Protein AF-0000000070281683 (afdb_homodimer)

Structure (mmCIF, N/CA/C/O backbone):
data_AF-0000000070281683-model_v1
#
loop_
_entity.id
_entity.type
_entity.pdbx_description
1 polymer 'Uncharacterized protein'
#
loop_
_atom_site.group_PDB
_atom_site.id
_atom_site.type_symbol
_atom_site.label_atom_id
_atom_site.label_alt_id
_atom_site.label_comp_id
_atom_site.label_asym_id
_atom_site.label_entity_id
_atom_site.label_seq_id
_atom_site.pdbx_PDB_ins_code
_atom_site.Cartn_x
_atom_site.Cartn_y
_atom_site.Cartn_z
_atom_site.occupancy
_atom_site.B_iso_or_equiv
_atom_site.auth_seq_id
_atom_site.auth_comp_id
_atom_site.auth_asym_id
_atom_site.auth_atom_id
_atom_site.pdbx_PDB_model_num
ATOM 1 N N . MET A 1 1 ? -3.287 -8.453 13.711 1 25.17 1 MET A N 1
ATOM 2 C CA . MET A 1 1 ? -2.549 -7.414 14.422 1 25.17 1 MET A CA 1
ATOM 3 C C . MET A 1 1 ? -3.266 -6.07 14.328 1 25.17 1 MET A C 1
ATOM 5 O O . MET A 1 1 ? -3.588 -5.613 13.234 1 25.17 1 MET A O 1
ATOM 9 N N . PHE A 1 2 ? -3.898 -5.676 15.305 1 34.19 2 PHE A N 1
ATOM 10 C CA . PHE A 1 2 ? -4.582 -4.395 15.438 1 34.19 2 PHE A CA 1
ATOM 11 C C . PHE A 1 2 ? -3.65 -3.246 15.07 1 34.19 2 PHE A C 1
ATOM 13 O O . PHE A 1 2 ? -2.623 -3.039 15.719 1 34.19 2 PHE A O 1
ATOM 20 N N . SER A 1 3 ? -3.578 -3.045 13.812 1 40.22 3 SER A N 1
ATOM 21 C CA . SER A 1 3 ? -2.689 -1.954 13.422 1 40.22 3 SER A CA 1
ATOM 22 C C . SER A 1 3 ? -2.85 -0.754 14.352 1 40.22 3 SER A C 1
ATOM 24 O O . SER A 1 3 ? -3.959 -0.446 14.789 1 40.22 3 SER A O 1
ATOM 26 N N . LEU A 1 4 ? -1.819 -0.611 15.094 1 39.09 4 LEU A N 1
ATOM 27 C CA . LEU A 1 4 ? -1.726 0.609 15.883 1 39.09 4 LEU A CA 1
ATOM 28 C C . LEU A 1 4 ? -2.492 1.749 15.219 1 39.09 4 LEU A C 1
ATOM 30 O O . LEU A 1 4 ? -3.156 2.533 15.906 1 39.09 4 LEU A O 1
ATOM 34 N N . SER A 1 5 ? -2.486 1.692 13.977 1 43.75 5 SER A N 1
ATOM 35 C CA . SER A 1 5 ? -3.246 2.709 13.258 1 43.75 5 SER A CA 1
ATOM 36 C C . SER A 1 5 ? -4.727 2.646 13.617 1 43.75 5 SER A C 1
ATOM 38 O O . SER A 1 5 ? -5.383 3.682 13.758 1 43.75 5 SER A O 1
ATOM 40 N N . ARG A 1 6 ? -5.055 1.394 13.773 1 50.94 6 ARG A N 1
ATOM 41 C CA . ARG A 1 6 ? -6.457 1.244 14.148 1 50.94 6 ARG A CA 1
ATOM 42 C C . ARG A 1 6 ? -6.707 1.785 15.555 1 50.94 6 ARG A C 1
ATOM 44 O O . ARG A 1 6 ? -7.758 2.367 15.82 1 50.94 6 ARG A O 1
ATOM 51 N N . ALA A 1 7 ? -5.734 1.673 16.328 1 44.97 7 ALA A N 1
ATOM 52 C CA . ALA A 1 7 ? -5.875 2.189 17.688 1 44.97 7 ALA A CA 1
ATOM 53 C C . ALA A 1 7 ? -6.039 3.707 17.688 1 44.97 7 ALA A C 1
ATOM 55 O O . ALA A 1 7 ? -6.898 4.246 18.391 1 44.97 7 ALA A O 1
ATOM 56 N N . ILE A 1 8 ? -5.258 4.328 16.906 1 44.72 8 ILE A N 1
ATOM 57 C CA . ILE A 1 8 ? -5.32 5.781 16.812 1 44.72 8 ILE A CA 1
ATOM 58 C C . ILE A 1 8 ? -6.637 6.199 16.156 1 44.72 8 ILE A C 1
ATOM 60 O O . ILE A 1 8 ? -7.293 7.141 16.609 1 44.72 8 ILE A O 1
ATOM 64 N N . GLU A 1 9 ? -7.012 5.422 15.211 1 48.69 9 GLU A N 1
ATOM 65 C CA . GLU A 1 9 ? -8.281 5.723 14.547 1 48.69 9 GLU A CA 1
ATOM 66 C C . GLU A 1 9 ? -9.461 5.477 15.484 1 48.69 9 GLU A C 1
ATOM 68 O O . GLU A 1 9 ? -10.414 6.258 15.5 1 48.69 9 GLU A O 1
ATOM 73 N N . GLU A 1 10 ? -9.359 4.336 16.094 1 45.75 10 GLU A N 1
ATOM 74 C CA . GLU A 1 10 ? -10.398 4.07 17.078 1 45.75 10 GLU A CA 1
ATOM 75 C C . GLU A 1 10 ? -10.477 5.188 18.125 1 45.75 10 GLU A C 1
ATOM 77 O O . GLU A 1 10 ? -11.57 5.551 18.562 1 45.75 10 GLU A O 1
ATOM 82 N N . PHE A 1 11 ? -9.312 5.586 18.375 1 41.75 11 PHE A N 1
ATOM 83 C CA . PHE A 1 11 ? -9.258 6.68 19.344 1 41.75 11 PHE A CA 1
ATOM 84 C C . PHE A 1 11 ? -10.016 7.898 18.828 1 41.75 11 PHE A C 1
ATOM 86 O O . PHE A 1 11 ? -10.711 8.578 19.578 1 41.75 11 PHE A O 1
ATOM 93 N N . SER A 1 12 ? -9.719 8.211 17.672 1 42.56 12 SER A N 1
ATOM 94 C CA . SER A 1 12 ? -10.367 9.406 17.125 1 42.56 12 SER A CA 1
ATOM 95 C C . SER A 1 12 ? -11.883 9.281 17.172 1 42.56 12 SER A C 1
ATOM 97 O O . SER A 1 12 ? -12.594 10.281 17.297 1 42.56 12 SER A O 1
ATOM 99 N N . ILE A 1 13 ? -12.367 8.094 17.062 1 40.47 13 ILE A N 1
ATOM 100 C CA . ILE A 1 13 ? -13.812 7.922 17 1 40.47 13 ILE A CA 1
ATOM 101 C C . ILE A 1 13 ? -14.375 7.828 18.422 1 40.47 13 ILE A C 1
ATOM 103 O O . ILE A 1 13 ? -15.555 8.109 18.641 1 40.47 13 ILE A O 1
ATOM 107 N N . ARG A 1 14 ? -13.703 7.227 19.375 1 38.62 14 ARG A N 1
ATOM 108 C CA . ARG A 1 14 ? -14.43 6.898 20.594 1 38.62 14 ARG A CA 1
ATOM 109 C C . ARG A 1 14 ? -14.469 8.094 21.547 1 38.62 14 ARG A C 1
ATOM 111 O O . ARG A 1 14 ? -13.578 8.266 22.375 1 38.62 14 ARG A O 1
ATOM 118 N N . ARG A 1 15 ? -14.938 9.289 21.469 1 32.97 15 ARG A N 1
ATOM 119 C CA . ARG A 1 15 ? -15.117 10.344 22.453 1 32.97 15 ARG A CA 1
ATOM 120 C C . ARG A 1 15 ? -15.984 9.875 23.609 1 32.97 15 ARG A C 1
ATOM 122 O O . ARG A 1 15 ? -16.438 10.688 24.422 1 32.97 15 ARG A O 1
ATOM 129 N N . GLN A 1 16 ? -16.406 8.773 23.859 1 30.27 16 GLN A N 1
ATOM 130 C CA . GLN A 1 16 ? -17.391 8.758 24.938 1 30.27 16 GLN A CA 1
ATOM 131 C C . GLN A 1 16 ? -16.734 9.055 26.281 1 30.27 16 GLN A C 1
ATOM 133 O O . GLN A 1 16 ? -15.5 9.023 26.391 1 30.27 16 GLN A O 1
ATOM 138 N N . GLU A 1 17 ? -17.109 8.375 27.766 1 30.81 17 GLU A N 1
ATOM 139 C CA . GLU A 1 17 ? -17.328 8.758 29.172 1 30.81 17 GLU A CA 1
ATOM 140 C C . GLU A 1 17 ? -15.992 9.016 29.875 1 30.81 17 GLU A C 1
ATOM 142 O O . GLU A 1 17 ? -14.945 8.547 29.422 1 30.81 17 GLU A O 1
ATOM 147 N N . LYS A 1 18 ? -16 9.469 31.391 1 35.62 18 LYS A N 1
ATOM 148 C CA . LYS A 1 18 ? -15.102 10.094 32.344 1 35.62 18 LYS A CA 1
ATOM 149 C C . LYS A 1 18 ? -13.852 9.242 32.562 1 35.62 18 LYS A C 1
ATOM 151 O O . LYS A 1 18 ? -12.734 9.758 32.594 1 35.62 18 LYS A O 1
ATOM 156 N N . VAL A 1 19 ? -14 8.156 33.375 1 38.22 19 VAL A N 1
ATOM 157 C CA . VAL A 1 19 ? -12.961 7.254 33.844 1 38.22 19 VAL A CA 1
ATOM 158 C C . VAL A 1 19 ? -12.188 6.68 32.656 1 38.22 19 VAL A C 1
ATOM 160 O O . VAL A 1 19 ? -11.016 6.305 32.812 1 38.22 19 VAL A O 1
ATOM 163 N N . LEU A 1 20 ? -12.859 6.352 31.484 1 38.34 20 LEU A N 1
ATOM 164 C CA . LEU A 1 20 ? -12.492 5.824 30.172 1 38.34 20 LEU A CA 1
ATOM 165 C C . LEU A 1 20 ? -11.625 6.816 29.406 1 38.34 20 LEU A C 1
ATOM 167 O O . LEU A 1 20 ? -10.992 6.457 28.422 1 38.34 20 LEU A O 1
ATOM 171 N N . THR A 1 21 ? -11.703 8.008 29.984 1 41.88 21 THR A N 1
ATOM 172 C CA . THR A 1 21 ? -10.969 9.102 29.359 1 41.88 21 THR A CA 1
ATOM 173 C C . THR A 1 21 ? -9.469 8.969 29.625 1 41.88 21 THR A C 1
ATOM 175 O O . THR A 1 21 ? -8.648 9.156 28.719 1 41.88 21 THR A O 1
ATOM 178 N N . LYS A 1 22 ? -9.211 8.719 31 1 46.12 22 LYS A N 1
ATOM 179 C CA . LYS A 1 22 ? -7.781 8.711 31.312 1 46.12 22 LYS A CA 1
ATOM 180 C C . LYS A 1 22 ? -7.066 7.578 30.594 1 46.12 22 LYS A C 1
ATOM 182 O O . LYS A 1 22 ? -5.969 7.766 30.062 1 46.12 22 LYS A O 1
ATOM 187 N N . LYS A 1 23 ? -7.613 6.367 30.781 1 50.53 23 LYS A N 1
ATOM 188 C CA . LYS A 1 23 ? -7.039 5.223 30.078 1 50.53 23 LYS A CA 1
ATOM 189 C C . LYS A 1 23 ? -7.008 5.461 28.578 1 50.53 23 LYS A C 1
ATOM 191 O O . LYS A 1 23 ? -6.047 5.078 27.906 1 50.53 23 LYS A O 1
ATOM 196 N N . PHE A 1 24 ? -8.047 6.164 28.281 1 53.62 24 PHE A N 1
ATOM 197 C CA . PHE A 1 24 ? -8.125 6.535 26.875 1 53.62 24 PHE A CA 1
ATOM 198 C C . PHE A 1 24 ? -7.043 7.547 26.531 1 53.62 24 PHE A C 1
ATOM 200 O O . PHE A 1 24 ? -6.367 7.414 25.5 1 53.62 24 PHE A O 1
ATOM 207 N N . GLU A 1 25 ? -6.867 8.43 27.484 1 63.75 25 GLU A N 1
ATOM 208 C CA . GLU A 1 25 ? -5.84 9.438 27.25 1 63.75 25 GLU A CA 1
ATOM 209 C C . GLU A 1 25 ? -4.445 8.828 27.266 1 63.75 25 GLU A C 1
ATOM 211 O O . GLU A 1 25 ? -3.596 9.172 26.438 1 63.75 25 GLU A O 1
ATOM 216 N N . ALA A 1 26 ? -4.273 7.996 28.281 1 67.38 26 ALA A N 1
ATOM 217 C CA . ALA A 1 26 ? -2.99 7.305 28.344 1 67.38 26 ALA A CA 1
ATOM 218 C C . ALA A 1 26 ? -2.732 6.488 27.078 1 67.38 26 ALA A C 1
ATOM 220 O O . ALA A 1 26 ? -1.604 6.441 26.594 1 67.38 26 ALA A O 1
ATOM 221 N N . GLY A 1 27 ? -3.705 5.938 26.688 1 70.56 27 GLY A N 1
ATOM 222 C CA . GLY A 1 27 ? -3.604 5.184 25.453 1 70.56 27 GLY A CA 1
ATOM 223 C C . GLY A 1 27 ? -3.281 6.051 24.25 1 70.56 27 GLY A C 1
ATOM 224 O O . GLY A 1 27 ? -2.461 5.676 23.406 1 70.56 27 GLY A O 1
ATOM 225 N N . ARG A 1 28 ? -3.836 7.246 24.312 1 75.06 28 ARG A N 1
ATOM 226 C CA . ARG A 1 28 ? -3.592 8.18 23.219 1 75.06 28 ARG A CA 1
ATOM 227 C C . ARG A 1 28 ? -2.156 8.695 23.234 1 75.06 28 ARG A C 1
ATOM 229 O O . ARG A 1 28 ? -1.501 8.773 22.203 1 75.06 28 ARG A O 1
ATOM 236 N N . ILE A 1 29 ? -1.781 9.008 24.469 1 77.25 29 ILE A N 1
ATOM 237 C CA . ILE A 1 29 ? -0.422 9.508 24.672 1 77.25 29 ILE A CA 1
ATOM 238 C C . ILE A 1 29 ? 0.58 8.445 24.203 1 77.25 29 ILE A C 1
ATOM 240 O O . ILE A 1 29 ? 1.506 8.742 23.453 1 77.25 29 ILE A O 1
ATOM 244 N N . ASN A 1 30 ? 0.32 7.285 24.656 1 82.5 30 ASN A N 1
ATOM 245 C CA . ASN A 1 30 ? 1.211 6.191 24.281 1 82.5 30 ASN A CA 1
ATOM 246 C C . ASN A 1 30 ? 1.222 5.973 22.766 1 82.5 30 ASN A C 1
ATOM 248 O O . ASN A 1 30 ? 2.273 5.715 22.188 1 82.5 30 ASN A O 1
ATOM 252 N N . ALA A 1 31 ? 0.145 6.168 22.203 1 84.31 31 ALA A N 1
ATOM 253 C CA . ALA A 1 31 ? 0.026 5.973 20.766 1 84.31 31 ALA A CA 1
ATOM 254 C C . ALA A 1 31 ? 0.799 7.043 20 1 84.31 31 ALA A C 1
ATOM 256 O O . ALA A 1 31 ? 1.506 6.738 19.031 1 84.31 31 ALA A O 1
ATOM 257 N N . LEU A 1 32 ? 0.688 8.227 20.484 1 88.5 32 LEU A N 1
ATOM 258 C CA . LEU A 1 32 ? 1.375 9.32 19.812 1 88.5 32 LEU A CA 1
ATOM 259 C C . LEU A 1 32 ? 2.889 9.164 19.922 1 88.5 32 LEU A C 1
ATOM 261 O O . LEU A 1 32 ? 3.609 9.344 18.938 1 88.5 32 LEU A O 1
ATOM 265 N N . GLU A 1 33 ? 3.303 8.773 21.109 1 89.06 33 GLU A N 1
ATOM 266 C CA .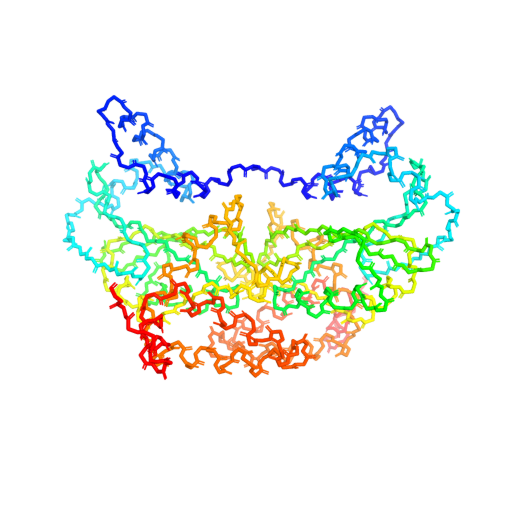 GLU A 1 33 ? 4.73 8.562 21.344 1 89.06 33 GLU A CA 1
ATOM 267 C C . GLU A 1 33 ? 5.27 7.445 20.453 1 89.06 33 GLU A C 1
ATOM 269 O O . GLU A 1 33 ? 6.371 7.551 19.906 1 89.06 33 GLU A O 1
ATOM 274 N N . HIS A 1 34 ? 4.488 6.516 20.312 1 87.38 34 HIS A N 1
ATOM 275 C CA . HIS A 1 34 ? 4.914 5.371 19.516 1 87.38 34 HIS A CA 1
ATOM 276 C C . HIS A 1 34 ? 4.895 5.699 18.031 1 87.38 34 HIS A C 1
ATOM 278 O O . HIS A 1 34 ? 5.816 5.328 17.297 1 87.38 34 HIS A O 1
ATOM 284 N N . VAL A 1 35 ? 3.939 6.398 17.609 1 89.38 35 VAL A N 1
ATOM 285 C CA . VAL A 1 35 ? 3.744 6.688 16.203 1 89.38 35 VAL A CA 1
ATOM 286 C C . VAL A 1 35 ? 4.84 7.629 15.703 1 89.38 35 VAL A C 1
ATOM 288 O O . VAL A 1 35 ? 5.406 7.422 14.625 1 89.38 35 VAL A O 1
ATOM 291 N N . PHE A 1 36 ? 5.172 8.57 16.562 1 93.12 36 PHE A N 1
ATOM 292 C CA . PHE A 1 36 ? 6.121 9.578 16.094 1 93.12 36 PHE A CA 1
ATOM 293 C C . PHE A 1 36 ? 7.496 9.344 16.703 1 93.12 36 PHE A C 1
ATOM 295 O O . PHE A 1 36 ? 8.469 10.008 16.328 1 93.12 36 PHE A O 1
ATOM 302 N N . ASN A 1 37 ? 7.551 8.398 17.562 1 91.62 37 ASN A N 1
ATOM 303 C CA . ASN A 1 37 ? 8.797 8.023 18.219 1 91.62 37 ASN A CA 1
ATOM 304 C C . ASN A 1 37 ? 9.445 9.219 18.906 1 91.62 37 ASN A C 1
ATOM 306 O O . ASN A 1 37 ? 10.641 9.469 18.734 1 91.62 37 ASN A O 1
ATOM 310 N N . VAL A 1 38 ? 8.664 10.023 19.578 1 93.88 38 VAL A N 1
ATOM 311 C CA . VAL A 1 38 ? 9.086 11.188 20.344 1 93.88 38 VAL A CA 1
ATOM 312 C C . VAL A 1 38 ? 8.398 11.18 21.719 1 93.88 38 VAL A C 1
ATOM 314 O O . VAL A 1 38 ? 7.176 11.016 21.797 1 93.88 38 VAL A O 1
ATOM 317 N N . PRO A 1 39 ? 9.156 11.297 22.75 1 94.19 39 PRO A N 1
ATOM 318 C CA . PRO A 1 39 ? 8.531 11.312 24.078 1 94.19 39 PRO A CA 1
ATOM 319 C C . PRO A 1 39 ? 7.543 12.461 24.25 1 94.19 39 PRO A C 1
ATOM 321 O O . PRO A 1 39 ? 7.727 13.531 23.672 1 94.19 39 PRO A O 1
ATOM 324 N N . MET A 1 40 ? 6.637 12.266 25.156 1 92.75 40 MET A N 1
ATOM 325 C CA . MET A 1 40 ? 5.551 13.219 25.359 1 92.75 40 MET A CA 1
ATOM 326 C C . MET A 1 40 ? 6.086 14.562 25.844 1 92.75 40 MET A C 1
ATOM 328 O O . MET A 1 40 ? 5.625 15.617 25.391 1 92.75 40 MET A O 1
ATOM 332 N N . GLU A 1 41 ? 7.008 14.523 26.641 1 93.88 41 GLU A N 1
ATOM 333 C CA . GLU A 1 41 ? 7.578 15.758 27.172 1 93.88 41 GLU A CA 1
ATOM 334 C C . GLU A 1 41 ? 8.188 16.609 26.062 1 93.88 41 GLU A C 1
ATOM 336 O O . GLU A 1 41 ? 8.062 17.828 26.062 1 93.88 41 GLU A O 1
ATOM 341 N N . THR A 1 42 ? 8.836 15.953 25.188 1 95.5 42 THR A N 1
ATOM 342 C CA . THR A 1 42 ? 9.438 16.641 24.047 1 95.5 42 THR A CA 1
ATOM 343 C C . THR A 1 42 ? 8.359 17.219 23.141 1 95.5 42 THR A C 1
ATOM 345 O O . THR A 1 42 ? 8.492 18.344 22.656 1 95.5 42 THR A O 1
ATOM 348 N N . LEU A 1 43 ? 7.305 16.5 22.922 1 95.56 43 LEU A N 1
ATOM 349 C CA . LEU A 1 43 ? 6.199 16.969 22.094 1 95.56 43 LEU A CA 1
ATOM 350 C C . LEU A 1 43 ? 5.57 18.219 22.703 1 95.56 43 LEU A C 1
ATOM 352 O O . LEU A 1 43 ? 5.305 19.188 21.984 1 95.56 43 LEU A O 1
ATOM 356 N N . LYS A 1 44 ? 5.359 18.188 23.953 1 94.38 44 LYS A N 1
ATOM 357 C CA . LYS A 1 44 ? 4.77 19.328 24.641 1 94.38 44 LYS A CA 1
ATOM 358 C C . LYS A 1 44 ? 5.68 20.547 24.531 1 94.38 44 LYS A C 1
ATOM 360 O O . LYS A 1 44 ? 5.195 21.688 24.453 1 94.38 44 LYS A O 1
ATOM 365 N N . GLY A 1 45 ? 6.926 20.297 24.562 1 94.94 45 GLY A N 1
ATOM 366 C CA . GLY A 1 45 ? 7.891 21.375 24.391 1 94.94 45 GLY A CA 1
ATOM 367 C C . GLY A 1 45 ? 7.895 21.969 23 1 94.94 45 GLY A C 1
ATOM 368 O O . GLY A 1 45 ? 7.926 23.188 22.844 1 94.94 45 GLY A O 1
ATOM 369 N N . LEU A 1 46 ? 7.824 21.125 22 1 95.25 46 LEU A N 1
ATOM 370 C CA . LEU A 1 46 ? 7.82 21.562 20.609 1 95.25 46 LEU A CA 1
ATOM 371 C C . LEU A 1 46 ? 6.559 22.359 20.297 1 95.25 46 LEU A C 1
ATOM 373 O O . LEU A 1 46 ? 6.598 23.312 19.516 1 95.25 46 LEU A O 1
ATOM 377 N N . PHE A 1 47 ? 5.461 21.906 20.953 1 96.5 47 PHE A N 1
ATOM 378 C CA . PHE A 1 47 ? 4.148 22.469 20.672 1 96.5 47 PHE A CA 1
ATOM 379 C C . PHE A 1 47 ? 3.559 23.141 21.906 1 96.5 47 PHE A C 1
ATOM 381 O O . PHE A 1 47 ? 2.521 22.719 22.422 1 96.5 47 PHE A O 1
ATOM 388 N N . SER A 1 48 ? 4.082 24.219 22.266 1 93 48 SER A N 1
ATOM 389 C CA . SER A 1 48 ? 3.74 24.844 23.531 1 93 48 SER A CA 1
ATOM 390 C C . SER A 1 48 ? 2.867 26.078 23.328 1 93 48 SER A C 1
ATOM 392 O O . SER A 1 48 ? 2.195 26.531 24.266 1 93 48 SER A O 1
ATOM 394 N N . ASN A 1 49 ? 2.842 26.594 22.125 1 91.44 49 ASN A N 1
ATOM 395 C CA . ASN A 1 49 ? 2.09 27.812 21.875 1 91.44 49 ASN A CA 1
ATOM 396 C C . ASN A 1 49 ? 0.658 27.516 21.438 1 91.44 49 ASN A C 1
ATOM 398 O O . ASN A 1 49 ? 0.432 26.641 20.594 1 91.44 49 ASN A O 1
ATOM 402 N N . ALA A 1 50 ? -0.233 28.219 21.922 1 88 50 ALA A N 1
ATOM 403 C CA . ALA A 1 50 ? -1.651 28.016 21.641 1 88 50 ALA A CA 1
ATOM 404 C C . ALA A 1 50 ? -1.94 28.156 20.156 1 88 50 ALA A C 1
ATOM 406 O O . ALA A 1 50 ? -1.367 29.031 19.484 1 88 50 ALA A O 1
ATOM 407 N N . ILE A 1 51 ? -2.852 27.266 19.734 1 88.75 51 ILE A N 1
ATOM 408 C CA . ILE A 1 51 ? -3.23 27.312 18.328 1 88.75 51 ILE A CA 1
ATOM 409 C C . ILE A 1 51 ? -4.742 27.5 18.203 1 88.75 51 ILE A C 1
ATOM 411 O O . ILE A 1 51 ? -5.496 27.078 19.094 1 88.75 51 ILE A O 1
ATOM 415 N N . GLU A 1 52 ? -5.031 28.141 17.141 1 88.56 52 GLU A N 1
ATOM 416 C CA . GLU A 1 52 ? -6.449 28.344 16.844 1 88.56 52 GLU A CA 1
ATOM 417 C C . GLU A 1 52 ? -7.059 27.109 16.188 1 88.56 52 GLU A C 1
ATOM 419 O O . GLU A 1 52 ? -6.457 26.531 15.289 1 88.56 52 GLU A O 1
ATOM 424 N N . ASP A 1 53 ? -8.227 26.797 16.688 1 89.19 53 ASP A N 1
ATOM 425 C CA . ASP A 1 53 ? -8.914 25.641 16.141 1 89.19 53 ASP A CA 1
ATOM 426 C C . ASP A 1 53 ? -9.523 25.953 14.773 1 89.19 53 ASP A C 1
ATOM 428 O O . ASP A 1 53 ? -9.828 27.109 14.469 1 89.19 53 ASP A O 1
ATOM 432 N N . PHE A 1 54 ? -9.57 24.938 13.984 1 88 54 PHE A N 1
ATOM 433 C CA . PHE A 1 54 ? -10.227 25.047 12.688 1 88 54 PHE A CA 1
ATOM 434 C C . PHE A 1 54 ? -10.828 23.703 12.266 1 88 54 PHE A C 1
ATOM 436 O O . PHE A 1 54 ? -10.555 22.672 12.891 1 88 54 PHE A O 1
ATOM 443 N N . LYS A 1 55 ? -11.75 23.812 11.312 1 84.75 55 LYS A N 1
ATOM 444 C CA . LYS A 1 55 ? -12.414 22.594 10.836 1 84.75 55 LYS A CA 1
ATOM 445 C C . LYS A 1 55 ? -12.156 22.375 9.352 1 84.75 55 LYS A C 1
ATOM 447 O O . LYS A 1 55 ? -12.133 23.328 8.57 1 84.75 55 LYS A O 1
ATOM 452 N N . LEU A 1 56 ? -11.867 21.141 9.102 1 88.75 56 LEU A N 1
ATOM 453 C CA . LEU A 1 56 ? -11.719 20.688 7.723 1 88.75 56 LEU A CA 1
ATOM 454 C C . LEU A 1 56 ? -12.477 19.375 7.496 1 88.75 56 LEU A C 1
ATOM 456 O O . LEU A 1 56 ? -12.539 18.531 8.383 1 88.75 56 LEU A O 1
ATOM 460 N N . ASP A 1 57 ? -13.094 19.219 6.316 1 82.38 57 ASP A N 1
ATOM 461 C CA . ASP A 1 57 ? -13.773 17.969 5.965 1 82.38 57 ASP A CA 1
ATOM 462 C C . ASP A 1 57 ? -12.758 16.859 5.68 1 82.38 57 ASP A C 1
ATOM 464 O O . ASP A 1 57 ? -12.977 15.711 6.047 1 82.38 57 ASP A O 1
ATOM 468 N N . TYR A 1 58 ? -11.781 17.297 5.02 1 92.25 58 TYR A N 1
ATOM 469 C CA . TYR A 1 58 ? -10.695 16.391 4.633 1 92.25 58 TYR A CA 1
ATOM 470 C C . TYR A 1 58 ? -9.398 17.172 4.43 1 92.25 58 TYR A C 1
ATOM 472 O O . TYR A 1 58 ? -9.406 18.266 3.857 1 92.25 58 TYR A O 1
ATOM 480 N N . PRO A 1 59 ? -8.32 16.562 4.98 1 95.19 59 PRO A N 1
ATOM 481 C CA . PRO A 1 59 ? -8.148 15.328 5.75 1 95.19 59 PRO A CA 1
ATOM 482 C C . PRO A 1 59 ? -8.688 15.438 7.176 1 95.19 59 PRO A C 1
ATOM 484 O O . PRO A 1 59 ? -9.203 16.484 7.562 1 95.19 59 PRO A O 1
ATOM 487 N N . ARG A 1 60 ? -8.617 14.328 7.855 1 92.62 60 ARG A N 1
ATOM 488 C CA . ARG A 1 60 ? -9.039 14.336 9.25 1 92.62 60 ARG A CA 1
ATOM 489 C C . ARG A 1 60 ? -8.07 15.141 10.117 1 92.62 60 ARG A C 1
ATOM 491 O O . ARG A 1 60 ? -6.855 14.945 10.047 1 92.62 60 ARG A O 1
ATOM 498 N N . VAL A 1 61 ? -8.664 16.047 10.867 1 94.56 61 VAL A N 1
ATOM 499 C CA . VAL A 1 61 ? -7.859 16.922 11.719 1 94.56 61 VAL A CA 1
ATOM 500 C C . VAL A 1 61 ? -8.383 16.859 13.156 1 94.56 61 VAL A C 1
ATOM 502 O O . VAL A 1 61 ? -9.586 16.984 13.391 1 94.56 61 VAL A O 1
ATOM 505 N N . GLU A 1 62 ? -7.469 16.641 14.062 1 91.31 62 GLU A N 1
ATOM 506 C CA . GLU A 1 62 ? -7.805 16.609 15.484 1 91.31 62 GLU A CA 1
ATOM 507 C C . GLU A 1 62 ? -6.91 17.562 16.281 1 91.31 62 GLU A C 1
ATOM 509 O O . GLU A 1 62 ? -5.684 17.484 16.188 1 91.31 62 GLU A O 1
ATOM 514 N N . ASN A 1 63 ? -7.613 18.453 17 1 93.44 63 ASN A N 1
ATOM 515 C CA . ASN A 1 63 ? -6.875 19.328 17.906 1 93.44 63 ASN A CA 1
ATOM 516 C C . ASN A 1 63 ? -6.449 18.594 19.172 1 93.44 63 ASN A C 1
ATOM 518 O O . ASN A 1 63 ? -7.281 18 19.859 1 93.44 63 ASN A O 1
ATOM 522 N N . LEU A 1 64 ? -5.195 18.688 19.531 1 92.94 64 LEU A N 1
ATOM 523 C CA . LEU A 1 64 ? -4.699 17.906 20.656 1 92.94 64 LEU A CA 1
ATOM 524 C C . LEU A 1 64 ? -4.449 18.812 21.875 1 92.94 64 LEU A C 1
ATOM 526 O O . LEU A 1 64 ? -3.777 18.406 22.828 1 92.94 64 LEU A O 1
ATOM 530 N N . GLY A 1 65 ? -4.992 19.953 21.797 1 91.12 65 GLY A N 1
ATOM 531 C CA . GLY A 1 65 ? -4.836 20.891 22.906 1 91.12 65 GLY A CA 1
ATOM 532 C C . GLY A 1 65 ? -5.312 20.328 24.234 1 91.12 65 GLY A C 1
ATOM 533 O O . GLY A 1 65 ? -4.762 20.672 25.281 1 91.12 65 GLY A O 1
ATOM 534 N N . SER A 1 66 ? -6.266 19.453 24.219 1 86.5 66 SER A N 1
ATOM 535 C CA . SER A 1 66 ? -6.867 18.906 25.438 1 86.5 66 SER A CA 1
ATOM 536 C C . SER A 1 66 ? -5.867 18.062 26.219 1 86.5 66 SER A C 1
ATOM 538 O O . SER A 1 66 ? -6.008 17.875 27.422 1 86.5 66 SER A O 1
ATOM 540 N N . ILE A 1 67 ? -4.879 17.562 25.516 1 88 67 ILE A N 1
ATOM 541 C CA . ILE A 1 67 ? -3.914 16.734 26.219 1 88 67 ILE A CA 1
ATOM 542 C C . ILE A 1 67 ? -2.59 17.484 26.359 1 88 67 ILE A C 1
ATOM 544 O O . ILE A 1 67 ? -1.55 16.859 26.625 1 88 67 ILE A O 1
ATOM 548 N N . GLY A 1 68 ? -2.588 18.75 26.047 1 89.81 68 GLY A N 1
ATOM 549 C CA . GLY A 1 68 ? -1.438 19.594 26.328 1 89.81 68 GLY A CA 1
ATOM 550 C C . GLY A 1 68 ? -0.521 19.766 25.141 1 89.81 68 GLY A C 1
ATOM 551 O O . GLY A 1 68 ? 0.579 20.312 25.266 1 89.81 68 GLY A O 1
ATOM 552 N N . ILE A 1 69 ? -0.856 19.234 24 1 93.94 69 ILE A N 1
ATOM 553 C CA . ILE A 1 69 ? -0.098 19.406 22.766 1 93.94 69 ILE A CA 1
ATOM 554 C C . ILE A 1 69 ? -0.819 20.406 21.859 1 93.94 69 ILE A C 1
ATOM 556 O O . ILE A 1 69 ? -1.884 20.094 21.312 1 93.94 69 ILE A O 1
ATOM 560 N N . GLU A 1 70 ? -0.236 21.547 21.734 1 95.88 70 GLU A N 1
ATOM 561 C CA . GLU A 1 70 ? -0.861 22.578 20.906 1 95.88 70 GLU A CA 1
ATOM 562 C C . GLU A 1 70 ? -0.556 22.359 19.438 1 95.88 70 GLU A C 1
ATOM 564 O O . GLU A 1 70 ? 0.134 23.172 18.812 1 95.88 70 GLU A O 1
ATOM 569 N N . ALA A 1 71 ? -1.054 21.266 18.891 1 96.62 71 ALA A N 1
ATOM 570 C CA . ALA A 1 71 ? -0.877 20.844 17.5 1 96.62 71 ALA A CA 1
ATOM 571 C C . ALA A 1 71 ? -2.082 20.047 17.016 1 96.62 71 ALA A C 1
ATOM 573 O O . ALA A 1 71 ? -2.969 19.703 17.797 1 96.62 71 ALA A O 1
ATOM 574 N N . PHE A 1 72 ? -2.127 19.906 15.797 1 96.12 72 PHE A N 1
ATOM 575 C CA . PHE A 1 72 ? -3.148 19.078 15.164 1 96.12 72 PHE A CA 1
ATOM 576 C C . PHE A 1 72 ? -2.574 17.719 14.75 1 96.12 72 PHE A C 1
ATOM 578 O O . PHE A 1 72 ? -1.448 17.656 14.258 1 96.12 72 PHE A O 1
ATOM 585 N N . LEU A 1 73 ? -3.307 16.719 15.016 1 95 73 LEU A N 1
ATOM 586 C CA . LEU A 1 73 ? -3.07 15.445 14.359 1 95 73 LEU A CA 1
ATOM 587 C C . LEU A 1 73 ? -3.832 15.359 13.047 1 95 73 LEU A C 1
ATOM 589 O O . LEU A 1 73 ? -5.062 15.398 13.031 1 95 73 LEU A O 1
ATOM 593 N N . VAL A 1 74 ? -3.113 15.281 11.977 1 95.75 74 VAL A N 1
ATOM 594 C CA . VAL A 1 74 ? -3.691 15.203 10.633 1 95.75 74 VAL A CA 1
ATOM 595 C C . VAL A 1 74 ? -3.479 13.812 10.055 1 95.75 74 VAL A C 1
ATOM 597 O O . VAL A 1 74 ? -2.361 13.281 10.078 1 95.75 74 VAL A O 1
ATOM 600 N N . THR A 1 75 ? -4.539 13.211 9.602 1 94.38 75 THR A N 1
ATOM 601 C CA . THR A 1 75 ? -4.449 11.875 9.023 1 94.38 75 THR A CA 1
ATOM 602 C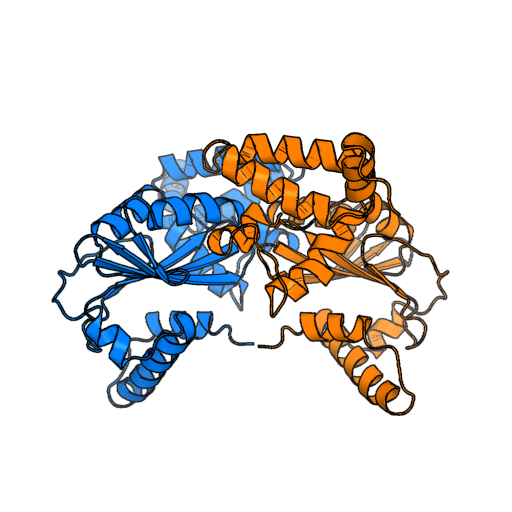 C . THR A 1 75 ? -5.012 11.859 7.609 1 94.38 75 THR A C 1
ATOM 604 O O . THR A 1 75 ? -6.141 12.297 7.379 1 94.38 75 THR A O 1
ATOM 607 N N . LEU A 1 76 ? -4.219 11.375 6.688 1 95.06 76 LEU A N 1
ATOM 608 C CA . LEU A 1 76 ? -4.707 11.18 5.324 1 95.06 76 LEU A CA 1
ATOM 609 C C . LEU A 1 76 ? -4.176 9.875 4.742 1 95.06 76 LEU A C 1
ATOM 611 O O . LEU A 1 76 ? -3.129 9.383 5.16 1 95.06 76 LEU A O 1
ATOM 615 N N . ASN A 1 77 ? -4.969 9.273 3.965 1 95.81 77 ASN A N 1
ATOM 616 C CA . ASN A 1 77 ? -4.602 8.086 3.205 1 95.81 77 ASN A CA 1
ATOM 617 C C . ASN A 1 77 ? -4.344 8.414 1.737 1 95.81 77 ASN A C 1
ATOM 619 O O . ASN A 1 77 ? -5.133 9.117 1.108 1 95.81 77 ASN A O 1
ATOM 623 N N . VAL A 1 78 ? -3.209 7.934 1.261 1 97.81 78 VAL A N 1
ATOM 624 C CA . VAL A 1 78 ? -2.863 8.305 -0.107 1 97.81 78 VAL A CA 1
ATOM 625 C C . VAL A 1 78 ? -2.453 7.062 -0.893 1 97.81 78 VAL A C 1
ATOM 627 O O . VAL A 1 78 ? -2.051 6.055 -0.307 1 97.81 78 VAL A O 1
ATOM 630 N N . GLU A 1 79 ? -2.627 7.148 -2.199 1 97.38 79 GLU A N 1
ATOM 631 C CA . GLU A 1 79 ? -1.959 6.176 -3.057 1 97.38 79 GLU A CA 1
ATOM 632 C C . GLU A 1 79 ? -0.446 6.215 -2.863 1 97.38 79 GLU A C 1
ATOM 634 O O . GLU A 1 79 ? 0.134 7.289 -2.684 1 97.38 79 GLU A O 1
ATOM 639 N N . ILE A 1 80 ? 0.177 5.09 -2.994 1 97.44 80 ILE A N 1
ATOM 640 C CA . ILE A 1 80 ? 1.606 4.992 -2.725 1 97.44 80 ILE A CA 1
ATOM 641 C C . ILE A 1 80 ? 2.377 5.898 -3.68 1 97.44 80 ILE A C 1
ATOM 643 O O . ILE A 1 80 ? 3.367 6.523 -3.289 1 97.44 80 ILE A O 1
ATOM 647 N N . ASN A 1 81 ? 1.936 6.062 -4.867 1 96.5 81 ASN A N 1
ATOM 648 C CA . ASN A 1 81 ? 2.619 6.895 -5.852 1 96.5 81 ASN A CA 1
ATOM 649 C C . ASN A 1 81 ? 2.455 8.383 -5.539 1 96.5 81 ASN A C 1
ATOM 651 O O . ASN A 1 81 ? 3.162 9.219 -6.102 1 96.5 81 ASN A O 1
ATOM 655 N N . SER A 1 82 ? 1.561 8.711 -4.66 1 97.38 82 SER A N 1
ATOM 656 C CA . SER A 1 82 ? 1.346 10.102 -4.27 1 97.38 82 SER A CA 1
ATOM 657 C C . SER A 1 82 ? 2.18 10.469 -3.049 1 97.38 82 SER A C 1
ATOM 659 O O . SER A 1 82 ? 2.256 11.641 -2.672 1 97.38 82 SER A O 1
ATOM 661 N N . PHE A 1 83 ? 2.844 9.469 -2.447 1 98.06 83 PHE A N 1
ATOM 662 C CA . PHE A 1 83 ? 3.586 9.711 -1.217 1 98.06 83 PHE A CA 1
ATOM 663 C C . PHE A 1 83 ? 4.715 10.703 -1.453 1 98.06 83 PHE A C 1
ATOM 665 O O . PHE A 1 83 ? 4.848 11.688 -0.72 1 98.06 83 PHE A O 1
ATOM 672 N N . PRO A 1 84 ? 5.465 10.562 -2.555 1 98.19 84 PRO A N 1
ATOM 673 C CA . PRO A 1 84 ? 6.582 11.492 -2.744 1 98.19 84 PRO A CA 1
ATOM 674 C C . PRO A 1 84 ? 6.125 12.93 -2.949 1 98.19 84 PRO A C 1
ATOM 676 O O . PRO A 1 84 ? 6.562 13.828 -2.227 1 98.19 84 PRO A O 1
ATOM 679 N N . PRO A 1 85 ? 5.246 13.172 -3.846 1 98.19 85 PRO A N 1
ATOM 680 C CA . PRO A 1 85 ? 4.824 14.57 -3.963 1 98.19 85 PRO A CA 1
ATOM 681 C C . PRO A 1 85 ? 4.137 15.086 -2.701 1 98.19 85 PRO A C 1
ATOM 683 O O . PRO A 1 85 ? 4.246 16.266 -2.371 1 98.19 85 PRO A O 1
ATOM 686 N N . CYS A 1 86 ? 3.385 14.273 -2.004 1 98.5 86 CYS A N 1
ATOM 687 C CA . CYS A 1 86 ? 2.775 14.68 -0.744 1 98.5 86 CYS A CA 1
ATOM 688 C C . CYS A 1 86 ? 3.838 15.086 0.271 1 98.5 86 CYS A C 1
ATOM 690 O O . CYS A 1 86 ? 3.715 16.125 0.921 1 98.5 86 CYS A O 1
ATOM 692 N N . LEU A 1 87 ? 4.848 14.258 0.411 1 98.5 87 LEU A N 1
ATOM 693 C CA . LEU A 1 87 ? 5.938 14.562 1.331 1 98.5 87 LEU A CA 1
ATOM 694 C C . LEU A 1 87 ? 6.656 15.844 0.917 1 98.5 87 LEU A C 1
ATOM 696 O O . LEU A 1 87 ? 7.059 16.641 1.77 1 98.5 87 LEU A O 1
ATOM 700 N N . ASN A 1 88 ? 6.793 16.016 -0.393 1 98.19 88 ASN A N 1
ATOM 701 C CA . ASN A 1 88 ? 7.395 17.25 -0.876 1 98.19 88 ASN A CA 1
ATOM 702 C C . ASN A 1 88 ? 6.578 18.469 -0.462 1 98.19 88 ASN A C 1
ATOM 704 O O . ASN A 1 88 ? 7.137 19.5 -0.101 1 98.19 88 ASN A O 1
ATOM 708 N N . LEU A 1 89 ? 5.305 18.328 -0.565 1 98.31 89 LEU A N 1
ATOM 709 C CA . LEU A 1 89 ? 4.43 19.406 -0.118 1 98.31 89 LEU A CA 1
ATOM 710 C C . LEU A 1 89 ? 4.629 19.672 1.369 1 98.31 89 LEU A C 1
ATOM 712 O O . LEU A 1 89 ? 4.68 20.844 1.787 1 98.31 89 LEU A O 1
ATOM 716 N N . ILE A 1 90 ? 4.75 18.688 2.174 1 98.44 90 ILE A N 1
ATOM 717 C CA . ILE A 1 90 ? 4.891 18.781 3.623 1 98.44 90 ILE A CA 1
ATOM 718 C C . ILE A 1 90 ? 6.203 19.469 3.975 1 98.44 90 ILE A C 1
ATOM 720 O O . ILE A 1 90 ? 6.25 20.297 4.883 1 98.44 90 ILE A O 1
ATOM 724 N N . LYS A 1 91 ? 7.215 19.188 3.283 1 97.12 91 LYS A N 1
ATOM 725 C CA . LYS A 1 91 ? 8.539 19.672 3.666 1 97.12 91 LYS A CA 1
ATOM 726 C C . LYS A 1 91 ? 8.852 21.016 2.99 1 97.12 91 LYS A C 1
ATOM 728 O O . LYS A 1 91 ? 9.875 21.625 3.271 1 97.12 91 LYS A O 1
ATOM 733 N N . LYS A 1 92 ? 7.988 21.391 2.104 1 96.88 92 LYS A N 1
ATOM 734 C CA . LYS A 1 92 ? 8.25 22.578 1.303 1 96.88 92 LYS A CA 1
ATOM 735 C C . LYS A 1 92 ? 8.57 23.781 2.191 1 96.88 92 LYS A C 1
ATOM 737 O O . LYS A 1 92 ? 7.781 24.141 3.066 1 96.88 92 LYS A O 1
ATOM 742 N N . GLY A 1 93 ? 9.719 24.422 1.949 1 96.25 93 GLY A N 1
ATOM 743 C CA . GLY A 1 93 ? 10.102 25.641 2.645 1 96.25 93 GLY A CA 1
ATOM 744 C C . GLY A 1 93 ? 10.578 25.391 4.066 1 96.25 93 GLY A C 1
ATOM 745 O O . GLY A 1 93 ? 10.82 26.344 4.816 1 96.25 93 GLY A O 1
ATOM 746 N N . LYS A 1 94 ? 10.727 24.141 4.5 1 98 94 LYS A N 1
ATOM 747 C CA . LYS A 1 94 ? 11.078 23.828 5.879 1 98 94 LYS A CA 1
ATOM 748 C C . LYS A 1 94 ? 12.453 23.172 5.961 1 98 94 LYS A C 1
ATOM 750 O O . LYS A 1 94 ? 12.93 22.609 4.977 1 98 94 LYS A O 1
ATOM 755 N N . LYS A 1 95 ? 12.984 23.359 7.066 1 97.5 95 LYS A N 1
ATOM 756 C CA . LYS A 1 95 ? 14.242 22.688 7.359 1 97.5 95 LYS A CA 1
ATOM 757 C C . LYS A 1 95 ? 13.992 21.359 8.086 1 97.5 95 LYS A C 1
ATOM 759 O O . LYS A 1 95 ? 13.148 21.297 8.984 1 97.5 95 LYS A O 1
ATOM 764 N N . GLU A 1 96 ? 14.695 20.359 7.664 1 96.56 96 GLU A N 1
ATOM 765 C CA . GLU A 1 96 ? 14.586 19.078 8.375 1 96.56 96 GLU A CA 1
ATOM 766 C C . GLU A 1 96 ? 15.484 19.062 9.602 1 96.56 96 GLU A C 1
ATOM 768 O O . GLU A 1 96 ? 16.703 19.141 9.484 1 96.56 96 GLU A O 1
ATOM 773 N N . ILE A 1 97 ? 14.875 18.953 10.688 1 95.88 97 ILE A N 1
ATOM 774 C CA . ILE A 1 97 ? 15.586 18.922 11.961 1 95.88 97 ILE A CA 1
ATOM 775 C C . ILE A 1 97 ? 16.078 17.516 12.25 1 95.88 97 ILE A C 1
ATOM 777 O O . ILE A 1 97 ? 17.188 17.328 12.75 1 95.88 97 ILE A O 1
ATOM 781 N N . SER A 1 98 ? 15.289 16.516 12.023 1 94.31 98 SER A N 1
ATOM 782 C CA . SER A 1 98 ? 15.547 15.078 12.094 1 94.31 98 SER A CA 1
ATOM 783 C C . SER A 1 98 ? 14.656 14.312 11.117 1 94.31 98 SER A C 1
ATOM 785 O O . SER A 1 98 ? 13.844 14.914 10.414 1 94.31 98 SER A O 1
ATOM 787 N N . HIS A 1 99 ? 14.883 13.055 11.047 1 92.75 99 HIS A N 1
ATOM 788 C CA . HIS A 1 99 ? 14.109 12.258 10.094 1 92.75 99 HIS A CA 1
ATOM 789 C C . HIS A 1 99 ? 12.609 12.477 10.289 1 92.75 99 HIS A C 1
ATOM 791 O O . HIS A 1 99 ? 12.07 12.195 11.359 1 92.75 99 HIS A O 1
ATOM 797 N N . ASN A 1 100 ? 12.023 13.055 9.289 1 95.06 100 ASN A N 1
ATOM 798 C CA . ASN A 1 100 ? 10.586 13.266 9.227 1 95.06 100 ASN A CA 1
ATOM 799 C C . ASN A 1 100 ? 10.125 14.289 10.266 1 95.06 100 ASN A C 1
ATOM 801 O O . ASN A 1 100 ? 9.016 14.188 10.789 1 95.06 100 ASN A O 1
ATOM 805 N N . HIS A 1 101 ? 11.031 15.148 10.688 1 97.81 101 HIS A N 1
ATOM 806 C CA . HIS A 1 101 ? 10.742 16.312 11.516 1 97.81 101 HIS A CA 1
ATOM 807 C C . HIS A 1 101 ? 11.18 17.594 10.828 1 97.81 101 HIS A C 1
ATOM 809 O O . HIS A 1 101 ? 12.375 17.812 10.609 1 97.81 101 HIS A O 1
ATOM 815 N N . PHE A 1 102 ? 10.164 18.438 10.562 1 98.38 102 PHE A N 1
ATOM 816 C CA . PHE A 1 102 ? 10.43 19.641 9.781 1 98.38 102 PHE A CA 1
ATOM 817 C C . PHE A 1 102 ? 10.016 20.891 10.555 1 98.38 102 PHE A C 1
ATOM 819 O O . PHE A 1 102 ? 9.039 20.859 11.305 1 98.38 102 PHE A O 1
ATOM 826 N N . GLU A 1 103 ? 10.781 21.953 10.32 1 97.88 103 GLU A N 1
ATOM 827 C CA . GLU A 1 103 ? 10.531 23.188 11.078 1 97.88 103 GLU A CA 1
ATOM 828 C C . GLU A 1 103 ? 10.688 24.422 10.188 1 97.88 103 GLU A C 1
ATOM 830 O O . GLU A 1 103 ? 11.57 24.469 9.328 1 97.88 103 GLU A O 1
ATOM 835 N N . GLN A 1 104 ? 9.742 25.297 10.375 1 96.81 104 GLN A N 1
ATOM 836 C CA . GLN A 1 104 ? 9.852 26.625 9.773 1 96.81 104 GLN A CA 1
ATOM 837 C C . GLN A 1 104 ? 9.266 27.703 10.688 1 96.81 104 GLN A C 1
ATOM 839 O O . GLN A 1 104 ? 8.07 27.672 10.992 1 96.81 104 GLN A O 1
ATOM 844 N N . GLY A 1 105 ? 10.055 28.672 11.117 1 94.25 105 GLY A N 1
ATOM 845 C CA . GLY A 1 105 ? 9.578 29.812 11.875 1 94.25 105 GLY A CA 1
ATOM 846 C C . GLY A 1 105 ? 8.883 29.422 13.164 1 94.25 105 GLY A C 1
ATOM 847 O O . GLY A 1 105 ? 7.848 30 13.516 1 94.25 105 GLY A O 1
ATOM 848 N N . GLY A 1 106 ? 9.289 28.453 13.797 1 93.06 106 GLY A N 1
ATOM 849 C CA . GLY A 1 106 ? 8.688 28.047 15.055 1 93.06 106 GLY A CA 1
ATOM 850 C C . GLY A 1 106 ? 7.578 27.016 14.883 1 93.06 106 GLY A C 1
ATOM 851 O O . GLY A 1 106 ? 7.062 26.484 15.867 1 93.06 106 GLY A O 1
ATOM 852 N N . LYS A 1 107 ? 7.25 26.766 13.68 1 96.62 107 LYS A N 1
ATOM 853 C CA . LYS A 1 107 ? 6.262 25.734 13.391 1 96.62 107 LYS A CA 1
ATOM 854 C C . LYS A 1 107 ? 6.934 24.391 13.141 1 96.62 107 LYS A C 1
ATOM 856 O O . LYS A 1 107 ? 7.953 24.312 12.453 1 96.62 107 LYS A O 1
ATOM 861 N N . HIS A 1 108 ? 6.359 23.375 13.75 1 97.88 108 HIS A N 1
ATOM 862 C CA . HIS A 1 108 ? 6.926 22.031 13.633 1 97.88 108 HIS A CA 1
ATOM 863 C C . HIS A 1 108 ? 5.941 21.078 12.969 1 97.88 108 HIS A C 1
ATOM 865 O O . HIS A 1 108 ? 4.727 21.188 13.164 1 97.88 108 HIS A O 1
ATOM 871 N N . THR A 1 109 ? 6.508 20.156 12.188 1 98.38 109 THR A N 1
ATOM 872 C CA . THR A 1 109 ? 5.738 19.078 11.586 1 98.38 109 THR A CA 1
ATOM 873 C C . THR A 1 109 ? 6.48 17.75 11.719 1 98.38 109 THR A C 1
ATOM 875 O O . THR A 1 109 ? 7.613 17.625 11.25 1 98.38 109 THR A O 1
ATOM 878 N N . LEU A 1 110 ? 5.871 16.844 12.422 1 98.06 110 LEU A N 1
ATOM 879 C CA . LEU A 1 110 ? 6.336 15.469 12.477 1 98.06 110 LEU A CA 1
ATOM 880 C C . LEU A 1 110 ? 5.504 14.578 11.562 1 98.06 110 LEU A C 1
ATOM 882 O O . LEU A 1 110 ? 4.281 14.719 11.492 1 98.06 110 LEU A O 1
ATOM 886 N N . VAL A 1 111 ? 6.195 13.68 10.844 1 98 111 VAL A N 1
ATOM 887 C CA . VAL A 1 111 ? 5.516 12.828 9.867 1 98 111 VAL A CA 1
ATOM 888 C C . VAL A 1 111 ? 5.727 11.359 10.227 1 98 111 VAL A C 1
ATOM 890 O O . VAL A 1 111 ? 6.844 10.945 10.555 1 98 111 VAL A O 1
ATOM 893 N N . ALA A 1 112 ? 4.676 10.625 10.258 1 96.25 112 ALA A N 1
ATOM 894 C CA . ALA A 1 112 ? 4.695 9.164 10.367 1 96.25 112 ALA A CA 1
ATOM 895 C C . ALA A 1 112 ? 3.816 8.523 9.305 1 96.25 112 ALA A C 1
ATOM 897 O O . ALA A 1 112 ? 2.891 9.156 8.789 1 96.25 112 ALA A O 1
ATOM 898 N N . HIS A 1 113 ? 4.191 7.336 8.898 1 95.06 113 HIS A N 1
ATOM 899 C CA . HIS A 1 113 ? 3.352 6.672 7.906 1 95.06 113 HIS A CA 1
ATOM 900 C C . HIS A 1 113 ? 3.389 5.156 8.078 1 95.06 113 HIS A C 1
ATOM 902 O O . HIS A 1 113 ? 4.316 4.617 8.688 1 95.06 113 HIS A O 1
ATOM 908 N N . ASP A 1 114 ? 2.363 4.504 7.629 1 93.25 114 ASP A N 1
ATOM 909 C CA . ASP A 1 114 ? 2.289 3.049 7.523 1 93.25 114 ASP A CA 1
ATOM 910 C C . ASP A 1 114 ? 1.414 2.627 6.344 1 93.25 114 ASP A C 1
ATOM 912 O O . ASP A 1 114 ? 0.659 3.438 5.805 1 93.25 114 ASP A O 1
ATOM 916 N N . ASP A 1 115 ? 1.601 1.415 5.926 1 92.69 115 ASP A N 1
ATOM 917 C CA . ASP A 1 115 ? 0.901 0.93 4.742 1 92.69 115 ASP A CA 1
ATOM 918 C C . ASP A 1 115 ? -0.275 0.035 5.125 1 92.69 115 ASP A C 1
ATOM 920 O O . ASP A 1 115 ? -0.125 -0.881 5.938 1 92.69 115 ASP A O 1
ATOM 924 N N . GLU A 1 116 ? -1.413 0.396 4.59 1 90.81 116 GLU A N 1
ATOM 925 C CA . GLU A 1 116 ? -2.637 -0.364 4.824 1 90.81 116 GLU A CA 1
ATOM 926 C C . GLU A 1 116 ? -3.635 -0.169 3.686 1 90.81 116 GLU A C 1
ATOM 928 O O . GLU A 1 116 ? -3.754 0.929 3.139 1 90.81 116 GLU A O 1
ATOM 933 N N . PHE A 1 117 ? -4.324 -1.224 3.334 1 92.12 117 PHE A N 1
ATOM 934 C CA . PHE A 1 117 ? -5.43 -1.189 2.387 1 92.12 117 PHE A CA 1
ATOM 935 C C . PHE A 1 117 ? -4.973 -0.643 1.039 1 92.12 117 PHE A C 1
ATOM 937 O O . PHE A 1 117 ? -5.617 0.239 0.469 1 92.12 117 PHE A O 1
ATOM 944 N N . GLY A 1 118 ? -3.85 -1.051 0.682 1 93.06 118 GLY A N 1
ATOM 945 C CA . GLY A 1 118 ? -3.354 -0.738 -0.649 1 93.06 118 GLY A CA 1
ATOM 946 C C . GLY A 1 118 ? -2.76 0.653 -0.753 1 93.06 118 GLY A C 1
ATOM 947 O O . GLY A 1 118 ? -2.256 1.042 -1.809 1 93.06 118 GLY A O 1
ATOM 948 N N . GLY A 1 119 ? -2.85 1.36 0.308 1 95.94 119 GLY A N 1
ATOM 949 C CA . GLY A 1 119 ? -2.318 2.713 0.325 1 95.94 119 GLY A CA 1
ATOM 950 C C . GLY A 1 119 ? -1.415 2.986 1.514 1 95.94 119 GLY A C 1
ATOM 951 O O . GLY A 1 119 ? -0.959 2.055 2.18 1 95.94 119 GLY A O 1
ATOM 952 N N . ARG A 1 120 ? -1.041 4.242 1.665 1 96.69 120 ARG A N 1
ATOM 953 C CA . ARG A 1 120 ? -0.203 4.688 2.773 1 96.69 120 ARG A CA 1
ATOM 954 C C . ARG A 1 120 ? -0.941 5.699 3.643 1 96.69 120 ARG A C 1
ATOM 956 O O . ARG A 1 120 ? -1.48 6.688 3.137 1 96.69 120 ARG A O 1
ATOM 963 N N . ASN A 1 121 ? -0.999 5.332 4.93 1 95 121 ASN A N 1
ATOM 964 C CA . ASN A 1 121 ? -1.485 6.285 5.922 1 95 121 ASN A CA 1
ATOM 965 C C . ASN A 1 121 ? -0.399 7.281 6.324 1 95 121 ASN A C 1
ATOM 967 O O . ASN A 1 121 ? 0.688 6.879 6.746 1 95 121 ASN A O 1
ATOM 971 N N . ILE A 1 122 ? -0.713 8.484 6.129 1 96.88 122 ILE A N 1
ATOM 972 C CA . ILE A 1 122 ? 0.204 9.531 6.57 1 96.88 122 ILE A CA 1
ATOM 973 C C . ILE A 1 122 ? -0.393 10.273 7.766 1 96.88 122 ILE A C 1
ATOM 975 O O . ILE A 1 122 ? -1.559 10.68 7.734 1 96.88 122 ILE A O 1
ATOM 979 N N . ARG A 1 123 ? 0.388 10.398 8.82 1 96.31 123 ARG A N 1
ATOM 980 C CA . ARG A 1 123 ? 0.003 11.148 10.008 1 96.31 123 ARG A CA 1
ATOM 981 C C . ARG A 1 123 ? 0.979 12.289 10.281 1 96.31 123 ARG A C 1
ATOM 983 O O . ARG A 1 123 ? 2.195 12.102 10.227 1 96.31 123 ARG A O 1
ATOM 990 N N . LEU A 1 124 ? 0.398 13.398 10.492 1 97.69 124 LEU A N 1
ATOM 991 C CA . LEU A 1 124 ? 1.199 14.57 10.836 1 97.69 124 LEU A CA 1
ATOM 992 C C . LEU A 1 124 ? 0.84 15.086 12.227 1 97.69 124 LEU A C 1
ATOM 994 O O . LEU A 1 124 ? -0.335 15.125 12.594 1 97.69 124 LEU A O 1
ATOM 998 N N . LEU A 1 125 ? 1.774 15.391 12.992 1 97.19 125 LEU A N 1
ATOM 999 C CA . LEU A 1 125 ? 1.628 16.281 14.133 1 97.19 125 LEU A CA 1
ATOM 1000 C C . LEU A 1 125 ? 2.195 17.656 13.82 1 97.19 125 LEU A C 1
ATOM 1002 O O . LEU A 1 125 ? 3.404 17.812 13.625 1 97.19 125 LEU A O 1
ATOM 1006 N N . THR A 1 126 ? 1.271 18.688 13.719 1 97.88 126 THR A N 1
ATOM 1007 C CA . THR A 1 126 ? 1.764 19.969 13.211 1 97.88 126 THR A CA 1
ATOM 1008 C C . THR A 1 126 ? 0.958 21.125 13.797 1 97.88 126 THR A C 1
ATOM 1010 O O . THR A 1 126 ? -0.225 20.969 14.102 1 97.88 126 THR A O 1
ATOM 1013 N N . ASN A 1 127 ? 1.588 22.203 14.031 1 97.31 127 ASN A N 1
ATOM 1014 C CA . ASN A 1 127 ? 0.915 23.438 14.383 1 97.31 127 ASN A CA 1
ATOM 1015 C C . ASN A 1 127 ? 0.887 24.406 13.203 1 97.31 127 ASN A C 1
ATOM 1017 O O . ASN A 1 127 ? 0.649 25.609 13.383 1 97.31 127 ASN A O 1
ATOM 1021 N N . ASP A 1 128 ? 1.153 23.891 11.969 1 96.5 128 ASP A N 1
ATOM 1022 C CA . ASP A 1 128 ? 1.15 24.672 10.734 1 96.5 128 ASP A CA 1
ATOM 1023 C C . ASP A 1 128 ? -0.192 24.562 10.016 1 96.5 128 ASP A C 1
ATOM 1025 O O . ASP A 1 128 ? -0.378 23.688 9.172 1 96.5 128 ASP A O 1
ATOM 1029 N N . VAL A 1 129 ? -1.055 25.484 10.289 1 95.25 129 VAL A N 1
ATOM 1030 C CA . VAL A 1 129 ? -2.416 25.469 9.758 1 95.25 129 VAL A CA 1
ATOM 1031 C C . VAL A 1 129 ? -2.383 25.625 8.242 1 95.25 129 VAL A C 1
ATOM 1033 O O . VAL A 1 129 ? -3.172 25 7.527 1 95.25 129 VAL A O 1
ATOM 1036 N N . GLU A 1 130 ? -1.48 26.422 7.75 1 95.69 130 GLU A N 1
ATOM 1037 C CA . GLU A 1 130 ? -1.376 26.641 6.312 1 95.69 130 GLU A CA 1
ATOM 1038 C C . GLU A 1 130 ? -1.001 25.359 5.578 1 95.69 130 GLU A C 1
ATOM 1040 O O . GLU A 1 130 ? -1.477 25.109 4.469 1 95.69 130 GLU A O 1
ATOM 1045 N N . LEU A 1 131 ? -0.156 24.562 6.168 1 97.56 131 LEU A N 1
ATOM 1046 C CA . LEU A 1 131 ? 0.187 23.266 5.598 1 97.56 131 LEU A CA 1
ATOM 1047 C C . LEU A 1 131 ? -1.046 22.375 5.5 1 97.56 131 LEU A C 1
ATOM 1049 O O . LEU A 1 131 ? -1.277 21.75 4.465 1 97.56 131 LEU A O 1
ATOM 1053 N N . VAL A 1 132 ? -1.814 22.359 6.562 1 97.25 132 VAL A N 1
ATOM 1054 C CA . VAL A 1 132 ? -2.996 21.5 6.602 1 97.25 132 VAL A CA 1
ATOM 1055 C C . VAL A 1 132 ? -3.977 21.922 5.508 1 97.25 132 VAL A C 1
ATOM 1057 O O . VAL A 1 132 ? -4.543 21.078 4.812 1 97.25 132 VAL A O 1
ATOM 1060 N N . LYS A 1 133 ? -4.117 23.188 5.344 1 96 133 LYS A N 1
ATOM 1061 C CA . LYS A 1 133 ? -4.988 23.703 4.293 1 96 133 LYS A CA 1
ATOM 1062 C C . LYS A 1 133 ? -4.465 23.344 2.908 1 96 133 LYS A C 1
ATOM 1064 O O . LYS A 1 133 ? -5.242 23 2.012 1 96 133 LYS A O 1
ATOM 1069 N N . SER A 1 134 ? -3.141 23.422 2.729 1 97.12 134 SER A N 1
ATOM 1070 C CA . SER A 1 134 ? -2.523 23.047 1.459 1 97.12 134 SER A CA 1
ATOM 1071 C C . SER A 1 134 ? -2.764 21.578 1.135 1 97.12 134 SER A C 1
ATOM 1073 O O . SER A 1 134 ? -2.986 21.219 -0.024 1 97.12 134 SER A O 1
ATOM 1075 N N . LEU A 1 135 ? -2.725 20.766 2.119 1 97.31 135 LEU A N 1
ATOM 1076 C CA . LEU A 1 135 ? -2.984 19.344 1.937 1 97.31 135 LEU A CA 1
ATOM 1077 C C . LEU A 1 135 ? -4.441 19.109 1.555 1 97.31 135 LEU A C 1
ATOM 1079 O O . LEU A 1 135 ? -4.734 18.25 0.725 1 97.31 135 LEU A O 1
ATOM 1083 N N . ALA A 1 136 ? -5.328 19.844 2.143 1 95.69 136 ALA A N 1
ATOM 1084 C CA . ALA A 1 136 ? -6.746 19.734 1.808 1 95.69 136 ALA A CA 1
ATOM 1085 C C . ALA A 1 136 ? -6.996 20.109 0.351 1 95.69 136 ALA A C 1
ATOM 1087 O O . ALA A 1 136 ? -7.809 19.484 -0.331 1 95.69 136 ALA A O 1
ATOM 1088 N N . ASP A 1 137 ? -6.25 21.078 -0.104 1 95.38 137 ASP A N 1
ATOM 1089 C CA . ASP A 1 137 ? -6.402 21.562 -1.472 1 95.38 137 ASP A CA 1
ATOM 1090 C C . ASP A 1 137 ? -5.828 20.562 -2.477 1 95.38 137 ASP A C 1
ATOM 1092 O O . ASP A 1 137 ? -6.324 20.453 -3.598 1 95.38 137 ASP A O 1
ATOM 1096 N N . ALA A 1 138 ? -4.801 19.875 -2.068 1 95.81 138 ALA A N 1
ATOM 1097 C CA . ALA A 1 138 ? -4.129 18.938 -2.963 1 95.81 138 ALA A CA 1
ATOM 1098 C C . ALA A 1 138 ? -4.996 17.719 -3.219 1 95.81 138 ALA A C 1
ATOM 1100 O O . ALA A 1 138 ? -4.859 17.047 -4.25 1 95.81 138 ALA A O 1
ATOM 1101 N N . LYS A 1 139 ? -5.875 17.328 -2.307 1 93.94 139 LYS A N 1
ATOM 1102 C CA . LYS A 1 139 ? -6.883 16.266 -2.412 1 93.94 139 LYS A CA 1
ATOM 1103 C C . LYS A 1 139 ? -6.238 14.922 -2.717 1 93.94 139 LYS A C 1
ATOM 1105 O O . LYS A 1 139 ? -6.703 14.188 -3.592 1 93.94 139 LYS A O 1
ATOM 1110 N N . TYR A 1 140 ? -5.105 14.711 -2.076 1 97.25 140 TYR A N 1
ATOM 1111 C CA . TYR A 1 140 ? -4.578 13.352 -2.156 1 97.25 140 TYR A CA 1
ATOM 1112 C C . TYR A 1 140 ? -5.555 12.352 -1.56 1 97.25 140 TYR A C 1
ATOM 1114 O O . TYR A 1 140 ? -6.184 12.617 -0.533 1 97.25 140 TYR A O 1
ATOM 1122 N N . GLY A 1 141 ? -5.676 11.234 -2.184 1 97.44 141 GLY A N 1
ATOM 1123 C CA . GLY A 1 141 ? -6.652 10.273 -1.696 1 97.44 141 GLY A CA 1
ATOM 1124 C C . GLY A 1 141 ? -6.172 8.836 -1.789 1 97.44 141 GLY A C 1
ATOM 1125 O O . GLY A 1 141 ? -5.102 8.57 -2.332 1 97.44 141 GLY A O 1
ATOM 1126 N N . PRO A 1 142 ? -6.883 7.949 -1.178 1 97.44 142 PRO A N 1
ATOM 1127 C CA . PRO A 1 142 ? -6.555 6.523 -1.182 1 97.44 142 PRO A CA 1
ATOM 1128 C C . PRO A 1 142 ? -6.809 5.863 -2.535 1 97.44 142 PRO A C 1
ATOM 1130 O O . PRO A 1 142 ? -7.438 6.465 -3.41 1 97.44 142 PRO A O 1
ATOM 1133 N N . PRO A 1 143 ? -6.211 4.645 -2.729 1 97.38 143 PRO A N 1
ATOM 1134 C CA . PRO A 1 143 ? -6.637 3.887 -3.906 1 97.38 143 PRO A CA 1
ATOM 1135 C C . PRO A 1 143 ? -8.133 3.58 -3.9 1 97.38 143 PRO A C 1
ATOM 1137 O O . PRO A 1 143 ? -8.719 3.354 -2.838 1 97.38 143 PRO A O 1
ATOM 1140 N N . PRO A 1 144 ? -8.75 3.57 -5.02 1 97.75 144 PRO A N 1
ATOM 1141 C CA . PRO A 1 144 ? -10.195 3.369 -5.117 1 97.75 144 PRO A CA 1
ATOM 1142 C C . PRO A 1 144 ? -10.602 1.916 -4.883 1 97.75 144 PRO A C 1
ATOM 1144 O O . PRO A 1 144 ? -9.758 1.021 -4.898 1 97.75 144 PRO A O 1
ATOM 1147 N N . PRO A 1 145 ? -11.867 1.706 -4.648 1 97 145 PRO A N 1
ATOM 1148 C CA . PRO A 1 145 ? -12.32 0.367 -4.27 1 97 145 PRO A CA 1
ATOM 1149 C C . PRO A 1 145 ? -12.102 -0.666 -5.371 1 97 145 PRO A C 1
ATOM 1151 O O . PRO A 1 145 ? -11.844 -1.838 -5.086 1 97 145 PRO A O 1
ATOM 1154 N N . TRP A 1 146 ? -12.125 -0.221 -6.656 1 98.06 146 TRP A N 1
ATOM 1155 C CA . TRP A 1 146 ? -11.992 -1.178 -7.746 1 98.06 146 TRP A CA 1
ATOM 1156 C C . TRP A 1 146 ? -10.539 -1.635 -7.891 1 98.06 146 TRP A C 1
ATOM 1158 O O . TRP A 1 146 ? -10.242 -2.52 -8.695 1 98.06 146 TRP A O 1
ATOM 1168 N N . VAL A 1 147 ? -9.695 -1.021 -7.121 1 97.88 147 VAL A N 1
ATOM 1169 C CA . VAL A 1 147 ? -8.305 -1.46 -7.07 1 97.88 147 VAL A CA 1
ATOM 1170 C C . VAL A 1 147 ? -8.055 -2.238 -5.777 1 97.88 147 VAL A C 1
ATOM 1172 O O . VAL A 1 147 ? -7.613 -3.389 -5.816 1 97.88 147 VAL A O 1
ATOM 1175 N N . VAL A 1 148 ? -8.438 -1.662 -4.621 1 96.69 148 VAL A N 1
ATOM 1176 C CA . VAL A 1 148 ? -8.109 -2.182 -3.297 1 96.69 148 VAL A CA 1
ATOM 1177 C C . VAL A 1 148 ? -8.891 -3.471 -3.041 1 96.69 148 VAL A C 1
ATOM 1179 O O . VAL A 1 148 ? -8.344 -4.434 -2.5 1 96.69 148 VAL A O 1
ATOM 1182 N N . TRP A 1 149 ? -10.102 -3.508 -3.426 1 96.75 149 TRP A N 1
ATOM 1183 C CA . TRP A 1 149 ? -10.992 -4.621 -3.121 1 96.75 149 TRP A CA 1
ATOM 1184 C C . TRP A 1 149 ? -11.461 -5.312 -4.398 1 96.75 149 TRP A C 1
ATOM 1186 O O . TRP A 1 149 ? -12.609 -5.738 -4.496 1 96.75 149 TRP A O 1
ATOM 1196 N N . TYR A 1 150 ? -10.586 -5.34 -5.332 1 97.31 150 TYR A N 1
ATOM 1197 C CA . TYR A 1 150 ? -10.93 -5.887 -6.641 1 97.31 150 TYR A CA 1
ATOM 1198 C C . TYR A 1 150 ? -11.43 -7.32 -6.516 1 97.31 150 TYR A C 1
ATOM 1200 O O . TYR A 1 150 ? -12.359 -7.723 -7.219 1 97.31 150 TYR A O 1
ATOM 1208 N N . ASP A 1 151 ? -10.875 -8.078 -5.648 1 95.62 151 ASP A N 1
ATOM 1209 C CA . ASP A 1 151 ? -11.219 -9.484 -5.504 1 95.62 151 ASP A CA 1
ATOM 1210 C C . ASP A 1 151 ? -12.617 -9.648 -4.902 1 95.62 151 ASP A C 1
ATOM 1212 O O . ASP A 1 151 ? -13.281 -10.664 -5.141 1 95.62 151 ASP A O 1
ATOM 1216 N N . LEU A 1 152 ? -13.031 -8.688 -4.09 1 94.44 152 LEU A N 1
ATOM 1217 C CA . LEU A 1 152 ? -14.336 -8.766 -3.447 1 94.44 152 LEU A CA 1
ATOM 1218 C C . LEU A 1 152 ? -15.438 -8.289 -4.395 1 94.44 152 LEU A C 1
ATOM 1220 O O . LEU A 1 152 ? -16.594 -8.695 -4.262 1 94.44 152 LEU A O 1
ATOM 1224 N N . GLY A 1 153 ? -15.047 -7.383 -5.27 1 95.06 153 GLY A N 1
ATOM 1225 C CA . GLY A 1 153 ? -16.031 -6.855 -6.203 1 95.06 153 GLY A CA 1
ATOM 1226 C C . GLY A 1 153 ? -16.859 -5.727 -5.621 1 95.06 153 GLY A C 1
ATOM 1227 O O . GLY A 1 153 ? -16.625 -5.305 -4.484 1 95.06 153 GLY A O 1
ATOM 1228 N N . PRO A 1 154 ? -17.672 -5.18 -6.438 1 94 154 PRO A N 1
ATOM 1229 C CA . PRO A 1 154 ? -18.469 -4 -6.074 1 94 154 PRO A CA 1
ATOM 1230 C C . PRO A 1 154 ? -19.688 -4.348 -5.234 1 94 154 PRO A C 1
ATOM 1232 O O . PRO A 1 154 ? -20.797 -3.881 -5.527 1 94 154 PRO A O 1
ATOM 1235 N N . HIS A 1 155 ? -19.484 -5.035 -4.141 1 89.88 155 HIS A N 1
ATOM 1236 C CA . HIS A 1 155 ? -20.531 -5.438 -3.221 1 89.88 155 HIS A CA 1
ATOM 1237 C C . HIS A 1 155 ? -20.484 -4.633 -1.929 1 89.88 155 HIS A C 1
ATOM 1239 O O . HIS A 1 155 ? -19.516 -3.895 -1.692 1 89.88 155 HIS A O 1
ATOM 1245 N N . PRO A 1 156 ? -21.547 -4.711 -1.14 1 85.19 156 PRO A N 1
ATOM 1246 C CA . PRO A 1 156 ? -21.531 -3.982 0.132 1 85.19 156 PRO A CA 1
ATOM 1247 C C . PRO A 1 156 ? -20.453 -4.484 1.093 1 85.19 156 PRO A C 1
ATOM 1249 O O . PRO A 1 156 ? -20.234 -5.691 1.203 1 85.19 156 PRO A O 1
ATOM 1252 N N . TYR A 1 157 ? -19.781 -3.516 1.609 1 88.56 157 TYR A N 1
ATOM 1253 C CA . TYR A 1 157 ? -18.75 -3.795 2.607 1 88.56 157 TYR A CA 1
ATOM 1254 C C . TYR A 1 157 ? -19.281 -3.568 4.016 1 88.56 157 TYR A C 1
ATOM 1256 O O . TYR A 1 157 ? -19.141 -2.479 4.578 1 88.56 157 TYR A O 1
ATOM 1264 N N . ASN A 1 158 ? -19.812 -4.52 4.641 1 84.88 158 ASN A N 1
ATOM 1265 C CA . ASN A 1 158 ? -20.594 -4.273 5.852 1 84.88 158 ASN A CA 1
ATOM 1266 C C . ASN A 1 158 ? -19.906 -4.848 7.086 1 84.88 158 ASN A C 1
ATOM 1268 O O . ASN A 1 158 ? -20.438 -4.785 8.195 1 84.88 158 ASN A O 1
ATOM 1272 N N . GLN A 1 159 ? -18.812 -5.406 6.859 1 83.94 159 GLN A N 1
ATOM 1273 C CA . GLN A 1 159 ? -18.109 -5.945 8.023 1 83.94 159 GLN A CA 1
ATOM 1274 C C . GLN A 1 159 ? -16.609 -5.996 7.793 1 83.94 159 GLN A C 1
ATOM 1276 O O . GLN A 1 159 ? -16.141 -5.875 6.66 1 83.94 159 GLN A O 1
ATOM 1281 N N . GLY A 1 160 ? -15.898 -6.008 8.93 1 88.75 160 GLY A N 1
ATOM 1282 C CA . GLY A 1 160 ? -14.469 -6.285 8.883 1 88.75 160 GLY A CA 1
ATOM 1283 C C . GLY A 1 160 ? -13.656 -5.117 8.359 1 88.75 160 GLY A C 1
ATOM 1284 O O . GLY A 1 160 ? -13.984 -3.957 8.617 1 88.75 160 GLY A O 1
ATOM 1285 N N . ASN A 1 161 ? -12.594 -5.473 7.727 1 89.38 161 ASN A N 1
ATOM 1286 C CA . ASN A 1 161 ? -11.625 -4.504 7.207 1 89.38 161 ASN A CA 1
ATOM 1287 C C . ASN A 1 161 ? -12.227 -3.658 6.09 1 89.38 161 ASN A C 1
ATOM 1289 O O . ASN A 1 161 ? -11.953 -2.461 5.996 1 89.38 161 ASN A O 1
ATOM 1293 N N . GLU A 1 162 ? -13.062 -4.262 5.297 1 92.81 162 GLU A N 1
ATOM 1294 C CA . GLU A 1 162 ? -13.656 -3.561 4.164 1 92.81 162 GLU A CA 1
ATOM 1295 C C . GLU A 1 162 ? -14.578 -2.439 4.633 1 92.81 162 GLU A C 1
ATOM 1297 O O . GLU A 1 162 ? -14.594 -1.354 4.051 1 92.81 162 GLU A O 1
ATOM 1302 N N . GLN A 1 163 ? -15.328 -2.779 5.641 1 91.88 163 GLN A N 1
ATOM 1303 C CA . GLN A 1 163 ? -16.203 -1.751 6.199 1 91.88 163 GLN A CA 1
ATOM 1304 C C . GLN A 1 163 ? -15.383 -0.62 6.82 1 91.88 163 GLN A C 1
ATOM 1306 O O . GLN A 1 163 ? -15.695 0.557 6.621 1 91.88 163 GLN A O 1
ATOM 1311 N N . HIS A 1 164 ? -14.453 -1.035 7.574 1 90.94 164 HIS A N 1
ATOM 1312 C CA . HIS A 1 164 ? -13.57 -0.041 8.18 1 90.94 164 HIS A CA 1
ATOM 1313 C C . HIS A 1 164 ? -12.961 0.87 7.117 1 90.94 164 HIS A C 1
ATOM 1315 O O . HIS A 1 164 ? -12.984 2.094 7.258 1 90.94 164 HIS A O 1
ATOM 1321 N N . TRP A 1 165 ? -12.422 0.271 6.121 1 94.62 165 TRP A N 1
ATOM 1322 C CA . TRP A 1 165 ? -11.82 1.018 5.023 1 94.62 165 TRP A CA 1
ATOM 1323 C C . TRP A 1 165 ? -12.828 1.979 4.402 1 94.62 165 TRP A C 1
ATOM 1325 O O . TRP A 1 165 ? -12.508 3.146 4.156 1 94.62 165 TRP A O 1
ATOM 1335 N N . SER A 1 166 ? -14.031 1.49 4.207 1 93.19 166 SER A N 1
ATOM 1336 C CA . SER A 1 166 ? -15.062 2.316 3.592 1 93.19 166 SER A CA 1
ATOM 1337 C C . SER A 1 166 ? -15.383 3.537 4.449 1 93.19 166 SER A C 1
ATOM 1339 O O . SER A 1 166 ? -15.43 4.66 3.943 1 93.19 166 SER A O 1
ATOM 1341 N N . VAL A 1 167 ? -15.477 3.342 5.688 1 90.06 167 VAL A N 1
ATOM 1342 C CA . VAL A 1 167 ? -15.992 4.355 6.598 1 90.06 167 VAL A CA 1
ATOM 1343 C C . VAL A 1 167 ? -14.883 5.348 6.949 1 90.06 167 VAL A C 1
ATOM 1345 O O . VAL A 1 167 ? -15.125 6.555 7.043 1 90.06 167 VAL A O 1
ATOM 1348 N N . TYR A 1 168 ? -13.656 4.82 7.004 1 89.56 168 TYR A N 1
ATOM 1349 C CA . TYR A 1 168 ? -12.633 5.668 7.613 1 89.56 168 TYR A CA 1
ATOM 1350 C C . TYR A 1 168 ? -11.594 6.098 6.59 1 89.56 168 TYR A C 1
ATOM 1352 O O . TYR A 1 168 ? -10.812 7.023 6.836 1 89.56 168 TYR A O 1
ATOM 1360 N N . VAL A 1 169 ? -11.609 5.457 5.48 1 94.38 169 VAL A N 1
ATOM 1361 C CA . VAL A 1 169 ? -10.57 5.77 4.504 1 94.38 169 VAL A CA 1
ATOM 1362 C C . VAL A 1 169 ? -11.211 6.348 3.24 1 94.38 169 VAL A C 1
ATOM 1364 O O . VAL A 1 169 ? -11 7.516 2.908 1 94.38 169 VAL A O 1
ATOM 1367 N N . TRP A 1 170 ? -12.148 5.613 2.705 1 95.69 170 TRP A N 1
ATOM 1368 C CA . TRP A 1 170 ? -12.664 5.965 1.388 1 95.69 170 TRP A CA 1
ATOM 1369 C C . TRP A 1 170 ? -13.711 7.07 1.493 1 95.69 170 TRP A C 1
ATOM 1371 O O . TRP A 1 170 ? -13.617 8.094 0.807 1 95.69 170 TRP A O 1
ATOM 1381 N N . ASN A 1 171 ? -14.625 6.891 2.355 1 93.19 171 ASN A N 1
ATOM 1382 C CA . ASN A 1 171 ? -15.773 7.793 2.391 1 93.19 171 ASN A CA 1
ATOM 1383 C C . ASN A 1 171 ? -15.352 9.219 2.73 1 93.19 171 ASN A C 1
ATOM 1385 O O . ASN A 1 171 ? -15.781 10.172 2.07 1 93.19 171 ASN A O 1
ATOM 1389 N N . PRO A 1 172 ? -14.523 9.359 3.76 1 92.44 172 PRO A N 1
ATOM 1390 C CA . PRO A 1 172 ? -14.125 10.742 4.055 1 92.44 172 PRO A CA 1
ATOM 1391 C C . PRO A 1 172 ? -13.492 11.438 2.852 1 92.44 172 PRO A C 1
ATOM 1393 O O . PRO A 1 172 ? -13.773 12.617 2.598 1 92.44 172 PRO A O 1
ATOM 1396 N N . TYR A 1 173 ? -12.773 10.805 2.104 1 96.06 173 TYR A N 1
ATOM 1397 C CA . TYR A 1 173 ? -12.141 11.375 0.919 1 96.06 173 TYR A CA 1
ATOM 1398 C C . TYR A 1 173 ? -13.172 1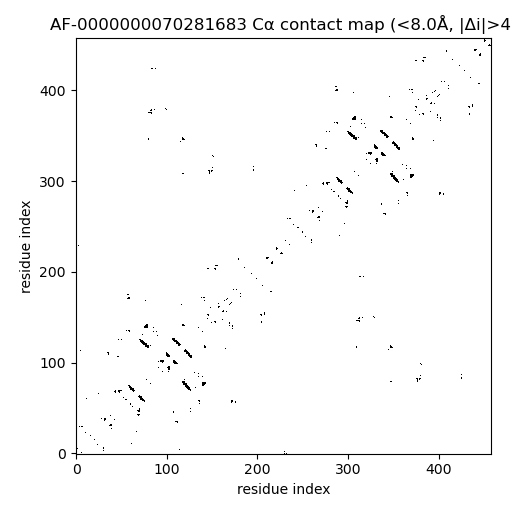1.625 -0.181 1 96.06 173 TYR A C 1
ATOM 1400 O O . TYR A 1 173 ? -13.289 12.742 -0.682 1 96.06 173 TYR A O 1
ATOM 1408 N N . TRP A 1 174 ? -13.898 10.586 -0.515 1 95.88 174 TRP A N 1
ATOM 1409 C CA . TRP A 1 174 ? -14.828 10.633 -1.637 1 95.88 174 TRP A CA 1
ATOM 1410 C C . TRP A 1 174 ? -15.891 11.711 -1.42 1 95.88 174 TRP A C 1
ATOM 1412 O O . TRP A 1 174 ? -16.203 12.477 -2.332 1 95.88 174 TRP A O 1
ATOM 1422 N N . LEU A 1 175 ? -16.328 11.773 -0.218 1 92.94 175 LEU A N 1
ATOM 1423 C CA . LEU A 1 175 ? -17.422 12.703 0.087 1 92.94 175 LEU A CA 1
ATOM 1424 C C . LEU A 1 175 ? -16.891 14.141 0.148 1 92.94 175 LEU A C 1
ATOM 1426 O O . LEU A 1 175 ? -17.672 15.094 0.082 1 92.94 175 LEU A O 1
ATOM 1430 N N . SER A 1 176 ? -15.617 14.281 0.299 1 92.88 176 SER A N 1
ATOM 1431 C CA . SER A 1 176 ? -15.031 15.617 0.333 1 92.88 176 SER A CA 1
ATOM 1432 C C . SER A 1 176 ? -14.914 16.203 -1.07 1 92.88 176 SER A C 1
ATOM 1434 O O . SER A 1 176 ? -14.734 17.406 -1.229 1 92.88 176 SER A O 1
ATOM 1436 N N . LEU A 1 177 ? -14.984 15.398 -2.082 1 94.56 177 LEU A N 1
ATOM 1437 C CA . LEU A 1 177 ? -14.883 15.852 -3.465 1 94.56 177 LEU A CA 1
ATOM 1438 C C . LEU A 1 177 ? -16.203 16.453 -3.938 1 94.56 177 LEU A C 1
ATOM 1440 O O . LEU A 1 177 ? -17.281 15.961 -3.602 1 94.56 177 LEU A O 1
ATOM 1444 N N . SER A 1 178 ? -16.062 17.547 -4.676 1 92.31 178 SER A N 1
ATOM 1445 C CA . SER A 1 178 ? -17.25 18.062 -5.359 1 92.31 178 SER A CA 1
ATOM 1446 C C . SER A 1 178 ? -17.719 17.109 -6.449 1 92.31 178 SER A C 1
ATOM 1448 O O . SER A 1 178 ? -17 16.188 -6.832 1 92.31 178 SER A O 1
ATOM 1450 N N . LEU A 1 179 ? -18.922 17.328 -6.953 1 92 179 LEU A N 1
ATOM 1451 C CA . LEU A 1 179 ? -19.453 16.484 -8.016 1 92 179 LEU A CA 1
ATOM 1452 C C . LEU A 1 179 ? -18.562 16.531 -9.25 1 92 179 LEU A C 1
ATOM 1454 O O . LEU A 1 179 ? -18.328 15.516 -9.898 1 92 179 LEU A O 1
ATOM 1458 N N . GLU A 1 180 ? -18.094 17.703 -9.547 1 94.44 180 GLU A N 1
ATOM 1459 C CA . GLU A 1 180 ? -17.203 17.875 -10.688 1 94.44 180 GLU A CA 1
ATOM 1460 C C . GLU A 1 180 ? -15.898 17.109 -10.477 1 94.44 180 GLU A C 1
ATOM 1462 O O . GLU A 1 180 ? -15.406 16.453 -11.398 1 94.44 180 GLU A O 1
ATOM 1467 N N . GLU A 1 181 ? -15.391 17.188 -9.266 1 94.88 181 GLU A N 1
ATOM 1468 C CA . GLU A 1 181 ? -14.148 16.484 -8.93 1 94.88 181 GLU A CA 1
ATOM 1469 C C . GLU A 1 181 ? -14.352 14.969 -8.961 1 94.88 181 GLU A C 1
ATOM 1471 O O . GLU A 1 181 ? -13.453 14.227 -9.383 1 94.88 181 GLU A O 1
ATOM 1476 N N . GLN A 1 182 ? -15.484 14.516 -8.539 1 95.44 182 GLN A N 1
ATOM 1477 C CA . GLN A 1 182 ? -15.812 13.102 -8.617 1 95.44 182 GLN A CA 1
ATOM 1478 C C . GLN A 1 182 ? -15.859 12.625 -10.062 1 95.44 182 GLN A C 1
ATOM 1480 O O . GLN A 1 182 ? -15.352 11.547 -10.391 1 95.44 182 GLN A O 1
ATOM 1485 N N . ASP A 1 183 ? -16.438 13.43 -10.891 1 95.19 183 ASP A N 1
ATOM 1486 C CA . ASP A 1 183 ? -16.516 13.078 -12.305 1 95.19 183 ASP A CA 1
ATOM 1487 C C . ASP A 1 183 ? -15.133 12.961 -12.922 1 95.19 183 ASP A C 1
ATOM 1489 O O . ASP A 1 183 ? -14.852 12.016 -13.664 1 95.19 183 ASP A O 1
ATOM 1493 N N . LYS A 1 184 ? -14.328 13.906 -12.625 1 96.5 184 LYS A N 1
ATOM 1494 C CA . LYS A 1 184 ? -12.969 13.875 -13.148 1 96.5 184 LYS A CA 1
ATOM 1495 C C . LYS A 1 184 ? -12.203 12.664 -12.625 1 96.5 184 LYS A C 1
ATOM 1497 O O . LYS A 1 184 ? -11.438 12.039 -13.367 1 96.5 184 LYS A O 1
ATOM 1502 N N . PHE A 1 185 ? -12.461 12.391 -11.375 1 96.81 185 PHE A N 1
ATOM 1503 C CA . PHE A 1 185 ? -11.844 11.227 -10.75 1 96.81 185 PHE A CA 1
ATOM 1504 C C . PHE A 1 185 ? -12.242 9.953 -11.477 1 96.81 185 PHE A C 1
ATOM 1506 O O . PHE A 1 185 ? -11.383 9.141 -11.844 1 96.81 185 PHE A O 1
ATOM 1513 N N . ILE A 1 186 ? -13.469 9.812 -11.727 1 96.69 186 ILE A N 1
ATOM 1514 C CA . ILE A 1 186 ? -14.016 8.625 -12.367 1 96.69 186 ILE A CA 1
ATOM 1515 C C . ILE A 1 186 ? -13.477 8.516 -13.789 1 96.69 186 ILE A C 1
ATOM 1517 O O . ILE A 1 186 ? -13.062 7.438 -14.227 1 96.69 186 ILE A O 1
ATOM 1521 N N . GLU A 1 187 ? -13.438 9.594 -14.453 1 97 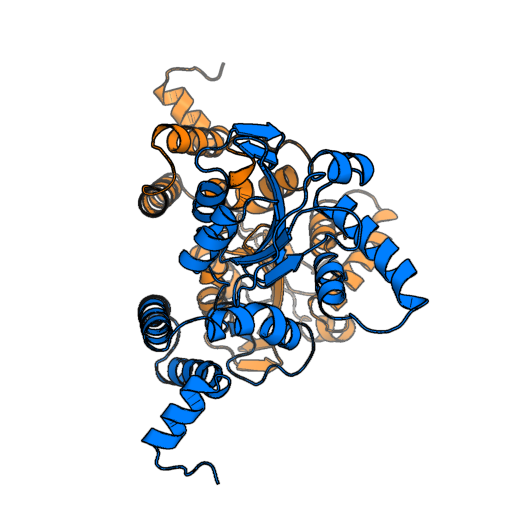187 GLU A N 1
ATOM 1522 C CA . GLU A 1 187 ? -12.953 9.609 -15.836 1 97 187 GLU A CA 1
ATOM 1523 C C . GLU A 1 187 ? -11.484 9.203 -15.906 1 97 187 GLU A C 1
ATOM 1525 O O . GLU A 1 187 ? -11.102 8.406 -16.766 1 97 187 GLU A O 1
ATOM 1530 N N . SER A 1 188 ? -10.734 9.727 -15.062 1 96.62 188 SER A N 1
ATOM 1531 C CA . SER A 1 188 ? -9.305 9.422 -15.039 1 96.62 188 SER A CA 1
ATOM 1532 C C . SER A 1 188 ? -9.055 7.949 -14.75 1 96.62 188 SER A C 1
ATOM 1534 O O . SER A 1 188 ? -8.18 7.332 -15.359 1 96.62 188 SER A O 1
ATOM 1536 N N . TRP A 1 189 ? -9.836 7.402 -13.875 1 97.25 189 TRP A N 1
ATOM 1537 C CA . TRP A 1 189 ? -9.641 6.004 -13.508 1 97.25 189 TRP A CA 1
ATOM 1538 C C . TRP A 1 189 ? -10.195 5.078 -14.586 1 97.25 189 TRP A C 1
ATOM 1540 O O . TRP A 1 189 ? -9.672 3.984 -14.805 1 97.25 189 TRP A O 1
ATOM 1550 N N . ARG A 1 190 ? -11.227 5.527 -15.234 1 97.38 190 ARG A N 1
ATOM 1551 C CA . ARG A 1 190 ? -11.742 4.703 -16.328 1 97.38 190 ARG A CA 1
ATOM 1552 C C . ARG A 1 190 ? -10.68 4.484 -17.391 1 97.38 190 ARG A C 1
ATOM 1554 O O . ARG A 1 190 ? -10.508 3.367 -17.891 1 97.38 190 ARG A O 1
ATOM 1561 N N . ASP A 1 191 ? -9.969 5.48 -17.703 1 95.94 191 ASP A N 1
ATOM 1562 C CA . ASP A 1 191 ? -8.898 5.395 -18.688 1 95.94 191 ASP A CA 1
ATOM 1563 C C . ASP A 1 191 ? -7.828 4.395 -18.25 1 95.94 191 ASP A C 1
ATOM 1565 O O . ASP A 1 191 ? -7.293 3.648 -19.078 1 95.94 191 ASP A O 1
ATOM 1569 N N . ARG A 1 192 ? -7.59 4.316 -17 1 94.75 192 ARG A N 1
ATOM 1570 C CA . ARG A 1 192 ? -6.551 3.457 -16.438 1 94.75 192 ARG A CA 1
ATOM 1571 C C . ARG A 1 192 ? -7.016 2.006 -16.391 1 94.75 192 ARG A C 1
ATOM 1573 O O . ARG A 1 192 ? -6.195 1.086 -16.375 1 94.75 192 ARG A O 1
ATOM 1580 N N . THR A 1 193 ? -8.328 1.828 -16.297 1 97.62 193 THR A N 1
ATOM 1581 C CA . THR A 1 193 ? -8.836 0.511 -15.93 1 97.62 193 THR A CA 1
ATOM 1582 C C . THR A 1 193 ? -9.469 -0.184 -17.141 1 97.62 193 THR A C 1
ATOM 1584 O O . THR A 1 193 ? -9.836 -1.358 -17.062 1 97.62 193 THR A O 1
ATOM 1587 N N . LYS A 1 194 ? -9.531 0.441 -18.234 1 96.88 194 LYS A N 1
ATOM 1588 C CA . LYS A 1 194 ? -10.266 -0.038 -19.391 1 96.88 194 LYS A CA 1
ATOM 1589 C C . LYS A 1 194 ? -9.734 -1.388 -19.875 1 96.88 194 LYS A C 1
ATOM 1591 O O . LYS A 1 194 ? -10.492 -2.213 -20.391 1 96.88 194 LYS A O 1
ATOM 1596 N N . SER A 1 195 ? -8.523 -1.629 -19.703 1 95.62 195 SER A N 1
ATOM 1597 C CA . SER A 1 195 ? -7.887 -2.828 -20.234 1 95.62 195 SER A CA 1
ATOM 1598 C C . SER A 1 195 ? -8.227 -4.055 -19.391 1 95.62 195 SER A C 1
ATOM 1600 O O . SER A 1 195 ? -8.086 -5.188 -19.859 1 95.62 195 SER A O 1
ATOM 1602 N N . TYR A 1 196 ? -8.734 -3.793 -18.188 1 96.62 196 TYR A N 1
ATOM 1603 C CA . TYR A 1 196 ? -8.867 -4.996 -17.375 1 96.62 196 TYR A CA 1
ATOM 1604 C C . TYR A 1 196 ? -10.203 -5.008 -16.625 1 96.62 196 TYR A C 1
ATOM 1606 O O . TYR A 1 196 ? -10.523 -5.977 -15.938 1 96.62 196 TYR A O 1
ATOM 1614 N N . ILE A 1 197 ? -10.953 -3.996 -16.688 1 97.62 197 ILE A N 1
ATOM 1615 C CA . ILE A 1 197 ? -12.297 -3.971 -16.125 1 97.62 197 ILE A CA 1
ATOM 1616 C C . ILE A 1 197 ? -13.312 -3.752 -17.25 1 97.62 197 ILE A C 1
ATOM 1618 O O . ILE A 1 197 ? -13.273 -2.732 -17.938 1 97.62 197 ILE A O 1
ATOM 1622 N N . SER A 1 198 ? -14.18 -4.652 -17.391 1 97.06 198 SER A N 1
ATOM 1623 C CA . SER A 1 198 ? -15.211 -4.523 -18.422 1 97.06 198 SER A CA 1
ATOM 1624 C C . SER A 1 198 ? -16.125 -3.336 -18.141 1 97.06 198 SER A C 1
ATOM 1626 O O . SER A 1 198 ? -16.188 -2.848 -17.016 1 97.06 198 SER A O 1
ATOM 1628 N N . ASP A 1 199 ? -16.844 -2.869 -19.188 1 97.19 199 ASP A N 1
ATOM 1629 C CA . ASP A 1 199 ? -17.766 -1.757 -19.031 1 97.19 199 ASP A CA 1
ATOM 1630 C C . ASP A 1 199 ? -18.859 -2.092 -18.016 1 97.19 199 ASP A C 1
ATOM 1632 O O . ASP A 1 199 ? -19.25 -1.243 -17.203 1 97.19 199 ASP A O 1
ATOM 1636 N N . GLU A 1 200 ? -19.312 -3.27 -18.062 1 96.62 200 GLU A N 1
ATOM 1637 C CA . GLU A 1 200 ? -20.375 -3.701 -17.141 1 96.62 200 GLU A CA 1
ATOM 1638 C C . GLU A 1 200 ? -19.875 -3.676 -15.695 1 96.62 200 GLU A C 1
ATOM 1640 O O . GLU A 1 200 ? -20.578 -3.193 -14.805 1 96.62 200 GLU A O 1
ATOM 1645 N N . GLU A 1 201 ? -18.734 -4.25 -15.508 1 96.5 201 GLU A N 1
ATOM 1646 C CA . GLU A 1 201 ? -18.172 -4.25 -14.164 1 96.5 201 GLU A CA 1
ATOM 1647 C C . GLU A 1 201 ? -17.891 -2.832 -13.68 1 96.5 201 GLU A C 1
ATOM 1649 O O . GLU A 1 201 ? -18.109 -2.514 -12.508 1 96.5 201 GLU A O 1
ATOM 1654 N N . TRP A 1 202 ? -17.422 -2.01 -14.586 1 97.44 202 TRP A N 1
ATOM 1655 C CA . TRP A 1 202 ? -17.141 -0.617 -14.258 1 97.44 202 TRP A CA 1
ATOM 1656 C C . TRP A 1 202 ? -18.406 0.098 -13.789 1 97.44 202 TRP A C 1
ATOM 1658 O O . TRP A 1 202 ? -18.391 0.791 -12.773 1 97.44 202 TRP A O 1
ATOM 1668 N N . ASP A 1 203 ? -19.453 -0.133 -14.492 1 95.56 203 ASP A N 1
ATOM 1669 C CA . ASP A 1 203 ? -20.719 0.48 -14.133 1 95.56 203 ASP A CA 1
ATOM 1670 C C . ASP A 1 203 ? -21.156 0.055 -12.727 1 95.56 203 ASP A C 1
ATOM 1672 O O . ASP A 1 203 ? -21.703 0.857 -11.977 1 95.56 203 ASP A O 1
ATOM 1676 N N . SER A 1 204 ? -20.891 -1.163 -12.383 1 95.88 204 SER A N 1
ATOM 1677 C CA . SER A 1 204 ? -21.234 -1.668 -11.062 1 95.88 204 SER A CA 1
ATOM 1678 C C . SER A 1 204 ? -20.422 -0.976 -9.977 1 95.88 204 SER A C 1
ATOM 1680 O O . SER A 1 204 ? -20.938 -0.666 -8.898 1 95.88 204 SER A O 1
ATOM 1682 N N . TRP A 1 205 ? -19.172 -0.766 -10.258 1 96.62 205 TRP A N 1
ATOM 1683 C CA . TRP A 1 205 ? -18.312 -0.054 -9.32 1 96.62 205 TRP A CA 1
ATOM 1684 C C . TRP A 1 205 ? -18.797 1.382 -9.125 1 96.62 205 TRP A C 1
ATOM 1686 O O . TRP A 1 205 ? -18.859 1.876 -7.996 1 96.62 205 TRP A O 1
ATOM 1696 N N . ILE A 1 206 ? -19.109 2.055 -10.242 1 95.44 206 ILE A N 1
ATOM 1697 C CA . ILE A 1 206 ? -19.547 3.445 -10.195 1 95.44 206 ILE A CA 1
ATOM 1698 C C . ILE A 1 206 ? -20.859 3.545 -9.43 1 95.44 206 ILE A C 1
ATOM 1700 O O . ILE A 1 206 ? -21.047 4.449 -8.609 1 95.44 206 ILE A O 1
ATOM 1704 N N . PHE A 1 207 ? -21.672 2.617 -9.695 1 92.38 207 PHE A N 1
ATOM 1705 C CA . PHE A 1 207 ? -22.938 2.58 -8.969 1 92.38 207 PHE A CA 1
ATOM 1706 C C . PHE A 1 207 ? -22.688 2.469 -7.465 1 92.38 207 PHE A C 1
ATOM 1708 O O . PHE A 1 207 ? -23.312 3.174 -6.676 1 92.38 207 PHE A O 1
ATOM 1715 N N . LYS A 1 208 ? -21.828 1.678 -7.082 1 91.19 208 LYS A N 1
ATOM 1716 C CA . LYS A 1 208 ? -21.531 1.449 -5.672 1 91.19 208 LYS A CA 1
ATOM 1717 C C . LYS A 1 208 ? -21.078 2.734 -4.988 1 91.19 208 LYS A C 1
ATOM 1719 O O . LYS A 1 208 ? -21.547 3.066 -3.896 1 91.19 208 LYS A O 1
ATOM 1724 N N . ILE A 1 209 ? -20.141 3.469 -5.629 1 92.19 209 ILE A N 1
ATOM 1725 C CA . ILE A 1 209 ? -19.547 4.602 -4.922 1 92.19 209 ILE A CA 1
ATOM 1726 C C . ILE A 1 209 ? -20.484 5.809 -5.016 1 92.19 209 ILE A C 1
ATOM 1728 O O . ILE A 1 209 ? -20.5 6.652 -4.121 1 92.19 209 ILE A O 1
ATOM 1732 N N . ARG A 1 210 ? -21.219 5.895 -6.035 1 89 210 ARG A N 1
ATOM 1733 C CA . ARG A 1 210 ? -22.156 7.012 -6.184 1 89 210 ARG A CA 1
ATOM 1734 C C . ARG A 1 210 ? -23.406 6.793 -5.355 1 89 210 ARG A C 1
ATOM 1736 O O . ARG A 1 210 ? -24 7.75 -4.852 1 89 210 ARG A O 1
ATOM 1743 N N . PHE A 1 211 ? -23.797 5.582 -5.219 1 81.06 211 PHE A N 1
ATOM 1744 C CA . PHE A 1 211 ? -25 5.277 -4.441 1 81.06 211 PHE A CA 1
ATOM 1745 C C . PHE A 1 211 ? -24.766 5.562 -2.963 1 81.06 211 PHE A C 1
ATOM 1747 O O . PHE A 1 211 ? -25.688 5.961 -2.25 1 81.06 211 PHE A O 1
ATOM 1754 N N . ALA A 1 212 ? -23.594 5.348 -2.523 1 74.69 212 ALA A N 1
ATOM 1755 C CA . ALA A 1 212 ? -23.25 5.578 -1.121 1 74.69 212 ALA A CA 1
ATOM 1756 C C . ALA A 1 212 ? -23.078 7.066 -0.834 1 74.69 212 ALA A C 1
ATOM 1758 O O . ALA A 1 212 ? -23.016 7.477 0.326 1 74.69 212 ALA A O 1
ATOM 1759 N N . ASP A 1 213 ? -23.062 7.832 -1.898 1 81.62 213 ASP A N 1
ATOM 1760 C CA . ASP A 1 213 ? -22.844 9.273 -1.798 1 81.62 213 ASP A CA 1
ATOM 1761 C C . ASP A 1 213 ? -24.172 10.023 -1.775 1 81.62 213 ASP A C 1
ATOM 1763 O O . ASP A 1 213 ? -24.938 9.977 -2.744 1 81.62 213 ASP A O 1
ATOM 1767 N N . PRO A 1 214 ? -24.5 10.625 -0.692 1 75.31 214 PRO A N 1
ATOM 1768 C CA . PRO A 1 214 ? -25.766 11.367 -0.629 1 75.31 214 PRO A CA 1
ATOM 1769 C C . PRO A 1 214 ? -25.891 12.422 -1.725 1 75.31 214 PRO A C 1
ATOM 1771 O O . PRO A 1 214 ? -26.984 12.703 -2.201 1 75.31 214 PRO A O 1
ATOM 1774 N N . LYS A 1 215 ? -24.812 13.008 -2.105 1 72.88 215 LYS A N 1
ATOM 1775 C CA . LYS A 1 215 ? -24.828 14.031 -3.15 1 72.88 215 LYS A CA 1
ATOM 1776 C C . LYS A 1 215 ? -25.328 13.453 -4.477 1 72.88 215 LYS A C 1
ATOM 1778 O O . LYS A 1 215 ? -26.062 14.109 -5.215 1 72.88 215 LYS A O 1
ATOM 1783 N N . SER A 1 216 ? -24.828 12.234 -4.676 1 68.62 216 SER A N 1
ATOM 1784 C CA . SER A 1 216 ? -25.109 11.602 -5.961 1 68.62 216 SER A CA 1
ATOM 1785 C C . SER A 1 216 ? -26.469 10.906 -5.945 1 68.62 216 SER A C 1
ATOM 1787 O O . SER A 1 216 ? -27.141 10.82 -6.977 1 68.62 216 SER A O 1
ATOM 1789 N N . LYS A 1 217 ? -26.688 10.344 -4.801 1 63.81 217 LYS A N 1
ATOM 1790 C CA . LYS A 1 217 ? -27.984 9.664 -4.68 1 63.81 217 LYS A CA 1
ATOM 1791 C C . LYS A 1 217 ? -29.141 10.609 -5.02 1 63.81 217 LYS A C 1
ATOM 1793 O O . LYS A 1 217 ? -30.062 10.234 -5.742 1 63.81 217 LYS A O 1
ATOM 1798 N N . PHE A 1 218 ? -28.938 11.734 -4.562 1 57.75 218 PHE A N 1
ATOM 1799 C CA . PHE A 1 218 ? -29.953 12.742 -4.828 1 57.75 218 PHE A CA 1
ATOM 1800 C C . PHE A 1 218 ? -30.047 13.039 -6.32 1 57.75 218 PHE A C 1
ATOM 1802 O O . PHE A 1 218 ? -31.141 13.117 -6.879 1 57.75 218 PHE A O 1
ATOM 1809 N N . LEU A 1 219 ? -28.859 13.094 -6.898 1 56.09 219 LEU A N 1
ATOM 1810 C CA . LEU A 1 219 ? -28.844 13.414 -8.32 1 56.09 219 LEU A CA 1
ATOM 1811 C C . LEU A 1 219 ? -29.406 12.258 -9.141 1 56.09 219 LEU A C 1
ATOM 1813 O O . LEU A 1 219 ? -30.141 12.477 -10.109 1 56.09 219 LEU A O 1
ATOM 1817 N N . TYR A 1 220 ? -28.969 11.109 -8.758 1 57.19 220 TYR A N 1
ATOM 1818 C CA . TYR A 1 220 ? -29.469 9.914 -9.43 1 57.19 220 TYR A CA 1
ATOM 1819 C C . TYR A 1 220 ? -30.984 9.789 -9.273 1 57.19 220 TYR A C 1
ATOM 1821 O O . TYR A 1 220 ? -31.688 9.492 -10.242 1 57.19 220 TYR A O 1
ATOM 1829 N N . MET A 1 221 ? -31.359 10.055 -8.039 1 55.56 221 MET A N 1
ATOM 1830 C CA . MET A 1 221 ? -32.812 9.984 -7.789 1 55.56 221 MET A CA 1
ATOM 1831 C C . MET A 1 221 ? -33.531 11.062 -8.578 1 55.56 221 MET A C 1
ATOM 1833 O O . MET A 1 221 ? -34.594 10.805 -9.148 1 55.56 221 MET A O 1
ATOM 1837 N N . LYS A 1 222 ? -32.969 12.203 -8.625 1 53.81 222 LYS A N 1
ATOM 1838 C CA . LYS A 1 222 ? -33.562 13.305 -9.359 1 53.81 222 LYS A CA 1
ATOM 1839 C C . LYS A 1 222 ? -33.625 13.008 -10.859 1 53.81 222 LYS A C 1
ATOM 1841 O O . LYS A 1 222 ? -34.625 13.281 -11.516 1 53.81 222 LYS A O 1
ATOM 1846 N N . GLN A 1 223 ? -32.531 12.477 -11.266 1 53.94 223 GLN A N 1
ATOM 1847 C CA . GLN A 1 223 ? -32.438 12.203 -12.703 1 53.94 223 GLN A CA 1
ATOM 1848 C C . GLN A 1 223 ? -33.344 11.039 -13.086 1 53.94 223 GLN A C 1
ATOM 1850 O O . GLN A 1 223 ? -33.844 10.969 -14.227 1 53.94 223 GLN A O 1
ATOM 1855 N N . ASN A 1 224 ? -33.469 10.172 -12.117 1 55.75 224 ASN A N 1
ATOM 1856 C CA . ASN A 1 224 ? -34.344 9.031 -12.422 1 55.75 224 ASN A CA 1
ATOM 1857 C C . ASN A 1 224 ? -35.719 9.195 -11.82 1 55.75 224 ASN A C 1
ATOM 1859 O O . ASN A 1 224 ? -36.5 8.25 -11.789 1 55.75 224 ASN A O 1
ATOM 1863 N N . GLY A 1 225 ? -36.125 10.359 -11.516 1 52.59 225 GLY A N 1
ATOM 1864 C CA . GLY A 1 225 ? -37.469 10.68 -11.102 1 52.59 225 GLY A CA 1
ATOM 1865 C C . GLY A 1 225 ? -37.875 10 -9.805 1 52.59 225 GLY A C 1
ATOM 1866 O O . GLY A 1 225 ? -39.062 9.75 -9.57 1 52.59 225 GLY A O 1
ATOM 1867 N N . ILE A 1 226 ? -36.969 9.438 -9.133 1 52 226 ILE A N 1
ATOM 1868 C CA . ILE A 1 226 ? -37.344 8.773 -7.887 1 52 226 ILE A CA 1
ATOM 1869 C C . ILE A 1 226 ? -37.469 9.812 -6.77 1 52 226 ILE A C 1
ATOM 1871 O O . ILE A 1 226 ? -36.531 10.578 -6.516 1 52 226 ILE A O 1
ATOM 1875 N N . ASP A 1 227 ? -38.656 10.359 -6.457 1 44.5 227 ASP A N 1
ATOM 1876 C CA . ASP A 1 227 ? -39.031 11.344 -5.457 1 44.5 227 ASP A CA 1
ATOM 1877 C C . ASP A 1 227 ? -38.625 10.898 -4.055 1 44.5 227 ASP A C 1
ATOM 1879 O O . ASP A 1 227 ? -38.75 9.727 -3.707 1 44.5 227 ASP A O 1
ATOM 1883 N N . ASP A 1 228 ? -37.594 11.5 -3.502 1 48.69 228 ASP A N 1
ATOM 1884 C CA . ASP A 1 228 ? -37.375 11.359 -2.062 1 48.69 228 ASP A CA 1
ATOM 1885 C C . ASP A 1 228 ? -38.688 11.492 -1.309 1 48.69 228 ASP A C 1
ATOM 1887 O O . ASP A 1 228 ? -39.375 12.531 -1.393 1 48.69 228 ASP A O 1
ATOM 1891 N N . ASP A 1 229 ? -39.5 10.469 -1.286 1 39.62 229 ASP A N 1
ATOM 1892 C CA . ASP A 1 229 ? -40.625 10.633 -0.365 1 39.62 229 ASP A CA 1
ATOM 1893 C C . ASP A 1 229 ? -40.125 10.875 1.06 1 39.62 229 ASP A C 1
ATOM 1895 O O . ASP A 1 229 ? -39.156 10.289 1.489 1 39.62 229 ASP A O 1
ATOM 1899 N N . MET B 1 1 ? 4.148 -5.43 15.07 1 25.64 1 MET B N 1
ATOM 1900 C CA . MET B 1 1 ? 3.426 -6.656 14.734 1 25.64 1 MET B CA 1
ATOM 1901 C C . MET B 1 1 ? 4.152 -7.438 13.641 1 25.64 1 MET B C 1
ATOM 1903 O O . MET B 1 1 ? 4.453 -6.891 12.578 1 25.64 1 MET B O 1
ATOM 1907 N N . PHE B 1 2 ? 4.77 -8.445 13.969 1 35.09 2 PHE B N 1
ATOM 1908 C CA . PHE B 1 2 ? 5.441 -9.383 13.078 1 35.09 2 PHE B CA 1
ATOM 1909 C C . PHE B 1 2 ? 4.492 -9.867 11.984 1 35.09 2 PHE B C 1
ATOM 1911 O O . PHE B 1 2 ? 3.477 -10.5 12.273 1 35.09 2 PHE B O 1
ATOM 1918 N N . SER B 1 3 ? 4.395 -9.055 11.031 1 40.84 3 SER B N 1
ATOM 1919 C CA . SER B 1 3 ? 3.49 -9.469 9.961 1 40.84 3 SER B CA 1
ATOM 1920 C C . SER B 1 3 ? 3.666 -10.945 9.633 1 40.84 3 SER B C 1
ATOM 1922 O O . SER B 1 3 ? 4.777 -11.477 9.695 1 40.84 3 SER B O 1
ATOM 1924 N N . LEU B 1 4 ? 2.637 -11.617 10 1 41.78 4 LEU B N 1
ATOM 1925 C CA . LEU B 1 4 ? 2.555 -13.008 9.57 1 41.78 4 LEU B CA 1
ATOM 1926 C C . LEU B 1 4 ? 3.33 -13.227 8.273 1 41.78 4 LEU B C 1
ATOM 1928 O O . LEU B 1 4 ? 3.992 -14.25 8.109 1 41.78 4 LEU B O 1
ATOM 1932 N N . SER B 1 5 ? 3.295 -12.234 7.488 1 44.75 5 SER B N 1
ATOM 1933 C CA . SER B 1 5 ? 4.062 -12.328 6.25 1 44.75 5 SER B CA 1
ATOM 1934 C C . SER B 1 5 ? 5.547 -12.531 6.531 1 44.75 5 SER B C 1
ATOM 1936 O O . SER B 1 5 ? 6.211 -13.312 5.848 1 44.75 5 SER B O 1
ATOM 1938 N N . ARG B 1 6 ? 5.855 -11.852 7.539 1 52.28 6 ARG B N 1
ATOM 1939 C CA . ARG B 1 6 ? 7.258 -12.016 7.91 1 52.28 6 ARG B CA 1
ATOM 1940 C C . ARG B 1 6 ? 7.531 -13.43 8.414 1 52.28 6 ARG B C 1
ATOM 1942 O O . ARG B 1 6 ? 8.594 -13.992 8.148 1 52.28 6 ARG B O 1
ATOM 1949 N N . ALA B 1 7 ? 6.598 -13.914 9.07 1 47.12 7 ALA B N 1
ATOM 1950 C CA . ALA B 1 7 ? 6.75 -15.281 9.555 1 47.12 7 ALA B CA 1
ATOM 1951 C C . ALA B 1 7 ? 6.895 -16.266 8.398 1 47.12 7 ALA B C 1
ATOM 1953 O O . ALA B 1 7 ? 7.754 -17.141 8.43 1 47.12 7 ALA B O 1
ATOM 1954 N N . ILE B 1 8 ? 6.07 -16.094 7.465 1 45.03 8 ILE B N 1
ATOM 1955 C CA . ILE B 1 8 ? 6.098 -16.969 6.297 1 45.03 8 ILE B CA 1
ATOM 1956 C C . ILE B 1 8 ? 7.395 -16.75 5.52 1 45.03 8 ILE B C 1
ATOM 1958 O O . ILE B 1 8 ? 8.031 -17.719 5.086 1 45.03 8 ILE B O 1
ATOM 1962 N N . GLU B 1 9 ? 7.793 -15.539 5.445 1 48.88 9 GLU B N 1
ATOM 1963 C CA . GLU B 1 9 ? 9.047 -15.242 4.754 1 48.88 9 GLU B CA 1
ATOM 1964 C C . GLU B 1 9 ? 10.242 -15.781 5.531 1 48.88 9 GLU B C 1
ATOM 1966 O O . GLU B 1 9 ? 11.188 -16.312 4.938 1 48.88 9 GLU B O 1
ATOM 1971 N N . GLU B 1 10 ? 10.164 -15.523 6.812 1 45.66 10 GLU B N 1
ATOM 1972 C CA . GLU B 1 10 ? 11.227 -16.094 7.641 1 45.66 10 GLU B CA 1
ATOM 1973 C C . GLU B 1 10 ? 11.289 -17.609 7.492 1 45.66 10 GLU B C 1
ATOM 1975 O O . GLU B 1 10 ? 12.375 -18.203 7.488 1 45.66 10 GLU B O 1
ATOM 1980 N N . PHE B 1 11 ? 10.141 -18.031 7.379 1 41.31 11 PHE B N 1
ATOM 1981 C CA . PHE B 1 11 ? 10.055 -19.484 7.191 1 41.31 11 PHE B CA 1
ATOM 1982 C C . PHE B 1 11 ? 10.773 -19.906 5.91 1 41.31 11 PHE B C 1
ATOM 1984 O O . PHE B 1 11 ? 11.445 -20.938 5.883 1 41.31 11 PHE B O 1
ATOM 1991 N N . SER B 1 12 ? 10.484 -19.25 4.926 1 42.56 12 SER B N 1
ATOM 1992 C CA . SER B 1 12 ? 11.109 -19.641 3.664 1 42.56 12 SER B CA 1
ATOM 1993 C C . SER B 1 12 ? 12.633 -19.609 3.764 1 42.56 12 SER B C 1
ATOM 1995 O O . SER B 1 12 ? 13.32 -20.391 3.109 1 42.56 12 SER B O 1
ATOM 1997 N N . ILE B 1 13 ? 13.156 -18.766 4.512 1 39.34 13 ILE B N 1
ATOM 1998 C CA . ILE B 1 13 ? 14.609 -18.625 4.578 1 39.34 13 ILE B CA 1
ATOM 1999 C C . ILE B 1 13 ? 15.172 -19.672 5.543 1 39.34 13 ILE B C 1
ATOM 2001 O O . ILE B 1 13 ? 16.344 -20.031 5.449 1 39.34 13 ILE B O 1
ATOM 2005 N N . ARG B 1 14 ? 14.555 -20.016 6.645 1 37.88 14 ARG B N 1
ATOM 2006 C CA . ARG B 1 14 ? 15.289 -20.75 7.672 1 37.88 14 ARG B CA 1
ATOM 2007 C C . ARG B 1 14 ? 15.336 -22.25 7.352 1 37.88 14 ARG B C 1
ATOM 2009 O O . ARG B 1 14 ? 14.43 -23 7.723 1 37.88 14 ARG B O 1
ATOM 2016 N N . ARG B 1 15 ? 15.633 -22.969 6.359 1 32.34 15 ARG B N 1
ATOM 2017 C CA . ARG B 1 15 ? 15.766 -24.422 6.211 1 32.34 15 ARG B CA 1
ATOM 2018 C C . ARG B 1 15 ? 16.812 -24.984 7.18 1 32.34 15 ARG B C 1
ATOM 2020 O O . ARG B 1 15 ? 17.172 -26.156 7.094 1 32.34 15 ARG B O 1
ATOM 2027 N N . GLN B 1 16 ? 17.562 -24.469 7.93 1 28.88 16 GLN B N 1
ATOM 2028 C CA . GLN B 1 16 ? 18.594 -25.359 8.438 1 28.88 16 GLN B CA 1
ATOM 2029 C C . GLN B 1 16 ? 18 -26.438 9.344 1 28.88 16 GLN B C 1
ATOM 2031 O O . GLN B 1 16 ? 18.328 -27.609 9.203 1 28.88 16 GLN B O 1
ATOM 2036 N N . GLU B 1 17 ? 18.109 -26.734 10.867 1 29.78 17 GLU B N 1
ATOM 2037 C CA . GLU B 1 17 ? 18.391 -27.891 11.703 1 29.78 17 GLU B CA 1
ATOM 2038 C C . GLU B 1 17 ? 17.156 -28.75 11.898 1 29.78 17 GLU B C 1
ATOM 2040 O O . GLU B 1 17 ? 16.031 -28.266 11.766 1 29.78 17 GLU B O 1
ATOM 2045 N N . LYS B 1 18 ? 17.219 -30.125 12.461 1 35.34 18 LYS B N 1
ATOM 2046 C CA . LYS B 1 18 ? 16.359 -31.297 12.617 1 35.34 18 LYS B CA 1
ATOM 2047 C C . LYS B 1 18 ? 15.117 -30.969 13.445 1 35.34 18 LYS B C 1
ATOM 2049 O O . LYS B 1 18 ? 14.008 -31.359 13.086 1 35.34 18 LYS B O 1
ATOM 2054 N N . VAL B 1 19 ? 15.305 -30.922 14.805 1 37.06 19 VAL B N 1
ATOM 2055 C CA . VAL B 1 19 ? 14.305 -30.719 15.852 1 37.06 19 VAL B CA 1
ATOM 2056 C C . VAL B 1 19 ? 13.5 -29.469 15.57 1 37.06 19 VAL B C 1
ATOM 2058 O O . VAL B 1 19 ? 12.352 -29.344 16.016 1 37.06 19 VAL B O 1
ATOM 2061 N N . LEU B 1 20 ? 14.133 -28.312 15.055 1 37.53 20 LEU B N 1
ATOM 2062 C CA . LEU B 1 20 ? 13.719 -26.969 14.633 1 37.53 20 LEU B CA 1
ATOM 2063 C C . LEU B 1 20 ? 12.797 -27.047 13.422 1 37.53 20 LEU B C 1
ATOM 2065 O O . LEU B 1 20 ? 12.141 -26.062 13.086 1 37.53 20 LEU B O 1
ATOM 2069 N N . THR B 1 21 ? 12.852 -28.266 12.875 1 40.88 21 THR B N 1
ATOM 2070 C CA . THR B 1 21 ? 12.07 -28.5 11.672 1 40.88 21 THR B CA 1
ATOM 2071 C C . THR B 1 21 ? 10.586 -28.656 12.008 1 40.88 21 THR B C 1
ATOM 2073 O O . THR B 1 21 ? 9.727 -28.125 11.32 1 40.88 21 THR B O 1
ATOM 2076 N N . LYS B 1 22 ? 10.391 -29.578 13.086 1 45.62 22 LYS B N 1
ATOM 2077 C CA . LYS B 1 22 ? 8.977 -29.844 13.352 1 45.62 22 LYS B CA 1
ATOM 2078 C C . LYS B 1 22 ? 8.25 -28.562 13.766 1 45.62 22 LYS B C 1
ATOM 2080 O O . LYS B 1 22 ? 7.125 -28.328 13.32 1 45.62 22 LYS B O 1
ATOM 2085 N N . LYS B 1 23 ? 8.797 -27.922 14.797 1 49.69 23 LYS B N 1
ATOM 2086 C CA . LYS B 1 23 ? 8.211 -26.656 15.234 1 49.69 23 LYS B CA 1
ATOM 2087 C C . LYS B 1 23 ? 8.117 -25.656 14.078 1 49.69 23 LYS B C 1
ATOM 2089 O O . LYS B 1 23 ? 7.141 -24.922 13.961 1 49.69 23 LYS B O 1
ATOM 2094 N N . PHE B 1 24 ? 9.133 -25.875 13.336 1 52 24 PHE B N 1
ATOM 2095 C CA . PHE B 1 24 ? 9.148 -25.047 12.133 1 52 24 PHE B CA 1
ATOM 2096 C C . PHE B 1 24 ? 8.047 -25.453 11.172 1 52 24 PHE B C 1
ATOM 2098 O O . PHE B 1 24 ? 7.34 -24.609 10.625 1 52 24 PHE B O 1
ATOM 2105 N N . GLU B 1 25 ? 7.891 -26.766 11.117 1 62.94 25 GLU B N 1
ATOM 2106 C CA . GLU B 1 25 ? 6.848 -27.25 10.227 1 62.94 25 GLU B CA 1
ATOM 2107 C C . GLU B 1 25 ? 5.457 -26.906 10.75 1 62.94 25 GLU B C 1
ATOM 2109 O O . GLU B 1 25 ? 4.578 -26.516 9.984 1 62.94 25 GLU B O 1
ATOM 2114 N N . ALA B 1 26 ? 5.312 -27.125 12.039 1 66.81 26 ALA B N 1
ATOM 2115 C CA . ALA B 1 26 ? 4.039 -26.75 12.648 1 66.81 26 ALA B CA 1
ATOM 2116 C C . ALA B 1 26 ? 3.746 -25.266 12.453 1 66.81 26 ALA B C 1
ATOM 2118 O O . ALA B 1 26 ? 2.604 -24.891 12.195 1 66.81 26 ALA B O 1
ATOM 2119 N N . GLY B 1 27 ? 4.719 -24.594 12.578 1 70.25 27 GLY B N 1
ATOM 2120 C CA . GLY B 1 27 ? 4.582 -23.172 12.344 1 70.25 27 GLY B CA 1
ATOM 2121 C C . GLY B 1 27 ? 4.211 -22.828 10.914 1 70.25 27 GLY B C 1
ATOM 2122 O O . GLY B 1 27 ? 3.367 -21.969 10.672 1 70.25 27 GLY B O 1
ATOM 2123 N N . ARG B 1 28 ? 4.766 -23.641 10.039 1 74.31 28 ARG B N 1
ATOM 2124 C CA . ARG B 1 28 ? 4.477 -23.438 8.625 1 74.31 28 ARG B CA 1
ATOM 2125 C C . ARG B 1 28 ? 3.039 -23.828 8.297 1 74.31 28 ARG B C 1
ATOM 2127 O O . ARG B 1 28 ? 2.348 -23.109 7.566 1 74.31 28 ARG B O 1
ATOM 2134 N N . ILE B 1 29 ? 2.697 -24.969 8.883 1 77.12 29 ILE B N 1
ATOM 2135 C CA . ILE B 1 29 ? 1.342 -25.469 8.68 1 77.12 29 ILE B CA 1
ATOM 2136 C C . ILE B 1 29 ? 0.334 -24.453 9.203 1 77.12 29 ILE B C 1
ATOM 2138 O O . ILE B 1 29 ? -0.615 -24.078 8.508 1 77.12 29 ILE B O 1
ATOM 2142 N N . ASN B 1 30 ? 0.602 -24.031 10.367 1 82.56 30 ASN B N 1
ATOM 2143 C CA . ASN B 1 30 ? -0.288 -23.047 10.977 1 82.56 30 ASN B CA 1
ATOM 2144 C C . ASN B 1 30 ? -0.343 -21.766 10.148 1 82.56 30 ASN B C 1
ATOM 2146 O O . ASN B 1 30 ? -1.409 -21.172 9.992 1 82.56 30 ASN B O 1
ATOM 2150 N N . ALA B 1 31 ? 0.716 -21.453 9.602 1 84.06 31 ALA B N 1
ATOM 2151 C CA . ALA B 1 31 ? 0.795 -20.234 8.797 1 84.06 31 ALA B CA 1
ATOM 2152 C C . ALA B 1 31 ? -0.016 -20.375 7.512 1 84.06 31 ALA B C 1
ATOM 2154 O O . ALA B 1 31 ? -0.75 -19.453 7.133 1 84.06 31 ALA B O 1
ATOM 2155 N N . LEU B 1 32 ? 0.086 -21.516 6.93 1 88.38 32 LEU B N 1
ATOM 2156 C CA . LEU B 1 32 ? -0.635 -21.734 5.68 1 88.38 32 LEU B CA 1
ATOM 2157 C C . LEU B 1 32 ? -2.141 -21.734 5.918 1 88.38 32 LEU B C 1
ATOM 2159 O O . LEU B 1 32 ? -2.896 -21.125 5.16 1 88.38 32 LEU B O 1
ATOM 2163 N N . GLU B 1 33 ? -2.51 -22.375 7 1 88.94 33 GLU B N 1
ATOM 2164 C CA . GLU B 1 33 ? -3.926 -22.422 7.352 1 88.94 33 GLU B CA 1
ATOM 2165 C C . GLU B 1 33 ? -4.477 -21.031 7.629 1 88.94 33 GLU B C 1
ATOM 2167 O O . GLU B 1 33 ? -5.598 -20.719 7.223 1 88.94 33 GLU B O 1
ATOM 2172 N N . HIS B 1 34 ? -3.701 -20.312 8.227 1 87.12 34 HIS B N 1
ATOM 2173 C CA . HIS B 1 34 ? -4.137 -18.969 8.578 1 87.12 34 HIS B CA 1
ATOM 2174 C C . HIS B 1 34 ? -4.164 -18.047 7.355 1 87.12 34 HIS B C 1
ATOM 2176 O O . HIS B 1 34 ? -5.102 -17.266 7.176 1 87.12 34 HIS B O 1
ATOM 2182 N N . VAL B 1 35 ? -3.223 -18.188 6.52 1 89.12 35 VAL B N 1
ATOM 2183 C CA . VAL B 1 35 ? -3.07 -17.312 5.363 1 89.12 35 VAL B CA 1
ATOM 2184 C C . VAL B 1 35 ? -4.195 -17.562 4.363 1 89.12 35 VAL B C 1
ATOM 2186 O O . VAL B 1 35 ? -4.785 -16.625 3.828 1 89.12 35 VAL B O 1
ATOM 2189 N N . PHE B 1 36 ? -4.523 -18.844 4.227 1 93 36 PHE B N 1
ATOM 2190 C CA . PHE B 1 36 ? -5.496 -19.156 3.191 1 93 36 PHE B CA 1
ATOM 2191 C C . PHE B 1 36 ? -6.852 -19.484 3.809 1 93 36 PHE B C 1
ATOM 2193 O O . PHE B 1 36 ? -7.844 -19.656 3.094 1 93 36 PHE B O 1
ATOM 2200 N N . ASN B 1 37 ? -6.867 -19.5 5.086 1 91.56 37 ASN B N 1
ATOM 2201 C CA . ASN B 1 37 ? -8.086 -19.781 5.844 1 91.56 37 ASN B CA 1
ATOM 2202 C C . ASN B 1 37 ? -8.734 -21.094 5.414 1 91.56 37 ASN B C 1
ATOM 2204 O O . ASN B 1 37 ? -9.938 -21.141 5.152 1 91.56 37 ASN B O 1
ATOM 2208 N N . VAL B 1 38 ? -7.941 -22.109 5.215 1 93.69 38 VAL B N 1
ATOM 2209 C CA . VAL B 1 38 ? -8.352 -23.469 4.852 1 93.69 38 VAL B CA 1
ATOM 2210 C C . VAL B 1 38 ? -7.629 -24.484 5.734 1 93.69 38 VAL B C 1
ATOM 2212 O O . VAL B 1 38 ? -6.406 -24.422 5.879 1 93.69 38 VAL B O 1
ATOM 2215 N N . PRO B 1 39 ? -8.359 -25.344 6.355 1 94 39 PRO B N 1
ATOM 2216 C CA . PRO B 1 39 ? -7.707 -26.344 7.195 1 94 39 PRO B CA 1
ATOM 2217 C C . PRO B 1 39 ? -6.73 -27.219 6.414 1 94 39 PRO B C 1
ATOM 2219 O O . PRO B 1 39 ? -6.945 -27.484 5.227 1 94 39 PRO B O 1
ATOM 2222 N N . MET B 1 40 ? -5.793 -27.766 7.117 1 92.56 40 MET B N 1
ATOM 2223 C CA . MET B 1 40 ? -4.711 -28.531 6.508 1 92.56 40 MET B CA 1
ATOM 2224 C C . MET B 1 40 ? -5.25 -29.781 5.828 1 92.56 40 MET B C 1
ATOM 2226 O O . MET B 1 40 ? -4.816 -30.125 4.727 1 92.56 40 MET B O 1
ATOM 2230 N N . GLU B 1 41 ? -6.141 -30.375 6.426 1 93.69 41 GLU B N 1
ATOM 2231 C CA . GLU B 1 41 ? -6.711 -31.594 5.855 1 93.69 41 GLU B CA 1
ATOM 2232 C C . GLU B 1 41 ? -7.363 -31.312 4.508 1 93.69 41 GLU B C 1
ATOM 2234 O O . GLU B 1 41 ? -7.25 -32.125 3.58 1 93.69 41 GLU B O 1
ATOM 2239 N N . THR B 1 42 ? -8.031 -30.234 4.434 1 95.44 42 THR B N 1
ATOM 2240 C CA . THR B 1 42 ? -8.672 -29.828 3.186 1 95.44 42 THR B CA 1
ATOM 2241 C C . THR B 1 42 ? -7.625 -29.516 2.121 1 95.44 42 THR B C 1
ATOM 2243 O O . THR B 1 42 ? -7.781 -29.891 0.958 1 95.44 42 THR B O 1
ATOM 2246 N N . LEU B 1 43 ? -6.566 -28.859 2.488 1 95.44 43 LEU B N 1
ATOM 2247 C CA . LEU B 1 43 ? -5.492 -28.547 1.559 1 95.44 43 LEU B CA 1
ATOM 2248 C C . LEU B 1 43 ? -4.863 -29.812 0.996 1 95.44 43 LEU B C 1
ATOM 2250 O O . LEU B 1 43 ? -4.629 -29.922 -0.211 1 95.44 43 LEU B O 1
ATOM 2254 N N . LYS B 1 44 ? -4.621 -30.734 1.843 1 94.38 44 LYS B N 1
ATOM 2255 C CA . LYS B 1 44 ? -4.031 -31.984 1.413 1 94.38 44 LYS B CA 1
ATOM 2256 C C . LYS B 1 44 ? -4.953 -32.719 0.453 1 94.38 44 LYS B C 1
ATOM 2258 O O . LYS B 1 44 ? -4.488 -33.406 -0.465 1 94.38 44 LYS B O 1
ATOM 2263 N N . GLY B 1 45 ? -6.191 -32.594 0.697 1 94.94 45 GLY B N 1
ATOM 2264 C CA . GLY B 1 45 ? -7.176 -33.188 -0.192 1 94.94 45 GLY B CA 1
ATOM 2265 C C . GLY B 1 45 ? -7.223 -32.531 -1.558 1 94.94 45 GLY B C 1
ATOM 2266 O O . GLY B 1 45 ? -7.281 -33.219 -2.582 1 94.94 45 GLY B O 1
ATOM 2267 N N . LEU B 1 46 ? -7.184 -31.219 -1.584 1 95.25 46 LEU B N 1
ATOM 2268 C CA . LEU B 1 46 ? -7.223 -30.469 -2.826 1 95.25 46 LEU B CA 1
ATOM 2269 C C . LEU B 1 46 ? -5.98 -30.734 -3.67 1 95.25 46 LEU B C 1
ATOM 2271 O O . LEU B 1 46 ? -6.055 -30.766 -4.898 1 95.25 46 LEU B O 1
ATOM 2275 N N . PHE B 1 47 ? -4.859 -30.922 -2.928 1 96.5 47 PHE B N 1
ATOM 2276 C CA . PHE B 1 47 ? -3.561 -31.062 -3.578 1 96.5 47 PHE B CA 1
ATOM 2277 C C . PHE B 1 47 ? -2.945 -32.406 -3.285 1 96.5 47 PHE B C 1
ATOM 2279 O O . PHE B 1 47 ? -1.895 -32.5 -2.648 1 96.5 47 PHE B O 1
ATOM 2286 N N . SER B 1 48 ? -3.467 -33.406 -3.857 1 93 48 SER B N 1
ATOM 2287 C CA . SER B 1 48 ? -3.098 -34.781 -3.5 1 93 48 SER B CA 1
ATOM 2288 C C . SER B 1 48 ? -2.248 -35.438 -4.59 1 93 48 SER B C 1
ATOM 2290 O O . SER B 1 48 ? -1.559 -36.406 -4.34 1 93 48 SER B O 1
ATOM 2292 N N . ASN B 1 49 ? -2.27 -34.844 -5.766 1 91.56 49 ASN B N 1
ATOM 2293 C CA . ASN B 1 49 ? -1.539 -35.438 -6.875 1 91.56 49 ASN B CA 1
ATOM 2294 C C . ASN B 1 49 ? -0.118 -34.906 -6.973 1 91.56 49 ASN B C 1
ATOM 2296 O O . ASN B 1 49 ? 0.093 -33.688 -6.883 1 91.56 49 ASN B O 1
ATOM 2300 N N . ALA B 1 50 ? 0.783 -35.719 -7.215 1 88.19 50 ALA B N 1
ATOM 2301 C CA . ALA B 1 50 ? 2.195 -35.375 -7.281 1 88.19 50 ALA B CA 1
ATOM 2302 C C . ALA B 1 50 ? 2.439 -34.312 -8.375 1 88.19 50 ALA B C 1
ATOM 2304 O O . ALA B 1 50 ? 1.829 -34.406 -9.445 1 88.19 50 ALA B O 1
ATOM 2305 N N . ILE B 1 51 ? 3.35 -33.406 -8.008 1 88.81 51 ILE B N 1
ATOM 2306 C CA . ILE B 1 51 ? 3.691 -32.375 -8.977 1 88.81 51 ILE B CA 1
ATOM 2307 C C . ILE B 1 51 ? 5.195 -32.406 -9.242 1 88.81 51 ILE B C 1
ATOM 2309 O O . ILE B 1 51 ? 5.98 -32.781 -8.367 1 88.81 51 ILE B O 1
ATOM 2313 N N . GLU B 1 52 ? 5.449 -31.984 -10.438 1 88.75 52 GLU B N 1
ATOM 2314 C CA . GLU B 1 52 ? 6.855 -31.891 -10.812 1 88.75 52 GLU B CA 1
ATOM 2315 C C . GLU B 1 52 ? 7.465 -30.578 -10.344 1 88.75 52 GLU B C 1
ATOM 2317 O O . GLU B 1 52 ? 6.848 -29.516 -10.477 1 88.75 52 GLU B O 1
ATOM 2322 N N . ASP B 1 53 ? 8.648 -30.734 -9.812 1 89.31 53 ASP B N 1
ATOM 2323 C CA . ASP B 1 53 ? 9.344 -29.547 -9.312 1 89.31 53 ASP B CA 1
ATOM 2324 C C . ASP B 1 53 ? 9.898 -28.719 -10.469 1 89.31 53 ASP B C 1
ATOM 2326 O O . ASP B 1 53 ? 10.172 -29.25 -11.547 1 89.31 53 ASP B O 1
ATOM 2330 N N . PHE B 1 54 ? 9.93 -27.453 -10.227 1 88.12 54 PHE B N 1
ATOM 2331 C CA . PHE B 1 54 ? 10.547 -26.547 -11.18 1 88.12 54 PHE B CA 1
ATOM 2332 C C . PHE B 1 54 ? 11.156 -25.344 -10.469 1 88.12 54 PHE B C 1
ATOM 2334 O O . PHE B 1 54 ? 10.922 -25.141 -9.281 1 88.12 54 PHE B O 1
ATOM 2341 N N . LYS B 1 55 ? 12.055 -24.672 -11.195 1 84.62 55 LYS B N 1
ATOM 2342 C CA . LYS B 1 55 ? 12.719 -23.5 -10.617 1 84.62 55 LYS B CA 1
ATOM 2343 C C . LYS B 1 55 ? 12.414 -22.234 -11.414 1 84.62 55 LYS B C 1
ATOM 2345 O O . LYS B 1 55 ? 12.359 -22.281 -12.641 1 84.62 55 LYS B O 1
ATOM 2350 N N . LEU B 1 56 ? 12.125 -21.25 -10.641 1 88.81 56 LEU B N 1
ATOM 2351 C CA . LEU B 1 56 ? 11.953 -19.906 -11.195 1 88.81 56 LEU B CA 1
ATOM 2352 C C . LEU B 1 56 ? 12.727 -18.875 -10.375 1 88.81 56 LEU B C 1
ATOM 2354 O O . LEU B 1 56 ? 12.82 -19 -9.156 1 88.81 56 LEU B O 1
ATOM 2358 N N . ASP B 1 57 ? 13.312 -17.891 -11.031 1 82.62 57 ASP B N 1
ATOM 2359 C CA . ASP B 1 57 ? 13.992 -16.797 -10.336 1 82.62 57 ASP B CA 1
ATOM 2360 C C . ASP B 1 57 ? 12.984 -15.859 -9.664 1 82.62 57 ASP B C 1
ATOM 2362 O O . ASP B 1 57 ? 13.234 -15.375 -8.562 1 82.62 57 ASP B O 1
ATOM 2366 N N . TYR B 1 58 ? 11.992 -15.656 -10.406 1 92.19 58 TYR B N 1
ATOM 2367 C CA . TYR B 1 58 ? 10.914 -14.781 -9.953 1 92.19 58 TYR B CA 1
ATOM 2368 C C . TYR B 1 58 ? 9.602 -15.148 -10.633 1 92.19 58 TYR B C 1
ATOM 2370 O O . TYR B 1 58 ? 9.57 -15.438 -11.836 1 92.19 58 TYR B O 1
ATOM 2378 N N . PRO B 1 59 ? 8.539 -15.195 -9.781 1 95.06 59 PRO B N 1
ATOM 2379 C CA . PRO B 1 59 ? 8.406 -14.961 -8.344 1 95.06 59 PRO B CA 1
ATOM 2380 C C . PRO B 1 59 ? 8.984 -16.109 -7.508 1 95.06 59 PRO B C 1
ATOM 2382 O O . PRO B 1 59 ? 9.492 -17.078 -8.062 1 95.06 59 PRO B O 1
ATOM 2385 N N . ARG B 1 60 ? 8.945 -15.875 -6.211 1 92.5 60 ARG B N 1
ATOM 2386 C CA . ARG B 1 60 ? 9.406 -16.922 -5.309 1 92.5 60 ARG B CA 1
ATOM 2387 C C . ARG B 1 60 ? 8.453 -18.125 -5.324 1 92.5 60 ARG B C 1
ATOM 2389 O O . ARG B 1 60 ? 7.238 -17.953 -5.188 1 92.5 60 ARG B O 1
ATOM 2396 N N . VAL B 1 61 ? 9.062 -19.281 -5.535 1 94.38 61 VAL B N 1
ATOM 2397 C CA . VAL B 1 61 ? 8.266 -20.5 -5.609 1 94.38 61 VAL B CA 1
ATOM 2398 C C . VAL B 1 61 ? 8.828 -21.531 -4.637 1 94.38 61 VAL B C 1
ATOM 2400 O O . VAL B 1 61 ? 10.039 -21.766 -4.605 1 94.38 61 VAL B O 1
ATOM 2403 N N . GLU B 1 62 ? 7.93 -22.078 -3.846 1 91.12 62 GLU B N 1
ATOM 2404 C CA . GLU B 1 62 ? 8.305 -23.141 -2.912 1 91.12 62 GLU B CA 1
ATOM 2405 C C . GLU B 1 62 ? 7.426 -24.359 -3.088 1 91.12 62 GLU B C 1
ATOM 2407 O O . GLU B 1 62 ? 6.195 -24.266 -3.061 1 91.12 62 GLU B O 1
ATOM 2412 N N . ASN B 1 63 ? 8.156 -25.5 -3.299 1 93.31 63 ASN B N 1
ATOM 2413 C CA . ASN B 1 63 ? 7.438 -26.766 -3.346 1 93.31 63 ASN B CA 1
ATOM 2414 C C . ASN B 1 63 ? 7.055 -27.25 -1.95 1 93.31 63 ASN B C 1
ATOM 2416 O O . ASN B 1 63 ? 7.91 -27.359 -1.073 1 93.31 63 ASN B O 1
ATOM 2420 N N . LEU B 1 64 ? 5.809 -27.578 -1.752 1 92.81 64 LEU B N 1
ATOM 2421 C CA . LEU B 1 64 ? 5.352 -27.938 -0.41 1 92.81 64 LEU B CA 1
ATOM 2422 C C . LEU B 1 64 ? 5.129 -29.438 -0.283 1 92.81 64 LEU B C 1
ATOM 2424 O O . LEU B 1 64 ? 4.492 -29.891 0.667 1 92.81 64 LEU B O 1
ATOM 2428 N N . GLY B 1 65 ? 5.66 -30.125 -1.208 1 91 65 GLY B N 1
ATOM 2429 C CA . GLY B 1 65 ? 5.527 -31.578 -1.186 1 91 65 GLY B CA 1
ATOM 2430 C C . GLY B 1 65 ? 6.047 -32.219 0.093 1 91 65 GLY B C 1
ATOM 2431 O O . GLY B 1 65 ? 5.527 -33.219 0.545 1 91 65 GLY B O 1
ATOM 2432 N N . SER B 1 66 ? 7.012 -31.594 0.72 1 86.31 66 SER B N 1
ATOM 2433 C CA . SER B 1 66 ? 7.656 -32.156 1.908 1 86.31 66 SER B CA 1
ATOM 2434 C C . SER B 1 66 ? 6.695 -32.188 3.09 1 86.31 66 SER B C 1
ATOM 2436 O O . SER B 1 66 ? 6.879 -32.969 4.016 1 86.31 66 SER B O 1
ATOM 2438 N N . ILE B 1 67 ? 5.684 -31.359 3.037 1 87.88 67 ILE B N 1
ATOM 2439 C CA . ILE B 1 67 ? 4.754 -31.359 4.156 1 87.88 67 ILE B CA 1
ATOM 2440 C C . ILE B 1 67 ? 3.426 -31.969 3.727 1 87.88 67 ILE B C 1
ATOM 2442 O O . ILE B 1 67 ? 2.398 -31.781 4.383 1 87.88 67 ILE B O 1
ATOM 2446 N N . GLY B 1 68 ? 3.402 -32.594 2.578 1 89.81 68 GLY B N 1
ATOM 2447 C CA . GLY B 1 68 ? 2.252 -33.375 2.162 1 89.81 68 GLY B CA 1
ATOM 2448 C C . GLY B 1 68 ? 1.295 -32.594 1.271 1 89.81 68 GLY B C 1
ATOM 2449 O O . GLY B 1 68 ? 0.189 -33.062 0.991 1 89.81 68 GLY B O 1
ATOM 2450 N N . ILE B 1 69 ? 1.598 -31.391 0.922 1 93.88 69 ILE B N 1
ATOM 2451 C CA . ILE B 1 69 ? 0.8 -30.578 -0.001 1 93.88 69 ILE B CA 1
ATOM 2452 C C . ILE B 1 69 ? 1.479 -30.547 -1.368 1 93.88 69 ILE B C 1
ATOM 2454 O O . ILE B 1 69 ? 2.535 -29.922 -1.525 1 93.88 69 ILE B O 1
ATOM 2458 N N . GLU B 1 70 ? 0.872 -31.203 -2.299 1 95.88 70 GLU B N 1
ATOM 2459 C CA . GLU B 1 70 ? 1.457 -31.25 -3.637 1 95.88 70 GLU B CA 1
ATOM 2460 C C . GLU B 1 70 ? 1.113 -30 -4.434 1 95.88 70 GLU B C 1
ATOM 2462 O O . GLU B 1 70 ? 0.398 -30.062 -5.434 1 95.88 70 GLU B O 1
ATOM 2467 N N . ALA B 1 71 ? 1.609 -28.859 -3.977 1 96.62 71 ALA B N 1
ATOM 2468 C CA . ALA B 1 71 ? 1.397 -27.547 -4.57 1 96.62 71 ALA B CA 1
ATOM 2469 C C . ALA B 1 71 ? 2.598 -26.641 -4.324 1 96.62 71 ALA B C 1
ATOM 2471 O O . ALA B 1 71 ? 3.512 -27 -3.576 1 96.62 71 ALA B O 1
ATOM 2472 N N . PHE B 1 72 ? 2.604 -25.609 -5.023 1 96 72 PHE B N 1
ATOM 2473 C CA . PHE B 1 72 ? 3.617 -24.578 -4.848 1 96 72 PHE B CA 1
ATOM 2474 C C . PHE B 1 72 ? 3.051 -23.391 -4.086 1 96 72 PHE B C 1
ATOM 2476 O O . PHE B 1 72 ? 1.91 -22.984 -4.32 1 96 72 PHE B O 1
ATOM 2483 N N . LEU B 1 73 ? 3.803 -22.922 -3.17 1 94.94 73 LEU B N 1
ATOM 2484 C CA . LEU B 1 73 ? 3.564 -21.594 -2.627 1 94.94 73 LEU B CA 1
ATOM 2485 C C . LEU B 1 73 ? 4.289 -20.531 -3.449 1 94.94 73 LEU B C 1
ATOM 2487 O O . LEU B 1 73 ? 5.52 -20.531 -3.527 1 94.94 73 LEU B O 1
ATOM 2491 N N . VAL B 1 74 ? 3.545 -19.688 -4.078 1 95.56 74 VAL B N 1
ATOM 2492 C CA . VAL B 1 74 ? 4.086 -18.625 -4.914 1 95.56 74 VAL B CA 1
ATOM 2493 C C . VAL B 1 74 ? 3.875 -17.266 -4.234 1 95.56 74 VAL B C 1
ATOM 2495 O O . VAL B 1 74 ? 2.766 -16.953 -3.801 1 95.56 74 VAL B O 1
ATOM 2498 N N . THR B 1 75 ? 4.926 -16.531 -4.102 1 94.19 75 THR B N 1
ATOM 2499 C CA . THR B 1 75 ? 4.84 -15.211 -3.469 1 94.19 75 THR B CA 1
ATOM 2500 C C . THR B 1 75 ? 5.359 -14.125 -4.406 1 94.19 75 THR B C 1
ATOM 2502 O O . THR B 1 75 ? 6.473 -14.227 -4.926 1 94.19 75 THR B O 1
ATOM 2505 N N . LEU B 1 76 ? 4.543 -13.125 -4.629 1 94.94 76 LEU B N 1
ATOM 2506 C CA . LEU B 1 76 ? 4.988 -11.969 -5.391 1 94.94 76 LEU B CA 1
ATOM 2507 C C . LEU B 1 76 ? 4.461 -10.672 -4.773 1 94.94 76 LEU B C 1
ATOM 2509 O O . LEU B 1 76 ? 3.422 -10.68 -4.109 1 94.94 76 LEU B O 1
ATOM 2513 N N . ASN B 1 77 ? 5.25 -9.688 -4.844 1 95.62 77 ASN B N 1
ATOM 2514 C CA . ASN B 1 77 ? 4.883 -8.344 -4.43 1 95.62 77 ASN B CA 1
ATOM 2515 C C . ASN B 1 77 ? 4.578 -7.449 -5.629 1 95.62 77 ASN B C 1
ATOM 2517 O O . ASN B 1 77 ? 5.344 -7.422 -6.598 1 95.62 77 ASN B O 1
ATOM 2521 N N . VAL B 1 78 ? 3.443 -6.785 -5.551 1 97.81 78 VAL B N 1
ATOM 2522 C CA . VAL B 1 78 ? 3.055 -6 -6.719 1 97.81 78 VAL B CA 1
ATOM 2523 C C . VAL B 1 78 ? 2.639 -4.598 -6.281 1 97.81 78 VAL B C 1
ATOM 2525 O O . VAL B 1 78 ? 2.268 -4.383 -5.125 1 97.81 78 VAL B O 1
ATOM 2528 N N . GLU B 1 79 ? 2.77 -3.666 -7.215 1 97.38 79 GLU B N 1
ATOM 2529 C CA . GLU B 1 79 ? 2.09 -2.387 -7.023 1 97.38 79 GLU B CA 1
ATOM 2530 C C . GLU B 1 79 ? 0.583 -2.578 -6.883 1 97.38 79 GLU B C 1
ATOM 2532 O O . GLU B 1 79 ? -0.007 -3.424 -7.559 1 97.38 79 GLU B O 1
ATOM 2537 N N . ILE B 1 80 ? -0.03 -1.749 -6.105 1 97.44 80 ILE B N 1
ATOM 2538 C CA . ILE B 1 80 ? -1.451 -1.908 -5.816 1 97.44 80 ILE B CA 1
ATOM 2539 C C . ILE B 1 80 ? -2.258 -1.792 -7.105 1 97.44 80 ILE B C 1
ATOM 2541 O O . ILE B 1 80 ? -3.244 -2.508 -7.297 1 97.44 80 ILE B O 1
ATOM 2545 N N . ASN B 1 81 ? -1.853 -0.982 -8.008 1 96.56 81 ASN B N 1
ATOM 2546 C CA . ASN B 1 81 ? -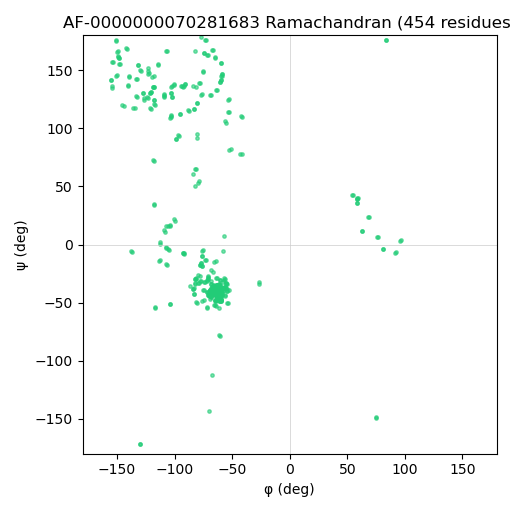2.576 -0.794 -9.258 1 96.56 81 ASN B CA 1
ATOM 2547 C C . ASN B 1 81 ? -2.424 -2.002 -10.18 1 96.56 81 ASN B C 1
ATOM 2549 O O . ASN B 1 81 ? -3.156 -2.135 -11.164 1 96.56 81 ASN B O 1
ATOM 2553 N N . SER B 1 82 ? -1.509 -2.871 -9.891 1 97.31 82 SER B N 1
ATOM 2554 C CA . SER B 1 82 ? -1.302 -4.074 -10.688 1 97.31 82 SER B CA 1
ATOM 2555 C C . SER B 1 82 ? -2.102 -5.25 -10.133 1 97.31 82 SER B C 1
ATOM 2557 O O . SER B 1 82 ? -2.18 -6.305 -10.766 1 97.31 82 SER B O 1
ATOM 2559 N N . PHE B 1 83 ? -2.727 -5.059 -8.961 1 98.06 83 PHE B N 1
ATOM 2560 C CA . PHE B 1 83 ? -3.436 -6.152 -8.312 1 98.06 83 PHE B CA 1
ATOM 2561 C C . PHE B 1 83 ? -4.582 -6.648 -9.188 1 98.06 83 PHE B C 1
ATOM 2563 O O . PHE B 1 83 ? -4.703 -7.848 -9.445 1 98.06 83 PHE B O 1
ATOM 2570 N N . PRO B 1 84 ? -5.367 -5.734 -9.773 1 98.19 84 PRO B N 1
ATOM 2571 C CA . PRO B 1 84 ? -6.504 -6.215 -10.57 1 98.19 84 PRO B CA 1
ATOM 2572 C C . PRO B 1 84 ? -6.07 -7 -11.805 1 98.19 84 PRO B C 1
ATOM 2574 O O . PRO B 1 84 ? -6.5 -8.141 -11.992 1 98.19 84 PRO B O 1
ATOM 2577 N N . PRO B 1 85 ? -5.219 -6.469 -12.609 1 98.19 85 PRO B N 1
ATOM 2578 C CA . PRO B 1 85 ? -4.82 -7.293 -13.75 1 98.19 85 PRO B CA 1
ATOM 2579 C C . PRO B 1 85 ? -4.105 -8.578 -13.336 1 98.19 85 PRO B C 1
ATOM 2581 O O . PRO B 1 85 ? -4.227 -9.602 -14.008 1 98.19 85 PRO B O 1
ATOM 2584 N N . CYS B 1 86 ? -3.33 -8.562 -12.289 1 98.44 86 CYS B N 1
ATOM 2585 C CA . CYS B 1 86 ? -2.691 -9.781 -11.789 1 98.44 86 CYS B CA 1
ATOM 2586 C C . CYS B 1 86 ? -3.732 -10.82 -11.406 1 98.44 86 CYS B C 1
ATOM 2588 O O . CYS B 1 86 ? -3.609 -11.992 -11.766 1 98.44 86 CYS B O 1
ATOM 2590 N N . LEU B 1 87 ? -4.723 -10.398 -10.648 1 98.5 87 LEU B N 1
ATOM 2591 C CA . LEU B 1 87 ? -5.793 -11.305 -10.25 1 98.5 87 LEU B CA 1
ATOM 2592 C C . LEU B 1 87 ? -6.539 -11.836 -11.469 1 98.5 87 LEU B C 1
ATOM 2594 O O . LEU B 1 87 ? -6.93 -13.008 -11.5 1 98.5 87 LEU B O 1
ATOM 2598 N N . ASN B 1 88 ? -6.723 -10.953 -12.445 1 98.19 88 ASN B N 1
ATOM 2599 C CA . ASN B 1 88 ? -7.355 -11.406 -13.68 1 98.19 88 ASN B CA 1
ATOM 2600 C C . ASN B 1 88 ? -6.547 -12.508 -14.352 1 98.19 88 ASN B C 1
ATOM 2602 O O . ASN B 1 88 ? -7.113 -13.469 -14.883 1 98.19 88 ASN B O 1
ATOM 2606 N N . LEU B 1 89 ? -5.262 -12.328 -14.352 1 98.31 89 LEU B N 1
ATOM 2607 C CA . LEU B 1 89 ? -4.395 -13.359 -14.898 1 98.31 89 LEU B CA 1
ATOM 2608 C C . LEU B 1 89 ? -4.555 -14.664 -14.125 1 98.31 89 LEU B C 1
ATOM 2610 O O . LEU B 1 89 ? -4.613 -15.742 -14.727 1 98.31 89 LEU B O 1
ATOM 2614 N N . ILE B 1 90 ? -4.641 -14.625 -12.844 1 98.44 90 ILE B N 1
ATOM 2615 C CA . ILE B 1 90 ? -4.742 -15.781 -11.961 1 98.44 90 ILE B CA 1
ATOM 2616 C C . ILE B 1 90 ? -6.055 -16.516 -12.219 1 98.44 90 ILE B C 1
ATOM 2618 O O . ILE B 1 90 ? -6.09 -17.75 -12.25 1 98.44 90 ILE B O 1
ATOM 2622 N N . LYS B 1 91 ? -7.082 -15.812 -12.422 1 97.12 91 LYS B N 1
ATOM 2623 C CA . LYS B 1 91 ? -8.398 -16.438 -12.5 1 97.12 91 LYS B CA 1
ATOM 2624 C C . LYS B 1 91 ? -8.75 -16.797 -13.945 1 97.12 91 LYS B C 1
ATOM 2626 O O . LYS B 1 91 ? -9.781 -17.438 -14.195 1 97.12 91 LYS B O 1
ATOM 2631 N N . LYS B 1 92 ? -7.926 -16.375 -14.844 1 96.94 92 LYS B N 1
ATOM 2632 C CA . LYS B 1 92 ? -8.227 -16.562 -16.25 1 96.94 92 LYS B CA 1
ATOM 2633 C C . LYS B 1 92 ? -8.539 -18.016 -16.578 1 96.94 92 LYS B C 1
ATOM 2635 O O . LYS B 1 92 ? -7.727 -18.906 -16.297 1 96.94 92 LYS B O 1
ATOM 2640 N N . GLY B 1 93 ? -9.695 -18.266 -17.172 1 96.25 93 GLY B N 1
ATOM 2641 C CA . GLY B 1 93 ? -10.078 -19.594 -17.641 1 96.25 93 GLY B CA 1
ATOM 2642 C C . GLY B 1 93 ? -10.508 -20.516 -16.5 1 96.25 93 GLY B C 1
ATOM 2643 O O . GLY B 1 93 ? -10.75 -21.703 -16.719 1 96.25 93 GLY B O 1
ATOM 2644 N N . LYS B 1 94 ? -10.625 -20.031 -15.273 1 98.06 94 LYS B N 1
ATOM 2645 C CA . LYS B 1 94 ? -10.938 -20.875 -14.125 1 98.06 94 LYS B CA 1
ATOM 2646 C C . LYS B 1 94 ? -12.305 -20.516 -13.539 1 98.06 94 LYS B C 1
ATOM 2648 O O . LYS B 1 94 ? -12.797 -19.406 -13.727 1 98.06 94 LYS B O 1
ATOM 2653 N N . LYS B 1 95 ? -12.797 -21.484 -12.93 1 97.44 95 LYS B N 1
ATOM 2654 C CA . LYS B 1 95 ? -14.031 -21.266 -12.188 1 97.44 95 LYS B CA 1
ATOM 2655 C C . LYS B 1 95 ? -13.742 -20.953 -10.719 1 97.44 95 LYS B C 1
ATOM 2657 O O . LYS B 1 95 ? -12.883 -21.578 -10.102 1 97.44 95 LYS B O 1
ATOM 2662 N N . GLU B 1 96 ? -14.445 -19.984 -10.211 1 96.5 96 GLU B N 1
ATOM 2663 C CA . GLU B 1 96 ? -14.297 -19.688 -8.789 1 96.5 96 GLU B CA 1
ATOM 2664 C C . GLU B 1 96 ? -15.164 -20.594 -7.938 1 96.5 96 GLU B C 1
ATOM 2666 O O . GLU B 1 96 ? -16.391 -20.578 -8.047 1 96.5 96 GLU B O 1
ATOM 2671 N N . ILE B 1 97 ? -14.523 -21.344 -7.164 1 95.88 97 ILE B N 1
ATOM 2672 C CA . ILE B 1 97 ? -15.203 -22.297 -6.293 1 95.88 97 ILE B CA 1
ATOM 2673 C C . ILE B 1 97 ? -15.672 -21.594 -5.023 1 95.88 97 ILE B C 1
ATOM 2675 O O . ILE B 1 97 ? -16.766 -21.875 -4.523 1 95.88 97 ILE B O 1
ATOM 2679 N N . SER B 1 98 ? -14.875 -20.766 -4.445 1 94.38 98 SER B N 1
ATOM 2680 C CA . SER B 1 98 ? -15.109 -19.875 -3.311 1 94.38 98 SER B CA 1
ATOM 2681 C C . SER B 1 98 ? -14.234 -18.625 -3.396 1 94.38 98 SER B C 1
ATOM 2683 O O . SER B 1 98 ? -13.445 -18.484 -4.332 1 94.38 98 SER B O 1
ATOM 2685 N N . HIS B 1 99 ? -14.438 -17.766 -2.488 1 92.62 99 HIS B N 1
ATOM 2686 C CA . HIS B 1 99 ? -13.68 -16.516 -2.541 1 92.62 99 HIS B CA 1
ATOM 2687 C C . HIS B 1 99 ? -12.18 -16.781 -2.627 1 92.62 99 HIS B C 1
ATOM 2689 O O . HIS B 1 99 ? -11.609 -17.406 -1.729 1 92.62 99 HIS B O 1
ATOM 2695 N N . ASN B 1 100 ? -11.641 -16.406 -3.732 1 95.06 100 ASN B N 1
ATOM 2696 C CA . ASN B 1 100 ? -10.203 -16.469 -3.977 1 95.06 100 ASN B CA 1
ATOM 2697 C C . ASN B 1 100 ? -9.727 -17.922 -4.074 1 95.06 100 ASN B C 1
ATOM 2699 O O . ASN B 1 100 ? -8.602 -18.234 -3.688 1 95.06 100 ASN B O 1
ATOM 2703 N N . HIS B 1 101 ? -10.633 -18.812 -4.41 1 97.75 101 HIS B N 1
ATOM 2704 C CA . HIS B 1 101 ? -10.344 -20.203 -4.758 1 97.75 101 HIS B CA 1
ATOM 2705 C C . HIS B 1 101 ? -10.812 -20.531 -6.172 1 97.75 101 HIS B C 1
ATOM 2707 O O . HIS B 1 101 ? -12.016 -20.531 -6.445 1 97.75 101 HIS B O 1
ATOM 2713 N N . PHE B 1 102 ? -9.82 -20.859 -7.004 1 98.38 102 PHE B N 1
ATOM 2714 C CA . PHE B 1 102 ? -10.125 -21.078 -8.414 1 98.38 102 PHE B CA 1
ATOM 2715 C C . PHE B 1 102 ? -9.703 -22.469 -8.859 1 98.38 102 PHE B C 1
ATOM 2717 O O . PHE B 1 102 ? -8.703 -23 -8.375 1 98.38 102 PHE B O 1
ATOM 2724 N N . GLU B 1 103 ? -10.484 -23 -9.797 1 97.81 103 GLU B N 1
ATOM 2725 C CA . GLU B 1 103 ? -10.234 -24.359 -10.234 1 97.81 103 GLU B CA 1
ATOM 2726 C C . GLU B 1 103 ? -10.422 -24.5 -11.742 1 97.81 103 GLU B C 1
ATOM 2728 O O . GLU B 1 103 ? -11.32 -23.891 -12.32 1 97.81 103 GLU B O 1
ATOM 2733 N N . GLN B 1 104 ? -9.492 -25.219 -12.312 1 96.75 104 GLN B N 1
ATOM 2734 C CA . GLN B 1 104 ? -9.633 -25.625 -13.703 1 96.75 104 GLN B CA 1
ATOM 2735 C C . GLN B 1 104 ? -9.031 -27.016 -13.93 1 96.75 104 GLN B C 1
ATOM 2737 O O . GLN B 1 104 ? -7.828 -27.203 -13.742 1 96.75 104 GLN B O 1
ATOM 2742 N N . GLY B 1 105 ? -9.82 -27.984 -14.367 1 94.25 105 GLY B N 1
ATOM 2743 C CA . GLY B 1 105 ? -9.336 -29.297 -14.758 1 94.25 105 GLY B CA 1
ATOM 2744 C C . GLY B 1 105 ? -8.602 -30.016 -13.641 1 94.25 105 GLY B C 1
ATOM 2745 O O . GLY B 1 105 ? -7.559 -30.625 -13.867 1 94.25 105 GLY B O 1
ATOM 2746 N N . GLY B 1 106 ? -8.984 -29.875 -12.477 1 93 106 GLY B N 1
ATOM 2747 C CA . GLY B 1 106 ? -8.352 -30.547 -11.352 1 93 106 GLY B CA 1
ATOM 2748 C C . GLY B 1 106 ? -7.238 -29.734 -10.719 1 93 106 GLY B C 1
ATOM 2749 O O . GLY B 1 106 ? -6.691 -30.109 -9.688 1 93 106 GLY B O 1
ATOM 2750 N N . LYS B 1 107 ? -6.922 -28.656 -11.336 1 96.62 107 LYS B N 1
ATOM 2751 C CA . LYS B 1 107 ? -5.93 -27.75 -10.766 1 96.62 107 LYS B CA 1
ATOM 2752 C C . LYS B 1 107 ? -6.594 -26.688 -9.891 1 96.62 107 LYS B C 1
ATOM 2754 O O . LYS B 1 107 ? -7.645 -26.156 -10.258 1 96.62 107 LYS B O 1
ATOM 2759 N N . HIS B 1 108 ? -5.992 -26.453 -8.742 1 97.88 108 HIS B N 1
ATOM 2760 C CA . HIS B 1 108 ? -6.543 -25.5 -7.793 1 97.88 108 HIS B CA 1
ATOM 2761 C C . HIS B 1 108 ? -5.566 -24.359 -7.531 1 97.88 108 HIS B C 1
ATOM 2763 O O . HIS B 1 108 ? -4.352 -24.562 -7.527 1 97.88 108 HIS B O 1
ATOM 2769 N N . THR B 1 109 ? -6.137 -23.172 -7.355 1 98.38 109 THR B N 1
ATOM 2770 C CA . THR B 1 109 ? -5.371 -22 -6.949 1 98.38 109 THR B CA 1
ATOM 2771 C C . THR B 1 109 ? -6.094 -21.234 -5.844 1 98.38 109 THR B C 1
ATOM 2773 O O . THR B 1 109 ? -7.234 -20.812 -6.02 1 98.38 109 THR B O 1
ATOM 2776 N N . LEU B 1 110 ? -5.449 -21.172 -4.715 1 98.06 110 LEU B N 1
ATOM 2777 C CA . LEU B 1 110 ? -5.895 -20.312 -3.621 1 98.06 110 LEU B CA 1
ATOM 2778 C C . LEU B 1 110 ? -5.078 -19.016 -3.572 1 98.06 110 LEU B C 1
ATOM 2780 O O . LEU B 1 110 ? -3.859 -19.047 -3.764 1 98.06 110 LEU B O 1
ATOM 2784 N N . VAL B 1 111 ? -5.777 -17.891 -3.346 1 97.94 111 VAL B N 1
ATOM 2785 C CA . VAL B 1 111 ? -5.113 -16.594 -3.361 1 97.94 111 VAL B CA 1
ATOM 2786 C C . VAL B 1 111 ? -5.297 -15.906 -2.01 1 97.94 111 VAL B C 1
ATOM 2788 O O . VAL B 1 111 ? -6.395 -15.906 -1.451 1 97.94 111 VAL B O 1
ATOM 2791 N N . ALA B 1 112 ? -4.227 -15.438 -1.464 1 96.19 112 ALA B N 1
ATOM 2792 C CA . ALA B 1 112 ? -4.227 -14.562 -0.292 1 96.19 112 ALA B CA 1
ATOM 2793 C C . ALA B 1 112 ? -3.371 -13.32 -0.529 1 96.19 112 ALA B C 1
ATOM 2795 O O . ALA B 1 112 ? -2.467 -13.336 -1.367 1 96.19 112 ALA B O 1
ATOM 2796 N N . HIS B 1 113 ? -3.748 -12.242 0.1 1 94.94 113 HIS B N 1
ATOM 2797 C CA . HIS B 1 113 ? -2.928 -11.055 -0.071 1 94.94 113 HIS B CA 1
ATOM 2798 C C . HIS B 1 113 ? -2.934 -10.195 1.189 1 94.94 113 HIS B C 1
ATOM 2800 O O . HIS B 1 113 ? -3.84 -10.305 2.018 1 94.94 113 HIS B O 1
ATOM 2806 N N . ASP B 1 114 ? -1.908 -9.414 1.366 1 93.12 114 ASP B N 1
ATOM 2807 C CA . ASP B 1 114 ? -1.814 -8.383 2.395 1 93.12 114 ASP B CA 1
ATOM 2808 C C . ASP B 1 114 ? -0.966 -7.207 1.918 1 93.12 114 ASP B C 1
ATOM 2810 O O . ASP B 1 114 ? -0.242 -7.316 0.927 1 93.12 114 ASP B O 1
ATOM 2814 N N . ASP B 1 115 ? -1.139 -6.102 2.562 1 92.69 115 ASP B N 1
ATOM 2815 C CA . ASP B 1 115 ? -0.467 -4.879 2.133 1 92.69 115 ASP B CA 1
ATOM 2816 C C . ASP B 1 115 ? 0.734 -4.57 3.025 1 92.69 115 ASP B C 1
ATOM 2818 O O . ASP B 1 115 ? 0.623 -4.586 4.254 1 92.69 115 ASP B O 1
ATOM 2822 N N . GLU B 1 116 ? 1.85 -4.387 2.365 1 90.75 116 GLU B N 1
ATOM 2823 C CA . GLU B 1 116 ? 3.092 -4.047 3.055 1 90.75 116 GLU B CA 1
ATOM 2824 C C . GLU B 1 116 ? 4.051 -3.303 2.129 1 90.75 116 GLU B C 1
ATOM 2826 O O . GLU B 1 116 ? 4.125 -3.6 0.936 1 90.75 116 GLU B O 1
ATOM 2831 N N . PHE B 1 117 ? 4.738 -2.342 2.67 1 91.94 117 PHE B N 1
ATOM 2832 C CA . PHE B 1 117 ? 5.816 -1.637 1.989 1 91.94 117 PHE B CA 1
ATOM 2833 C C . PHE B 1 117 ? 5.312 -0.976 0.713 1 91.94 117 PHE B C 1
ATOM 2835 O O . PHE B 1 117 ? 5.926 -1.111 -0.347 1 91.94 117 PHE B O 1
ATOM 2842 N N . GLY B 1 118 ? 4.18 -0.452 0.841 1 93 118 GLY B N 1
ATOM 2843 C CA . GLY B 1 118 ? 3.641 0.344 -0.249 1 93 118 GLY B CA 1
ATOM 2844 C C . GLY B 1 118 ? 3.027 -0.495 -1.354 1 93 118 GLY B C 1
ATOM 2845 O O . GLY B 1 118 ? 2.492 0.044 -2.326 1 93 118 GLY B O 1
ATOM 2846 N N . GLY B 1 119 ? 3.137 -1.754 -1.199 1 95.94 119 GLY B N 1
ATOM 2847 C CA . GLY B 1 119 ? 2.59 -2.66 -2.197 1 95.94 119 GLY B CA 1
ATOM 2848 C C . GLY B 1 119 ? 1.717 -3.748 -1.6 1 95.94 119 GLY B C 1
ATOM 2849 O O . GLY B 1 119 ? 1.29 -3.646 -0.448 1 95.94 119 GLY B O 1
ATOM 2850 N N . ARG B 1 120 ? 1.33 -4.695 -2.443 1 96.44 120 ARG B N 1
ATOM 2851 C CA . ARG B 1 120 ? 0.516 -5.832 -2.029 1 96.44 120 ARG B CA 1
ATOM 2852 C C . ARG B 1 120 ? 1.261 -7.145 -2.244 1 96.44 120 ARG B C 1
ATOM 2854 O O . ARG B 1 120 ? 1.781 -7.402 -3.332 1 96.44 120 ARG B O 1
ATOM 2861 N N . ASN B 1 121 ? 1.358 -7.871 -1.119 1 94.88 121 ASN B N 1
ATOM 2862 C CA . ASN B 1 121 ? 1.863 -9.234 -1.201 1 94.88 121 ASN B CA 1
ATOM 2863 C C . ASN B 1 121 ? 0.779 -10.211 -1.653 1 94.88 121 ASN B C 1
ATOM 2865 O O . ASN B 1 121 ? -0.284 -10.297 -1.034 1 94.88 121 ASN B O 1
ATOM 2869 N N . ILE B 1 122 ? 1.067 -10.852 -2.709 1 96.81 122 ILE B N 1
ATOM 2870 C CA . ILE B 1 122 ? 0.151 -11.883 -3.182 1 96.81 122 ILE B CA 1
ATOM 2871 C C . ILE B 1 122 ? 0.775 -13.266 -2.975 1 96.81 122 ILE B C 1
ATOM 2873 O O . ILE B 1 122 ? 1.937 -13.484 -3.324 1 96.81 122 ILE B O 1
ATOM 2877 N N . ARG B 1 123 ? 0.018 -14.156 -2.361 1 96.19 123 ARG B N 1
ATOM 2878 C CA . ARG B 1 123 ? 0.427 -15.539 -2.158 1 96.19 123 ARG B CA 1
ATOM 2879 C C . ARG B 1 123 ? -0.557 -16.5 -2.812 1 96.19 123 ARG B C 1
ATOM 2881 O O . ARG B 1 123 ? -1.771 -16.344 -2.668 1 96.19 123 ARG B O 1
ATOM 2888 N N . LEU B 1 124 ? 0.021 -17.391 -3.533 1 97.56 124 LEU B N 1
ATOM 2889 C CA . LEU B 1 124 ? -0.785 -18.422 -4.168 1 97.56 124 LEU B CA 1
ATOM 2890 C C . LEU B 1 124 ? -0.393 -19.797 -3.654 1 97.56 124 LEU B C 1
ATOM 2892 O O . LEU B 1 124 ? 0.792 -20.094 -3.467 1 97.56 124 LEU B O 1
ATOM 2896 N N . LEU B 1 125 ? -1.318 -20.594 -3.355 1 97.12 125 LEU B N 1
ATOM 2897 C CA . LEU B 1 125 ? -1.15 -22.031 -3.281 1 97.12 125 LEU B CA 1
ATOM 2898 C C . LEU B 1 125 ? -1.745 -22.719 -4.508 1 97.12 125 LEU B C 1
ATOM 2900 O O . LEU B 1 125 ? -2.961 -22.688 -4.719 1 97.12 125 LEU B O 1
ATOM 2904 N N . THR B 1 126 ? -0.836 -23.297 -5.379 1 97.88 126 THR B N 1
ATOM 2905 C CA . THR B 1 126 ? -1.361 -23.766 -6.656 1 97.88 126 THR B CA 1
ATOM 2906 C C . THR B 1 126 ? -0.557 -24.953 -7.172 1 97.88 126 THR B C 1
ATOM 2908 O O . THR B 1 126 ? 0.637 -25.078 -6.891 1 97.88 126 THR B O 1
ATOM 2911 N N . ASN B 1 127 ? -1.197 -25.844 -7.812 1 97.31 127 ASN B N 1
ATOM 2912 C CA . ASN B 1 127 ? -0.533 -26.922 -8.547 1 97.31 127 ASN B CA 1
ATOM 2913 C C . ASN B 1 127 ? -0.551 -26.672 -10.047 1 97.31 127 ASN B C 1
ATOM 2915 O O . ASN B 1 127 ? -0.323 -27.578 -10.836 1 97.31 127 ASN B O 1
ATOM 2919 N N . ASP B 1 128 ? -0.835 -25.391 -10.453 1 96.5 128 ASP B N 1
ATOM 2920 C CA . ASP B 1 128 ? -0.877 -24.984 -11.852 1 96.5 128 ASP B CA 1
ATOM 2921 C C . ASP B 1 128 ? 0.447 -24.344 -12.273 1 96.5 128 ASP B C 1
ATOM 2923 O O . ASP B 1 128 ? 0.623 -23.125 -12.172 1 96.5 128 ASP B O 1
ATOM 2927 N N . VAL B 1 129 ? 1.3 -25.141 -12.82 1 95.31 129 VAL B N 1
ATOM 2928 C CA . VAL B 1 129 ? 2.646 -24.719 -13.195 1 95.31 129 VAL B CA 1
ATOM 2929 C C . VAL B 1 129 ? 2.568 -23.672 -14.305 1 95.31 129 VAL B C 1
ATOM 2931 O O . VAL B 1 129 ? 3.346 -22.719 -14.32 1 95.31 129 VAL B O 1
ATOM 2934 N N . GLU B 1 130 ? 1.648 -23.828 -15.211 1 95.69 130 GLU B N 1
ATOM 2935 C CA . GLU B 1 130 ? 1.5 -22.891 -16.312 1 95.69 130 GLU B CA 1
ATOM 2936 C C . GLU B 1 130 ? 1.124 -21.5 -15.82 1 95.69 130 GLU B C 1
ATOM 2938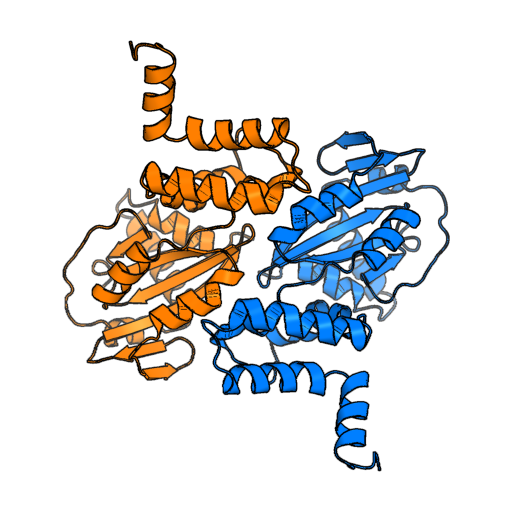 O O . GLU B 1 130 ? 1.572 -20.5 -16.375 1 95.69 130 GLU B O 1
ATOM 2943 N N . LEU B 1 131 ? 0.29 -21.438 -14.812 1 97.56 131 LEU B N 1
ATOM 2944 C CA . LEU B 1 131 ? -0.049 -20.156 -14.195 1 97.56 131 LEU B CA 1
ATOM 2945 C C . LEU B 1 131 ? 1.192 -19.484 -13.625 1 97.56 131 LEU B C 1
ATOM 2947 O O . LEU B 1 131 ? 1.403 -18.281 -13.828 1 97.56 131 LEU B O 1
ATOM 2951 N N . VAL B 1 132 ? 1.992 -20.266 -12.93 1 97.25 132 VAL B N 1
ATOM 2952 C CA . VAL B 1 132 ? 3.188 -19.719 -12.289 1 97.25 132 VAL B CA 1
ATOM 2953 C C . VAL B 1 132 ? 4.129 -19.156 -13.352 1 97.25 132 VAL B C 1
ATOM 2955 O O . VAL B 1 132 ? 4.684 -18.062 -13.188 1 97.25 132 VAL B O 1
ATOM 2958 N N . LYS B 1 133 ? 4.258 -19.859 -14.422 1 96 133 LYS B N 1
ATOM 2959 C CA . LYS B 1 133 ? 5.09 -19.406 -15.531 1 96 133 LYS B CA 1
ATOM 2960 C C . LYS B 1 133 ? 4.531 -18.125 -16.141 1 96 133 LYS B C 1
ATOM 2962 O O . LYS B 1 133 ? 5.285 -17.219 -16.5 1 96 133 LYS B O 1
ATOM 2967 N N . SER B 1 134 ? 3.207 -18.047 -16.281 1 97.12 134 SER B N 1
ATOM 2968 C CA . SER B 1 134 ? 2.559 -16.859 -16.812 1 97.12 134 SER B CA 1
ATOM 2969 C C . SER B 1 134 ? 2.809 -15.648 -15.922 1 97.12 134 SER B C 1
ATOM 2971 O O . SER B 1 134 ? 3.002 -14.539 -16.406 1 97.12 134 SER B O 1
ATOM 2973 N N . LEU B 1 135 ? 2.799 -15.875 -14.664 1 97.31 135 LEU B N 1
ATOM 2974 C CA . LEU B 1 135 ? 3.07 -14.797 -13.711 1 97.31 135 LEU B CA 1
ATOM 2975 C C . LEU B 1 135 ? 4.516 -14.328 -13.82 1 97.31 135 LEU B C 1
ATOM 2977 O O . LEU B 1 135 ? 4.797 -13.133 -13.719 1 97.31 135 LEU B O 1
ATOM 2981 N N . ALA B 1 136 ? 5.414 -15.234 -14.023 1 95.75 136 ALA B N 1
ATOM 2982 C CA . ALA B 1 136 ? 6.824 -14.898 -14.203 1 95.75 136 ALA B CA 1
ATOM 2983 C C . ALA B 1 136 ? 7.027 -14.039 -15.453 1 95.75 136 ALA B C 1
ATOM 2985 O O . ALA B 1 136 ? 7.824 -13.102 -15.445 1 95.75 136 ALA B O 1
ATOM 2986 N N . ASP B 1 137 ? 6.258 -14.328 -16.453 1 95.38 137 ASP B N 1
ATOM 2987 C CA . ASP B 1 137 ? 6.367 -13.609 -17.719 1 95.38 137 ASP B CA 1
ATOM 2988 C C . ASP B 1 137 ? 5.777 -12.211 -17.609 1 95.38 137 ASP B C 1
ATOM 2990 O O . ASP B 1 137 ? 6.242 -11.281 -18.266 1 95.38 137 ASP B O 1
ATOM 2994 N N . ALA B 1 138 ? 4.766 -12.086 -16.797 1 95.81 138 ALA B N 1
ATOM 2995 C CA . ALA B 1 138 ? 4.082 -10.805 -16.656 1 95.81 138 ALA B CA 1
ATOM 2996 C C . ALA B 1 138 ? 4.961 -9.797 -15.914 1 95.81 138 ALA B C 1
ATOM 2998 O O . ALA B 1 138 ? 4.797 -8.586 -16.078 1 95.81 138 ALA B O 1
ATOM 2999 N N . LYS B 1 139 ? 5.875 -10.211 -15.055 1 93.94 139 LYS B N 1
ATOM 3000 C CA . LYS B 1 139 ? 6.891 -9.422 -14.359 1 93.94 139 LYS B CA 1
ATOM 3001 C C . LYS B 1 139 ? 6.254 -8.32 -13.523 1 93.94 139 LYS B C 1
ATOM 3003 O O . LYS B 1 139 ? 6.703 -7.168 -13.555 1 93.94 139 LYS B O 1
ATOM 3008 N N . TYR B 1 140 ? 5.152 -8.68 -12.906 1 97.25 140 TYR B N 1
ATOM 3009 C CA . TYR B 1 140 ? 4.637 -7.738 -11.914 1 97.25 140 TYR B CA 1
ATOM 3010 C C . TYR B 1 140 ? 5.641 -7.516 -10.797 1 97.25 140 TYR B C 1
ATOM 3012 O O . TYR B 1 140 ? 6.297 -8.461 -10.344 1 97.25 140 TYR B O 1
ATOM 3020 N N . GLY B 1 141 ? 5.754 -6.312 -10.375 1 97.38 141 GLY B N 1
ATOM 3021 C CA . GLY B 1 141 ? 6.754 -6.035 -9.359 1 97.38 141 GLY B CA 1
ATOM 3022 C C . GLY B 1 141 ? 6.289 -5.027 -8.32 1 97.38 141 GLY B C 1
ATOM 3023 O O . GLY B 1 141 ? 5.207 -4.457 -8.445 1 97.38 141 GLY B O 1
ATOM 3024 N N . PRO B 1 142 ? 7.027 -4.902 -7.266 1 97.38 142 PRO B N 1
ATOM 3025 C CA . PRO B 1 142 ? 6.723 -3.965 -6.184 1 97.38 142 PRO B CA 1
ATOM 3026 C C . PRO B 1 142 ? 6.945 -2.508 -6.582 1 97.38 142 PRO B C 1
ATOM 3028 O O . PRO B 1 142 ? 7.539 -2.234 -7.629 1 97.38 142 PRO B O 1
ATOM 3031 N N . PRO B 1 143 ? 6.363 -1.562 -5.781 1 97.31 143 PRO B N 1
ATOM 3032 C CA . PRO B 1 143 ? 6.77 -0.172 -6 1 97.31 143 PRO B CA 1
ATOM 3033 C C . PRO B 1 143 ? 8.266 0.044 -5.805 1 97.31 143 PRO B C 1
ATOM 3035 O O . PRO B 1 143 ? 8.883 -0.595 -4.949 1 97.31 143 PRO B O 1
ATOM 3038 N N . PRO B 1 144 ? 8.852 0.899 -6.555 1 97.69 144 PRO B N 1
ATOM 3039 C CA . PRO B 1 144 ? 10.297 1.12 -6.504 1 97.69 144 PRO B CA 1
ATOM 3040 C C . PRO B 1 144 ? 10.727 1.904 -5.266 1 97.69 144 PRO B C 1
ATOM 3042 O O . PRO B 1 144 ? 9.891 2.496 -4.582 1 97.69 144 PRO B O 1
ATOM 3045 N N . PRO B 1 145 ? 12 1.873 -4.98 1 97 145 PRO B N 1
ATOM 3046 C CA . PRO B 1 145 ? 12.477 2.471 -3.73 1 97 145 PRO B CA 1
ATOM 3047 C C . PRO B 1 145 ? 12.242 3.979 -3.67 1 97 145 PRO B C 1
ATOM 3049 O O . PRO B 1 145 ? 12 4.527 -2.592 1 97 145 PRO B O 1
ATOM 3052 N N . TRP B 1 146 ? 12.234 4.66 -4.852 1 98 146 TRP B N 1
ATOM 3053 C CA . TRP B 1 146 ? 12.078 6.109 -4.84 1 98 146 TRP B CA 1
ATOM 3054 C C . TRP B 1 146 ? 10.633 6.5 -4.551 1 98 146 TRP B C 1
ATOM 3056 O O . TRP B 1 146 ? 10.312 7.684 -4.402 1 98 146 TRP B O 1
ATOM 3066 N N . VAL B 1 147 ? 9.797 5.5 -4.473 1 97.81 147 VAL B N 1
ATOM 3067 C CA . VAL B 1 147 ? 8.414 5.727 -4.066 1 97.81 147 VAL B CA 1
ATOM 3068 C C . VAL B 1 147 ? 8.211 5.266 -2.627 1 97.81 147 VAL B C 1
ATOM 3070 O O . VAL B 1 147 ? 7.785 6.043 -1.771 1 97.81 147 VAL B O 1
ATOM 3073 N N . VAL B 1 148 ? 8.617 4.023 -2.305 1 96.62 148 VAL B N 1
ATOM 3074 C CA . VAL B 1 148 ? 8.336 3.367 -1.035 1 96.62 148 VAL B CA 1
ATOM 3075 C C . VAL B 1 148 ? 9.141 4.027 0.081 1 96.62 148 VAL B C 1
ATOM 3077 O O . VAL B 1 148 ? 8.625 4.242 1.182 1 96.62 148 VAL B O 1
ATOM 3080 N N . TRP B 1 149 ? 10.336 4.355 -0.184 1 96.75 149 TRP B N 1
ATOM 3081 C CA . TRP B 1 149 ? 11.258 4.867 0.827 1 96.75 149 TRP B CA 1
ATOM 3082 C C . TRP B 1 149 ? 11.695 6.289 0.498 1 96.75 149 TRP B C 1
ATOM 3084 O O . TRP B 1 149 ? 12.852 6.66 0.725 1 96.75 149 TRP B O 1
ATOM 3094 N N . TYR B 1 150 ? 10.789 7.004 -0.07 1 97.31 150 TYR B N 1
ATOM 3095 C CA . TYR B 1 150 ? 11.109 8.352 -0.524 1 97.31 150 TYR B CA 1
ATOM 3096 C C . TYR B 1 150 ? 11.633 9.203 0.625 1 97.31 150 TYR B C 1
ATOM 3098 O O . TYR B 1 150 ? 12.547 10.016 0.442 1 97.31 150 TYR B O 1
ATOM 3106 N N . ASP B 1 151 ? 11.109 9.039 1.778 1 95.69 151 ASP B N 1
ATOM 3107 C CA . ASP B 1 151 ? 11.477 9.859 2.928 1 95.69 151 ASP B CA 1
ATOM 3108 C C . ASP B 1 151 ? 12.891 9.531 3.408 1 95.69 151 ASP B C 1
ATOM 3110 O O . ASP B 1 151 ? 13.555 10.375 4.004 1 95.69 151 ASP B O 1
ATOM 3114 N N . LEU B 1 152 ? 13.312 8.289 3.195 1 94.44 152 LEU B N 1
ATOM 3115 C CA . LEU B 1 152 ? 14.641 7.867 3.639 1 94.44 152 LEU B CA 1
ATOM 3116 C C . LEU B 1 152 ? 15.703 8.281 2.627 1 94.44 152 LEU B C 1
ATOM 3118 O O . LEU B 1 152 ? 16.875 8.461 2.986 1 94.44 152 LEU B O 1
ATOM 3122 N N . GLY B 1 153 ? 15.273 8.336 1.388 1 95 153 GLY B N 1
ATOM 3123 C CA . GLY B 1 153 ? 16.219 8.711 0.35 1 95 153 GLY B CA 1
ATOM 3124 C C . GLY B 1 153 ? 17.047 7.543 -0.15 1 95 153 GLY B C 1
ATOM 3125 O O . GLY B 1 153 ? 16.859 6.402 0.28 1 95 153 GLY B O 1
ATOM 3126 N N . PRO B 1 154 ? 17.828 7.797 -1.11 1 94.06 154 PRO B N 1
ATOM 3127 C CA . PRO B 1 154 ? 18.625 6.762 -1.789 1 94.06 154 PRO B CA 1
ATOM 3128 C C . PRO B 1 154 ? 19.875 6.371 -1.013 1 94.06 154 PRO B C 1
ATOM 3130 O O . PRO B 1 154 ? 20.953 6.27 -1.595 1 94.06 154 PRO B O 1
ATOM 3133 N N . HIS B 1 155 ? 19.703 6.02 0.235 1 89.81 155 HIS B N 1
ATOM 3134 C CA . HIS B 1 155 ? 20.797 5.598 1.106 1 89.81 155 HIS B CA 1
ATOM 3135 C C . HIS B 1 155 ? 20.766 4.094 1.344 1 89.81 155 HIS B C 1
ATOM 3137 O O . HIS B 1 155 ? 19.797 3.422 0.975 1 89.81 155 HIS B O 1
ATOM 3143 N N . PRO B 1 156 ? 21.844 3.551 1.882 1 85.25 156 PRO B N 1
ATOM 3144 C CA . PRO B 1 156 ? 21.875 2.115 2.164 1 85.25 156 PRO B CA 1
ATOM 3145 C C . PRO B 1 156 ? 20.828 1.7 3.201 1 85.25 156 PRO B C 1
ATOM 3147 O O . PRO B 1 156 ? 20.625 2.408 4.188 1 85.25 156 PRO B O 1
ATOM 3150 N N . TYR B 1 157 ? 20.156 0.658 2.828 1 88.44 157 TYR B N 1
ATOM 3151 C CA . TYR B 1 157 ? 19.172 0.072 3.721 1 88.44 157 TYR B CA 1
ATOM 3152 C C . TYR B 1 157 ? 19.75 -1.12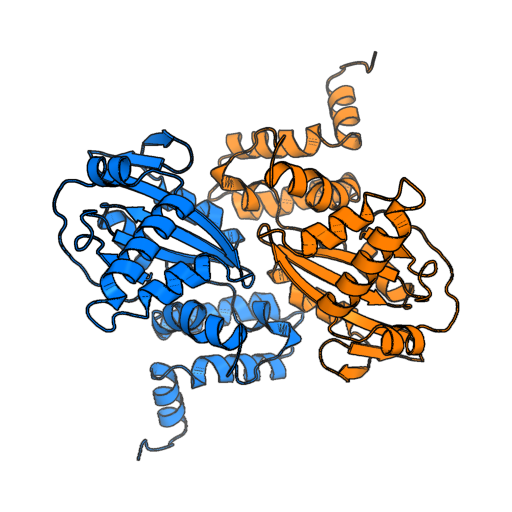9 4.461 1 88.44 157 TYR B C 1
ATOM 3154 O O . TYR B 1 157 ? 19.609 -2.27 4.012 1 88.44 157 TYR B O 1
ATOM 3162 N N . ASN B 1 158 ? 20.312 -0.953 5.582 1 84.56 158 ASN B N 1
ATOM 3163 C CA . ASN B 1 158 ? 21.109 -2.016 6.172 1 84.56 158 ASN B CA 1
ATOM 3164 C C . ASN B 1 158 ? 20.469 -2.574 7.438 1 84.56 158 ASN B C 1
ATOM 3166 O O . ASN B 1 158 ? 21.047 -3.432 8.109 1 84.56 158 ASN B O 1
ATOM 3170 N N . GLN B 1 159 ? 19.359 -2.066 7.734 1 83.69 159 GLN B N 1
ATOM 3171 C CA . GLN B 1 159 ? 18.703 -2.598 8.922 1 83.69 159 GLN B CA 1
ATOM 3172 C C . GLN B 1 159 ? 17.203 -2.418 8.852 1 83.69 159 GLN B C 1
ATOM 3174 O O . GLN B 1 159 ? 16.703 -1.644 8.031 1 83.69 159 GLN B O 1
ATOM 3179 N N . GLY B 1 160 ? 16.531 -3.273 9.617 1 88.69 160 GLY B N 1
ATOM 3180 C CA . GLY B 1 160 ? 15.109 -3.076 9.836 1 88.69 160 GLY B CA 1
ATOM 3181 C C . GLY B 1 160 ? 14.258 -3.453 8.633 1 88.69 160 GLY B C 1
ATOM 3182 O O . GLY B 1 160 ? 14.578 -4.402 7.914 1 88.69 160 GLY B O 1
ATOM 3183 N N . ASN B 1 161 ? 13.172 -2.744 8.516 1 89.19 161 ASN B N 1
ATOM 3184 C CA . ASN B 1 161 ? 12.188 -2.996 7.477 1 89.19 161 ASN B CA 1
ATOM 3185 C C . ASN B 1 161 ? 12.742 -2.699 6.09 1 89.19 161 ASN B C 1
ATOM 3187 O O . ASN B 1 161 ? 12.445 -3.412 5.129 1 89.19 161 ASN B O 1
ATOM 3191 N N . GLU B 1 162 ? 13.57 -1.711 6.008 1 92.69 162 GLU B N 1
ATOM 3192 C CA . GLU B 1 162 ? 14.133 -1.307 4.723 1 92.69 162 GLU B CA 1
ATOM 3193 C C . GLU B 1 162 ? 15.047 -2.389 4.156 1 92.69 162 GLU B C 1
ATOM 3195 O O . GLU B 1 162 ? 15.023 -2.66 2.953 1 92.69 162 GLU B O 1
ATOM 3200 N N . GLN B 1 163 ? 15.812 -2.912 5.043 1 91.62 163 GLN B N 1
ATOM 3201 C CA . GLN B 1 163 ? 16.688 -4 4.609 1 91.62 163 GLN B CA 1
ATOM 3202 C C . GLN B 1 163 ? 15.867 -5.219 4.184 1 91.62 163 GLN B C 1
ATOM 3204 O O . GLN B 1 163 ? 16.156 -5.836 3.154 1 91.62 163 GLN B O 1
ATOM 3209 N N . HIS B 1 164 ? 14.969 -5.52 5.012 1 90.56 164 HIS B N 1
ATOM 3210 C CA . HIS B 1 164 ? 14.094 -6.641 4.68 1 90.56 164 HIS B CA 1
ATOM 3211 C C . HIS B 1 164 ? 13.445 -6.445 3.316 1 90.56 164 HIS B C 1
ATOM 3213 O O . HIS B 1 164 ? 13.461 -7.352 2.482 1 90.56 164 HIS B O 1
ATOM 3219 N N . TRP B 1 165 ? 12.883 -5.312 3.139 1 94.56 165 TRP B N 1
ATOM 3220 C CA . TRP B 1 165 ? 12.242 -4.977 1.87 1 94.56 165 TRP B CA 1
ATOM 3221 C C . TRP B 1 165 ? 13.227 -5.129 0.711 1 94.56 165 TRP B C 1
ATOM 3223 O O . TRP B 1 165 ? 12.891 -5.711 -0.323 1 94.56 165 TRP B O 1
ATOM 3233 N N . SER B 1 166 ? 14.438 -4.637 0.915 1 93.06 166 SER B N 1
ATOM 3234 C CA . SER B 1 166 ? 15.445 -4.695 -0.142 1 93.06 166 SER B CA 1
ATOM 3235 C C . SER B 1 166 ? 15.773 -6.137 -0.513 1 93.06 166 SER B C 1
ATOM 3237 O O . SER B 1 166 ? 15.805 -6.488 -1.694 1 93.06 166 SER B O 1
ATOM 3239 N N . VAL B 1 167 ? 15.906 -6.945 0.435 1 89.69 167 VAL B N 1
ATOM 3240 C CA . VAL B 1 167 ? 16.438 -8.289 0.248 1 89.69 167 VAL B CA 1
ATOM 3241 C C . VAL B 1 167 ? 15.328 -9.219 -0.241 1 89.69 167 VAL B C 1
ATOM 3243 O O . VAL B 1 167 ? 15.555 -10.07 -1.109 1 89.69 167 VAL B O 1
ATOM 3246 N N . TYR B 1 168 ? 14.109 -8.938 0.239 1 89.38 168 TYR B N 1
ATOM 3247 C CA . TYR B 1 168 ? 13.102 -9.977 0.029 1 89.38 168 TYR B CA 1
ATOM 3248 C C . TYR B 1 168 ? 12.023 -9.5 -0.934 1 89.38 168 TYR B C 1
ATOM 3250 O O . TYR B 1 168 ? 11.234 -10.297 -1.445 1 89.38 168 TYR B O 1
ATOM 3258 N N . VAL B 1 169 ? 12.008 -8.242 -1.179 1 94.25 169 VAL B N 1
ATOM 3259 C CA . VAL B 1 169 ? 10.938 -7.73 -2.025 1 94.25 169 VAL B CA 1
ATOM 3260 C C . VAL B 1 169 ? 11.523 -7.145 -3.307 1 94.25 169 VAL B C 1
ATOM 3262 O O . VAL B 1 169 ? 11.281 -7.66 -4.398 1 94.25 169 VAL B O 1
ATOM 3265 N N . TRP B 1 170 ? 12.445 -6.234 -3.125 1 95.62 170 TRP B N 1
ATOM 3266 C CA . TRP B 1 170 ? 12.922 -5.465 -4.27 1 95.62 170 TRP B CA 1
ATOM 3267 C C . TRP B 1 170 ? 13.945 -6.258 -5.07 1 95.62 170 TRP B C 1
ATOM 3269 O O . TRP B 1 170 ? 13.82 -6.41 -6.285 1 95.62 170 TRP B O 1
ATOM 3279 N N . ASN B 1 171 ? 14.898 -6.777 -4.398 1 93 171 ASN B N 1
ATOM 3280 C CA . ASN B 1 171 ? 16.031 -7.379 -5.086 1 93 171 ASN B CA 1
ATOM 3281 C C . ASN B 1 171 ? 15.602 -8.578 -5.934 1 93 171 ASN B C 1
ATOM 3283 O O . ASN B 1 171 ? 15.992 -8.695 -7.094 1 93 171 ASN B O 1
ATOM 3287 N N . PRO B 1 172 ? 14.797 -9.469 -5.332 1 92.19 172 PRO B N 1
ATOM 3288 C CA . PRO B 1 172 ? 14.391 -10.594 -6.172 1 92.19 172 PRO B CA 1
ATOM 3289 C C . PRO B 1 172 ? 13.711 -10.148 -7.465 1 92.19 172 PRO B C 1
ATOM 3291 O O . PRO B 1 172 ? 13.969 -10.719 -8.531 1 92.19 172 PRO B O 1
ATOM 3294 N N . TYR B 1 173 ? 12.977 -9.18 -7.461 1 96.06 173 TYR B N 1
ATOM 3295 C CA . TYR B 1 173 ? 12.305 -8.664 -8.648 1 96.06 173 TYR B CA 1
ATOM 3296 C C . TYR B 1 173 ? 13.297 -7.984 -9.586 1 96.06 173 TYR B C 1
ATOM 3298 O O . TYR B 1 173 ? 13.391 -8.336 -10.766 1 96.06 173 TYR B O 1
ATOM 3306 N N . TRP B 1 174 ? 14.023 -7.043 -9.047 1 95.88 174 TRP B N 1
ATOM 3307 C CA . TRP B 1 174 ? 14.922 -6.215 -9.844 1 95.88 174 TRP B CA 1
ATOM 3308 C C . TRP B 1 174 ? 15.969 -7.066 -10.539 1 95.88 174 TRP B C 1
ATOM 3310 O O . TRP B 1 174 ? 16.234 -6.879 -11.734 1 95.88 174 TRP B O 1
ATOM 3320 N N . LEU B 1 175 ? 16.453 -8.016 -9.828 1 92.88 175 LEU B N 1
ATOM 3321 C CA . LEU B 1 175 ? 17.531 -8.844 -10.367 1 92.88 175 LEU B CA 1
ATOM 3322 C C . LEU B 1 175 ? 16.984 -9.836 -11.391 1 92.88 175 LEU B C 1
ATOM 3324 O O . LEU B 1 175 ? 17.75 -10.398 -12.18 1 92.88 175 LEU B O 1
ATOM 3328 N N . SER B 1 176 ? 15.719 -10.055 -11.352 1 92.81 176 SER B N 1
ATOM 3329 C CA . SER B 1 176 ? 15.117 -10.961 -12.32 1 92.81 176 SER B CA 1
ATOM 3330 C C . SER B 1 176 ? 14.945 -10.289 -13.68 1 92.81 176 SER B C 1
ATOM 3332 O O . SER B 1 176 ? 14.742 -10.961 -14.695 1 92.81 176 SER B O 1
ATOM 3334 N N . LEU B 1 177 ? 14.992 -9 -13.742 1 94.56 177 LEU B N 1
ATOM 3335 C CA . LEU B 1 177 ? 14.844 -8.25 -14.984 1 94.56 177 LEU B CA 1
ATOM 3336 C C . LEU B 1 177 ? 16.141 -8.281 -15.797 1 94.56 177 LEU B C 1
ATOM 3338 O O . LEU B 1 177 ? 17.234 -8.195 -15.227 1 94.56 177 LEU B O 1
ATOM 3342 N N . SER B 1 178 ? 15.984 -8.438 -17.094 1 92.31 178 SER B N 1
ATOM 3343 C CA . SER B 1 178 ? 17.141 -8.25 -17.969 1 92.31 178 SER B CA 1
ATOM 3344 C C . SER B 1 178 ? 17.594 -6.793 -17.969 1 92.31 178 SER B C 1
ATOM 3346 O O . SER B 1 178 ? 16.875 -5.91 -17.5 1 92.31 178 SER B O 1
ATOM 3348 N N . LEU B 1 179 ? 18.766 -6.543 -18.5 1 92 179 LEU B N 1
ATOM 3349 C CA . LEU B 1 179 ? 19.281 -5.18 -18.578 1 92 179 LEU B CA 1
ATOM 3350 C C . LEU B 1 179 ? 18.344 -4.293 -19.391 1 92 179 LEU B C 1
ATOM 3352 O O . LEU B 1 179 ? 18.109 -3.137 -19.047 1 92 179 LEU B O 1
ATOM 3356 N N . GLU B 1 180 ? 17.859 -4.852 -20.453 1 94.44 180 GLU B N 1
ATOM 3357 C CA . GLU B 1 180 ? 16.938 -4.113 -21.297 1 94.44 180 GLU B CA 1
ATOM 3358 C C . GLU B 1 180 ? 15.648 -3.785 -20.547 1 94.44 180 GLU B C 1
ATOM 3360 O O . GLU B 1 180 ? 15.141 -2.666 -20.641 1 94.44 180 GLU B O 1
ATOM 3365 N N . GLU B 1 181 ? 15.172 -4.754 -19.797 1 94.88 181 GLU B N 1
ATOM 3366 C CA . GLU B 1 181 ? 13.953 -4.566 -19 1 94.88 181 GLU B CA 1
ATOM 3367 C C . GLU B 1 181 ? 14.172 -3.547 -17.891 1 94.88 181 GLU B C 1
ATOM 3369 O O . GLU B 1 181 ? 13.281 -2.758 -17.578 1 94.88 181 GLU B O 1
ATOM 3374 N N . GLN B 1 182 ? 15.336 -3.555 -17.312 1 95.5 182 GLN B N 1
ATOM 3375 C CA . GLN B 1 182 ? 15.68 -2.562 -16.297 1 95.5 182 GLN B CA 1
ATOM 3376 C C . GLN B 1 182 ? 15.688 -1.154 -16.875 1 95.5 182 GLN B C 1
ATOM 3378 O O . GLN B 1 182 ? 15.18 -0.214 -16.266 1 95.5 182 GLN B O 1
ATOM 3383 N N . ASP B 1 183 ? 16.234 -1.044 -18.047 1 95.25 183 ASP B N 1
ATOM 3384 C CA . ASP B 1 183 ? 16.266 0.256 -18.719 1 95.25 183 ASP B CA 1
ATOM 3385 C C . ASP B 1 183 ? 14.867 0.779 -19 1 95.25 183 ASP B C 1
ATOM 3387 O O . ASP B 1 183 ? 14.578 1.953 -18.75 1 95.25 183 ASP B O 1
ATOM 3391 N N . LYS B 1 184 ? 14.07 -0.063 -19.484 1 96.5 184 LYS B N 1
ATOM 3392 C CA . LYS B 1 184 ? 12.688 0.325 -19.766 1 96.5 184 LYS B CA 1
ATOM 3393 C C . LYS B 1 184 ? 11.961 0.722 -18.484 1 96.5 184 LYS B C 1
ATOM 3395 O O . LYS B 1 184 ? 11.18 1.677 -18.484 1 96.5 184 LYS B O 1
ATOM 3400 N N . PHE B 1 185 ? 12.25 -0.044 -17.469 1 96.75 185 PHE B N 1
ATOM 3401 C CA . PHE B 1 185 ? 11.664 0.238 -16.172 1 96.75 185 PHE B CA 1
ATOM 3402 C C . PHE B 1 185 ? 12.062 1.63 -15.688 1 96.75 185 PHE B C 1
ATOM 3404 O O . PHE B 1 185 ? 11.203 2.424 -15.297 1 96.75 185 PHE B O 1
ATOM 3411 N N . ILE B 1 186 ? 13.289 1.913 -15.773 1 96.62 186 ILE B N 1
ATOM 3412 C CA . ILE B 1 186 ? 13.836 3.186 -15.312 1 96.62 186 ILE B CA 1
ATOM 3413 C C . ILE B 1 186 ? 13.25 4.328 -16.141 1 96.62 186 ILE B C 1
ATOM 3415 O O . ILE B 1 186 ? 12.844 5.352 -15.602 1 96.62 186 ILE B O 1
ATOM 3419 N N . GLU B 1 187 ? 13.18 4.125 -17.391 1 96.94 187 GLU B N 1
ATOM 3420 C CA . GLU B 1 187 ? 12.664 5.152 -18.297 1 96.94 187 GLU B CA 1
ATOM 3421 C C . GLU B 1 187 ? 11.203 5.453 -18 1 96.94 187 GLU B C 1
ATOM 3423 O O . GLU B 1 187 ? 10.797 6.617 -17.953 1 96.94 187 GLU B O 1
ATOM 3428 N N . SER B 1 188 ? 10.453 4.457 -17.828 1 96.62 188 SER B N 1
ATOM 3429 C CA . SER B 1 188 ? 9.031 4.621 -17.547 1 96.62 188 SER B CA 1
ATOM 3430 C C . SER B 1 188 ? 8.805 5.371 -16.234 1 96.62 188 SER B C 1
ATOM 3432 O O . SER B 1 188 ? 7.918 6.215 -16.141 1 96.62 188 SER B O 1
ATOM 3434 N N . TRP B 1 189 ? 9.625 5.082 -15.266 1 97.25 189 TRP B N 1
ATOM 3435 C CA . TRP B 1 189 ? 9.453 5.727 -13.969 1 97.25 189 TRP B CA 1
ATOM 3436 C C . TRP B 1 189 ? 9.992 7.152 -13.992 1 97.25 189 TRP B C 1
ATOM 3438 O O . TRP B 1 189 ? 9.477 8.031 -13.297 1 97.25 189 TRP B O 1
ATOM 3448 N N . ARG B 1 190 ? 11.008 7.363 -14.789 1 97.31 190 ARG B N 1
ATOM 3449 C CA . ARG B 1 190 ? 11.516 8.727 -14.891 1 97.31 190 ARG B CA 1
ATOM 3450 C C . ARG B 1 190 ? 10.43 9.672 -15.406 1 97.31 190 ARG B C 1
ATOM 3452 O O . ARG B 1 190 ? 10.266 10.773 -14.875 1 97.31 190 ARG B O 1
ATOM 3459 N N . ASP B 1 191 ? 9.688 9.25 -16.344 1 95.88 191 ASP B N 1
ATOM 3460 C CA . ASP B 1 191 ? 8.594 10.047 -16.891 1 95.88 191 ASP B CA 1
ATOM 3461 C C . ASP B 1 191 ? 7.551 10.359 -15.828 1 95.88 191 ASP B C 1
ATOM 3463 O O . ASP B 1 191 ? 7.004 11.461 -15.789 1 95.88 191 ASP B O 1
ATOM 3467 N N . ARG B 1 192 ? 7.355 9.461 -14.93 1 94.75 192 ARG B N 1
ATOM 3468 C CA . ARG B 1 192 ? 6.34 9.586 -13.891 1 94.75 192 ARG B CA 1
ATOM 3469 C C . ARG B 1 192 ? 6.824 10.5 -12.766 1 94.75 192 ARG B C 1
ATOM 3471 O O . ARG B 1 192 ? 6.016 11.07 -12.031 1 94.75 192 ARG B O 1
ATOM 3478 N N . THR B 1 193 ? 8.141 10.562 -12.609 1 97.69 193 THR B N 1
ATOM 3479 C CA . THR B 1 193 ? 8.672 11.141 -11.383 1 97.69 193 THR B CA 1
ATOM 3480 C C . THR B 1 193 ? 9.289 12.508 -11.656 1 97.69 193 THR B C 1
ATOM 3482 O O . THR B 1 193 ? 9.68 13.219 -10.727 1 97.69 193 THR B O 1
ATOM 3485 N N . LYS B 1 194 ? 9.312 12.945 -12.859 1 96.88 194 LYS B N 1
ATOM 3486 C CA . LYS B 1 194 ? 10.031 14.148 -13.273 1 96.88 194 LYS B CA 1
ATOM 3487 C C . LYS B 1 194 ? 9.5 15.383 -12.547 1 96.88 194 LYS B C 1
ATOM 3489 O O . LYS B 1 194 ? 10.258 16.312 -12.273 1 96.88 194 LYS B O 1
ATOM 3494 N N . SER B 1 195 ? 8.305 15.391 -12.227 1 95.56 195 SER B N 1
ATOM 3495 C CA . SER B 1 195 ? 7.676 16.578 -11.656 1 95.56 195 SER B CA 1
ATOM 3496 C C . SER B 1 195 ? 8.047 16.75 -10.188 1 95.56 195 SER B C 1
ATOM 3498 O O . SER B 1 195 ? 7.918 17.844 -9.633 1 95.56 195 SER B O 1
ATOM 3500 N N . TYR B 1 196 ? 8.578 15.664 -9.602 1 96.56 196 TYR B N 1
ATOM 3501 C CA . TYR B 1 196 ? 8.742 15.836 -8.164 1 96.56 196 TYR B CA 1
ATOM 3502 C C . TYR B 1 196 ? 10.094 15.297 -7.703 1 96.56 196 TYR B C 1
ATOM 3504 O O . TYR B 1 196 ? 10.445 15.406 -6.527 1 96.56 196 TYR B O 1
ATOM 3512 N N . ILE B 1 197 ? 10.828 14.688 -8.531 1 97.62 197 ILE B N 1
ATOM 3513 C CA . ILE B 1 197 ? 12.188 14.266 -8.227 1 97.62 197 ILE B CA 1
ATOM 3514 C C . ILE B 1 197 ? 13.172 14.977 -9.148 1 97.62 197 ILE B C 1
ATOM 3516 O O . ILE B 1 197 ? 13.102 14.828 -10.375 1 97.62 197 ILE B O 1
ATOM 3520 N N . SER B 1 198 ? 14.047 15.688 -8.586 1 97.06 198 SER B N 1
ATOM 3521 C CA . SER B 1 198 ? 15.039 16.391 -9.391 1 97.06 198 SER B CA 1
ATOM 3522 C C . SER B 1 198 ? 15.945 15.406 -10.125 1 97.06 198 SER B C 1
ATOM 3524 O O . SER B 1 198 ? 16.031 14.234 -9.758 1 97.06 198 SER B O 1
ATOM 3526 N N . ASP B 1 199 ? 16.625 15.898 -11.188 1 97.25 199 ASP B N 1
ATOM 3527 C CA . ASP B 1 199 ? 17.547 15.062 -11.945 1 97.25 199 ASP B CA 1
ATOM 3528 C C . ASP B 1 199 ? 18.672 14.523 -11.062 1 97.25 199 ASP B C 1
ATOM 3530 O O . ASP B 1 199 ? 19.062 13.359 -11.18 1 97.25 199 ASP B O 1
ATOM 3534 N N . GLU B 1 200 ? 19.141 15.336 -10.211 1 96.62 200 GLU B N 1
ATOM 3535 C CA . GLU B 1 200 ? 20.219 14.938 -9.312 1 96.62 200 GLU B CA 1
ATOM 3536 C C . GLU B 1 200 ? 19.766 13.828 -8.375 1 96.62 200 GLU B C 1
ATOM 3538 O O . GLU B 1 200 ? 20.5 12.844 -8.172 1 96.62 200 GLU B O 1
ATOM 3543 N N . GLU B 1 201 ? 18.656 14.039 -7.793 1 96.5 201 GLU B N 1
ATOM 3544 C CA . GLU B 1 201 ? 18.125 13.023 -6.891 1 96.5 201 GLU B CA 1
ATOM 3545 C C . GLU B 1 201 ? 17.844 11.719 -7.641 1 96.5 201 GLU B C 1
ATOM 3547 O O . GLU B 1 201 ? 18.078 10.633 -7.117 1 96.5 201 GLU B O 1
ATOM 3552 N N . TRP B 1 202 ? 17.328 11.867 -8.844 1 97.44 202 TRP B N 1
ATOM 3553 C CA . TRP B 1 202 ? 17.047 10.703 -9.672 1 97.44 202 TRP B CA 1
ATOM 3554 C C . TRP B 1 202 ? 18.312 9.898 -9.938 1 97.44 202 TRP B C 1
ATOM 3556 O O . TRP B 1 202 ? 18.312 8.672 -9.789 1 97.44 202 TRP B O 1
ATOM 3566 N N . ASP B 1 203 ? 19.328 10.594 -10.258 1 95.56 203 ASP B N 1
ATOM 3567 C CA . ASP B 1 203 ? 20.609 9.93 -10.516 1 95.56 203 ASP B CA 1
ATOM 3568 C C . ASP B 1 203 ? 21.078 9.156 -9.289 1 95.56 203 ASP B C 1
ATOM 3570 O O . ASP B 1 203 ? 21.656 8.07 -9.414 1 95.56 203 ASP B O 1
ATOM 3574 N N . SER B 1 204 ? 20.844 9.695 -8.141 1 95.88 204 SER B N 1
ATOM 3575 C CA . SER B 1 204 ? 21.234 9.031 -6.902 1 95.88 204 SER B CA 1
ATOM 3576 C C . SER B 1 204 ? 20.438 7.75 -6.688 1 95.88 204 SER B C 1
ATOM 3578 O O . SER B 1 204 ? 20.984 6.742 -6.234 1 95.88 204 SER B O 1
ATOM 3580 N N . TRP B 1 205 ? 19.172 7.809 -6.992 1 96.62 205 TRP B N 1
ATOM 3581 C CA . TRP B 1 205 ? 18.344 6.617 -6.887 1 96.62 205 TRP B CA 1
ATOM 3582 C C . TRP B 1 205 ? 18.797 5.539 -7.859 1 96.62 205 TRP B C 1
ATOM 3584 O O . TRP B 1 205 ? 18.891 4.363 -7.496 1 96.62 205 TRP B O 1
ATOM 3594 N N . ILE B 1 206 ? 19.078 5.953 -9.109 1 95.38 206 ILE B N 1
ATOM 3595 C CA . ILE B 1 206 ? 19.484 5.012 -10.141 1 95.38 206 ILE B CA 1
ATOM 3596 C C . ILE B 1 206 ? 20.828 4.383 -9.75 1 95.38 206 ILE B C 1
ATOM 3598 O O . ILE B 1 206 ? 21.016 3.172 -9.906 1 95.38 206 ILE B O 1
ATOM 3602 N N . PHE B 1 207 ? 21.641 5.203 -9.25 1 92.44 207 PHE B N 1
ATOM 3603 C CA . PHE B 1 207 ? 22.922 4.695 -8.789 1 92.44 207 PHE B CA 1
ATOM 3604 C C . PHE B 1 207 ? 22.734 3.631 -7.715 1 92.44 207 PHE B C 1
ATOM 3606 O O . PHE B 1 207 ? 23.375 2.58 -7.754 1 92.44 207 PHE B O 1
ATOM 3613 N N . LYS B 1 208 ? 21.891 3.84 -6.84 1 91.19 208 LYS B N 1
ATOM 3614 C CA . LYS B 1 208 ? 21.641 2.92 -5.734 1 91.19 2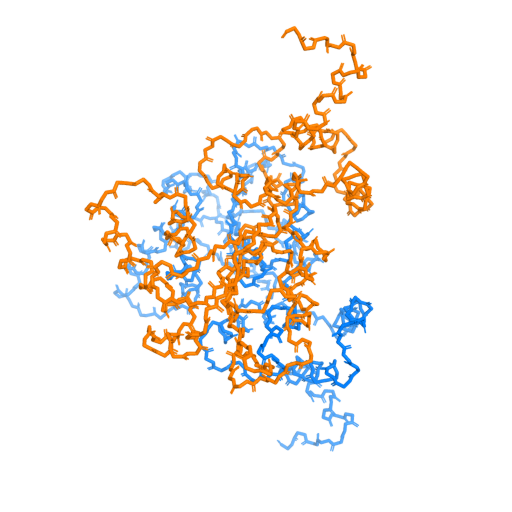08 LYS B CA 1
ATOM 3615 C C . LYS B 1 208 ? 21.188 1.556 -6.246 1 91.19 208 LYS B C 1
ATOM 3617 O O . LYS B 1 208 ? 21.688 0.521 -5.797 1 91.19 208 LYS B O 1
ATOM 3622 N N . ILE B 1 209 ? 20.219 1.55 -7.188 1 92.06 209 ILE B N 1
ATOM 3623 C CA . ILE B 1 209 ? 19.641 0.266 -7.566 1 92.06 209 ILE B CA 1
ATOM 3624 C C . ILE B 1 209 ? 20.547 -0.436 -8.57 1 92.06 209 ILE B C 1
ATOM 3626 O O . ILE B 1 209 ? 20.594 -1.667 -8.633 1 92.06 209 ILE B O 1
ATOM 3630 N N . ARG B 1 210 ? 21.266 0.295 -9.328 1 88.81 210 ARG B N 1
ATOM 3631 C CA . ARG B 1 210 ? 22.156 -0.309 -10.305 1 88.81 210 ARG B CA 1
ATOM 3632 C C . ARG B 1 210 ? 23.453 -0.783 -9.633 1 88.81 210 ARG B C 1
ATOM 3634 O O . ARG B 1 210 ? 24.031 -1.789 -10.039 1 88.81 210 ARG B O 1
ATOM 3641 N N . PHE B 1 211 ? 23.859 -0.078 -8.648 1 80.5 211 PHE B N 1
ATOM 3642 C CA . PHE B 1 211 ? 25.078 -0.458 -7.945 1 80.5 211 PHE B CA 1
ATOM 3643 C C . PHE B 1 211 ? 24.891 -1.761 -7.18 1 80.5 211 PHE B C 1
ATOM 3645 O O . PHE B 1 211 ? 25.812 -2.559 -7.051 1 80.5 211 PHE B O 1
ATOM 3652 N N . ALA B 1 212 ? 23.734 -1.955 -6.695 1 74.12 212 ALA B N 1
ATOM 3653 C CA . ALA B 1 212 ? 23.422 -3.164 -5.938 1 74.12 212 ALA B CA 1
ATOM 3654 C C . ALA B 1 212 ? 23.234 -4.359 -6.867 1 74.12 212 ALA B C 1
ATOM 3656 O O . ALA B 1 212 ? 23.188 -5.504 -6.41 1 74.12 212 ALA B O 1
ATOM 3657 N N . ASP B 1 213 ? 23.172 -4.062 -8.133 1 81.06 213 ASP B N 1
ATOM 3658 C CA . ASP B 1 213 ? 22.938 -5.09 -9.141 1 81.06 213 ASP B CA 1
ATOM 3659 C C . ASP B 1 213 ? 24.25 -5.59 -9.727 1 81.06 213 ASP B C 1
ATOM 3661 O O . ASP B 1 213 ? 25 -4.824 -10.352 1 81.06 213 ASP B O 1
ATOM 3665 N N . PRO B 1 214 ? 24.594 -6.785 -9.477 1 74.94 214 PRO B N 1
ATOM 3666 C CA . PRO B 1 214 ? 25.844 -7.312 -10.023 1 74.94 214 PRO B CA 1
ATOM 3667 C C . PRO B 1 214 ? 25.922 -7.188 -11.547 1 74.94 214 PRO B C 1
ATOM 3669 O O . PRO B 1 214 ? 27.016 -7.008 -12.094 1 74.94 214 PRO B O 1
ATOM 3672 N N . LYS B 1 215 ? 24.844 -7.293 -12.211 1 72.25 215 LYS B N 1
ATOM 3673 C CA . LYS B 1 215 ? 24.828 -7.18 -13.664 1 72.25 215 LYS B CA 1
ATOM 3674 C C . LYS B 1 215 ? 25.297 -5.797 -14.117 1 72.25 215 LYS B C 1
ATOM 3676 O O . LYS B 1 215 ? 26 -5.672 -15.117 1 72.25 215 LYS B O 1
ATOM 3681 N N . SER B 1 216 ? 24.828 -4.852 -13.32 1 67.62 216 SER B N 1
ATOM 3682 C CA . SER B 1 216 ? 25.094 -3.471 -13.695 1 67.62 216 SER B CA 1
ATOM 3683 C C . SER B 1 216 ? 26.469 -3.031 -13.211 1 67.62 216 SER B C 1
ATOM 3685 O O . SER B 1 216 ? 27.125 -2.203 -13.852 1 67.62 216 SER B O 1
ATOM 3687 N N . LYS B 1 217 ? 26.734 -3.518 -12.031 1 63.53 217 LYS B N 1
ATOM 3688 C CA . LYS B 1 217 ? 28.047 -3.168 -11.492 1 63.53 217 LYS B CA 1
ATOM 3689 C C . LYS B 1 217 ? 29.156 -3.551 -12.453 1 63.53 217 LYS B C 1
ATOM 3691 O O . LYS B 1 217 ? 30.094 -2.771 -12.68 1 63.53 217 LYS B O 1
ATOM 3696 N N . PHE B 1 218 ? 28.938 -4.641 -12.984 1 57.28 218 PHE B N 1
ATOM 3697 C CA . PHE B 1 218 ? 29.938 -5.113 -13.945 1 57.28 218 PHE B CA 1
ATOM 3698 C C . PHE B 1 218 ? 29.984 -4.199 -15.164 1 57.28 218 PHE B C 1
ATOM 3700 O O . PHE B 1 218 ? 31.062 -3.836 -15.625 1 57.28 218 PHE B O 1
ATOM 3707 N N . LEU B 1 219 ? 28.812 -3.801 -15.555 1 55.56 219 LEU B N 1
ATOM 3708 C CA . LEU B 1 219 ? 28.766 -2.945 -16.734 1 55.56 219 LEU B CA 1
ATOM 3709 C C . LEU B 1 219 ? 29.344 -1.565 -16.422 1 55.56 219 LEU B C 1
ATOM 3711 O O . LEU B 1 219 ? 30.047 -0.992 -17.25 1 55.56 219 LEU B O 1
ATOM 3715 N N . TYR B 1 220 ? 28.938 -1.088 -15.312 1 57.03 220 TYR B N 1
ATOM 3716 C CA . TYR B 1 220 ? 29.469 0.202 -14.875 1 57.03 220 TYR B CA 1
ATOM 3717 C C . TYR B 1 220 ? 30.984 0.153 -14.727 1 57.03 220 TYR B C 1
ATOM 3719 O O . TYR B 1 220 ? 31.688 1.067 -15.156 1 57.03 220 TYR B O 1
ATOM 3727 N N . MET B 1 221 ? 31.359 -0.958 -14.109 1 55.12 221 MET B N 1
ATOM 3728 C CA . MET B 1 221 ? 32.812 -1.112 -13.938 1 55.12 221 MET B CA 1
ATOM 3729 C C . MET B 1 221 ? 33.5 -1.243 -15.289 1 55.12 221 MET B C 1
ATOM 3731 O O . MET B 1 221 ? 34.562 -0.661 -15.5 1 55.12 221 MET B O 1
ATOM 3735 N N . LYS B 1 222 ? 32.875 -1.941 -16.156 1 53.84 222 LYS B N 1
ATOM 3736 C CA . LYS B 1 222 ? 33.438 -2.127 -17.484 1 53.84 222 LYS B CA 1
ATOM 3737 C C . LYS B 1 222 ? 33.5 -0.812 -18.266 1 53.84 222 LYS B C 1
ATOM 3739 O O . LYS B 1 222 ? 34.469 -0.506 -18.938 1 53.84 222 LYS B O 1
ATOM 3744 N N . GLN B 1 223 ? 32.406 -0.153 -18.094 1 53.84 223 GLN B N 1
ATOM 3745 C CA . GLN B 1 223 ? 32.312 1.101 -18.844 1 53.84 223 GLN B CA 1
ATOM 3746 C C . GLN B 1 223 ? 33.25 2.154 -18.25 1 53.84 223 GLN B C 1
ATOM 3748 O O . GLN B 1 223 ? 33.719 3.049 -18.969 1 53.84 223 GLN B O 1
ATOM 3753 N N . ASN B 1 224 ? 33.406 1.992 -16.953 1 56 224 ASN B N 1
ATOM 3754 C CA . ASN B 1 224 ? 34.281 2.967 -16.328 1 56 224 ASN B CA 1
ATOM 3755 C C . ASN B 1 224 ? 35.688 2.393 -16.109 1 56 224 ASN B C 1
ATOM 3757 O O . ASN B 1 224 ? 36.5 2.992 -15.414 1 56 224 ASN B O 1
ATOM 3761 N N . GLY B 1 225 ? 36.062 1.384 -16.797 1 52.28 225 GLY B N 1
ATOM 3762 C CA . GLY B 1 225 ? 37.406 0.846 -16.797 1 52.28 225 GLY B CA 1
ATOM 3763 C C . GLY B 1 225 ? 37.844 0.324 -15.445 1 52.28 225 GLY B C 1
ATOM 3764 O O . GLY B 1 225 ? 39.031 0.297 -15.148 1 52.28 225 GLY B O 1
ATOM 3765 N N . ILE B 1 226 ? 37 0.197 -14.547 1 52.22 226 ILE B N 1
ATOM 3766 C CA . ILE B 1 226 ? 37.406 -0.293 -13.234 1 52.22 226 ILE B CA 1
ATOM 3767 C C . ILE B 1 226 ? 37.531 -1.815 -13.266 1 52.22 226 ILE B C 1
ATOM 3769 O O . ILE B 1 226 ? 36.562 -2.508 -13.609 1 52.22 226 ILE B O 1
ATOM 3773 N N . ASP B 1 227 ? 38.688 -2.428 -13.547 1 43.97 227 ASP B N 1
ATOM 3774 C CA . ASP B 1 227 ? 39.062 -3.836 -13.633 1 43.97 227 ASP B CA 1
ATOM 3775 C C . ASP B 1 227 ? 38.719 -4.578 -12.352 1 43.97 227 ASP B C 1
ATOM 3777 O O . ASP B 1 227 ? 38.906 -4.055 -11.25 1 43.97 227 ASP B O 1
ATOM 3781 N N . ASP B 1 228 ? 37.656 -5.391 -12.352 1 48.31 228 ASP B N 1
ATOM 3782 C CA . ASP B 1 228 ? 37.531 -6.367 -11.273 1 48.31 228 ASP B CA 1
ATOM 3783 C C . ASP B 1 228 ? 38.875 -7.012 -10.953 1 48.31 228 ASP B C 1
ATOM 3785 O O . ASP B 1 228 ? 39.5 -7.641 -11.82 1 48.31 228 ASP B O 1
ATOM 3789 N N . ASP B 1 229 ? 39.75 -6.348 -10.234 1 39.19 229 ASP B N 1
ATOM 3790 C CA . ASP B 1 229 ? 40.875 -7.137 -9.789 1 39.19 229 ASP B CA 1
ATOM 3791 C C . ASP B 1 229 ? 40.438 -8.352 -8.977 1 39.19 229 ASP B C 1
ATOM 3793 O O . ASP B 1 229 ? 39.469 -8.258 -8.195 1 39.19 229 ASP B O 1
#

Foldseek 3Di:
DCPLVVLQVVLVPPPDDDVCVVVSVVSNQVSVCVQQVHHPVVQLVLAVDAADDDDDLPDDWDQPVVVRHRWIKTKAKAAAVCVVVLVCLVQPPWDAPDVQWTDDPSKIKHWGWDDDLNIIMIIITIRDVVSRVVSLVVLGAHDACCPSVVVVALDDDDDDPSVVCVVNGVCSSQQSDDPVRNVVVLVVVCVVCVVPAPPVSSVSNVCSSQCVHPVNVVVVCVVVVPDPD/DCPLVNLQVVLVPPPDDDVCVVVSVVSNQVSVCVQQVHHPVVQLVLAVDAADDDDDLPDDWDQPVVVNHRWIKTKAKAAAVCVVVLVCLVQPPWDAPDDQWTDDPSKIKHWGWDDDLNIIMIIITIRDVVSRVVSLVVLGAHDACCPSVVVVALDDDDDDPSVVCVVNGVVSSQQSDDPVRNVVVLVVVCVVCVVPAPPVSSVSNVCSSQCVHPVNVVVVCVVVVPDPD

Secondary structure (DSSP, 8-state):
---HHHHHHHHHH----SHHHHHHHHHHHHHHHHHHT--HHHHHHHT-S-------SSSEEEE-GGGT--SEEEEEEEEGGGHHHHHHHHHTT-EEEETTEEEETTEEEEEEEEEETTEEEEEEEE--HHHHHHHHHHT--PPPHHHHTTTT-SS---SHHHHHHIIIIIHHHHHHS-HHHHHHHHHHHHHHHTTTS-HHHHHHHHHHHHHT-HHHHHHHHHHTT----/---HHHHHHHHHH----SHHHHHHHHHHHHHHHHHHT--HHHHHHHT-S-------SSSEEEE-GGGT--SEEEEEEE-GGGHHHHHHHHHTT-EEEETTEEEETTEEEEEEEEEETTEEEEEEEE--HHHHHHHHHHT--PPPHHHHTTTT-SS---SHHHHHHIIIIIHHHHHHS-HHHHHHHHHHHHHHHTTTS-HHHHHHHHHHHHHT-HHHHHHHHHHTT----

Organism: Medicago truncatula (NCBI:txid3880)

Nearest PDB structures (foldseek):
  5v8w-assembly2_D  TM=4.887E-01  e=3.931E-01  Homo sapiens
  3c04-assembly1_A  TM=3.130E-01  e=1.155E-01  unclassified
  3rsm-assembly1_A  TM=4.137E-01  e=2.613E-01  Pseudomonas aeruginosa
  2gx8-assembly1_B  TM=2.785E-01  e=3.498E-01  Bacillus cereus ATCC 14579
  8u63-assembly1_B  TM=2.975E-01  e=2.541E+00  Pseudomonas syringae pv. tomato str. DC3000

Radius of gyration: 24.05 Å; Cα contacts (8 Å, |Δi|>4): 570; chains: 2; bounding box: 82×65×55 Å

Solvent-accessible surface area (backbone atoms only — not comparable to full-atom values): 25364 Å² total; per-residue (Å²): 122,82,48,63,64,50,52,55,50,50,50,73,66,60,73,73,66,78,80,59,36,52,61,44,45,52,50,46,51,52,47,51,25,60,60,62,69,46,57,66,69,57,48,32,62,69,22,64,58,85,66,84,84,81,87,62,80,40,47,47,70,40,79,34,52,90,79,56,28,26,29,30,44,35,43,45,43,22,28,35,85,48,43,43,55,50,51,48,60,70,45,58,92,40,46,73,78,47,93,56,25,32,36,49,95,81,30,43,36,38,55,32,72,50,46,48,76,42,10,32,38,40,36,32,46,27,59,46,63,68,57,55,53,51,50,35,70,66,60,72,40,53,55,51,63,75,40,59,37,39,91,74,46,71,61,89,53,84,54,71,68,55,22,48,41,42,66,70,52,47,41,46,50,59,70,59,44,51,73,68,53,47,50,52,51,51,53,57,48,47,70,73,36,55,89,72,43,53,72,68,57,45,50,43,40,51,48,47,60,37,59,74,27,69,75,41,34,51,47,51,26,58,74,64,67,49,72,86,120,123,80,45,62,63,49,53,55,51,48,50,71,67,62,72,78,66,78,79,63,36,53,61,43,43,52,49,47,51,53,47,50,26,62,62,62,69,44,57,65,71,56,50,30,63,69,22,65,56,85,66,83,87,81,87,62,78,43,49,48,70,39,79,34,51,89,79,57,28,25,32,30,43,34,43,45,42,22,27,35,84,48,44,43,57,51,50,48,61,72,44,58,94,38,46,73,78,48,93,54,27,32,36,48,95,82,30,43,37,37,54,34,72,51,46,48,75,39,11,30,38,38,36,34,46,28,58,47,65,67,58,55,52,50,51,35,70,66,61,71,40,52,56,51,62,77,41,60,38,39,89,74,46,69,59,88,53,84,54,69,67,54,22,48,40,42,65,71,52,46,42,47,49,60,70,59,44,51,73,68,53,47,49,52,50,51,52,58,47,48,72,73,38,56,90,73,42,53,72,68,59,46,51,44,42,50,47,47,60,38,59,73,27,68,75,40,36,50,46,51,27,58,74,63,67,48,72,86,122

Sequence (458 aa):
MFSLSRAIEEFSIRRQEKVLTKKFEAGRINALEHVFNVPMETLKGLFSNAIEDFKLDYPRVENLGSIGIEAFLVTLNVEINSFPPCLNLIKKGKKEISHNHFEQGGKHTLVAHDDEFGGRNIRLLTNDVELVKSLADAKYGPPPPWVVWYDLGPHPYNQGNEQHWSVYVWNPYWLSLSLEEQDKFIESWRDRTKSYISDEEWDSWIFKIRFADPKSKFLYMKQNGIDDDMFSLSRAIEEFSIRRQEKVLTKKFEAGRINALEHVFNVPMETLKGLFSNAIEDFKLDYPRVENLGSIGIEAFLVTLNVEINSFPPCLNLIKKGKKEISHNHFEQGGKHTLVAHDDEFGGRNIRLLTNDVELVKSLADAKYGPPPPWVVWYDLGPHPYNQGNEQHWSVYVWNPYWLSLSLEEQDKFIESWRDRTKSYISDEEWDSWIFKIRFADPKSKFLYMKQNGIDDD

pLDDT: mean 85.37, std 18.89, range [25.17, 98.5]